Protein AF-A0A1W5DBP3-F1 (afdb_monomer)

pLDDT: mean 81.9, std 19.52, range [25.3, 98.62]

Foldseek 3Di:
DWWWKWFQKPLGIWIKTWPCVQWVQVSCFQQVCQAVFVQAFWWQLAAAAQFKTKIQANVSPLPHFATPVGQWAAARADQPDAQQFFFFKWFDAPFGRGGGRMIITTHTGDRVCHPTIHGTTGGPACSVSRNVSNPADADPPNGGPDIMGGNHMHIDDPPPCPPRDPPCVLVVVVPPPDDDDPPVPPVVVLVVQAVDAFAEEQFALALLSLLLLLLCLQLPGAYAYEYQAPAHHQQFFWFFPVRLVVCQVDPHFPFWDPKDKDFFPPDDPPDDDDPPDFAADDRVLFTHTSAAAWAFQPFPVVVLCVLLVLVVQWDKFFEAWEKEKDFPVVVPDDDDDDDDDPDPPPGAIAIDTQQLDLVSLVPDPVADPVLNVLVVVLLVQLQDPVSVVVCCVPQQAAFQVCCCCVPSVHDPVRVVSLQVQQLDLAASRNHGNNSRSPSSNSSNVQAQPVHHRGGIIAIFRRGSNSVSSSSNVSSSNSVHHYYYSKAFADKDQDDDDQDPVNDDDPDADRFWIWTAMPPGRTHTYLEYEYAPSRYHPVVDPDPADDWDQFKKKKKWKKQAQLQVQFDRPDPPDDTGFKYKYKHHAQNFALDSPGGTHRTMKMWIKGGCVSSRGDHGMIIIMIMHTADDDVCNVSNVSRRVVVVVSVQVNSPPTPDRMGTRMMMMITGTAGDPVQVPFCQVAPDRGGHGHDHDDDSRNHDDSVSVVSSLVVSCVSSVDDDDRSRDDDPPPPDPPVDDDD

Mean predicted aligned error: 15.61 Å

Sequence (738 aa):
MATNVALDTTMGTIVIELYNDHAPKTCKNFQSLAQRGYYNNVIFHRVIPNFMIQTGDPTGTGRGGSSIYGEKFEDEIHPSLKHTGAGVISMANSGPNTNGSQFFITTAPTPWLDGKHTIFGRVKSGLRVVQRMGLVKTGAEDRPVDEVKILKARVVEEGEDVPSSLVSLALFYFVKSTPTSYLLQLPNFMESLSGTTWDVVIAGTGLPQSLLALALSRSGKKILHVDKNDYYGGADAALSLQEAESWVKEPNPSLFENASIIHNPQGSADAKQRPSDPQLGFSRAYSLSLSPQLIYTRSPLLPALVSSKLYRQLEFLAVGSWWIYENAASANGPGNGTFAGTGDDVGGGRLNRIPGGREDVFADKSIDLKSKRSLMKFLKLAVDEEVLNIVMKEWGQRSLSDFLTSYCNIAPRLQPPLVALTLSPEPPESTPTSYALPLIRRHLTSIGVFGPGFGSVVPKWGGMAEIAQVACRAGAVGGGVYMLNKGVDGLEILRTEHAEDGSVPADDVAAPLKVHLHGGEVIKAKDVVGSRQDLPPSTRSSEAPPRHITGTASVSIVSSPLRTLFPVVAEGAPPPAVAVVCFPSGTLQSSPTSTPENHPVYVMVHSSDTGECPNGQCVLYASTRATGATGEEDSYRVLDLAVQLLLRSLHDEPSTPEVLWQLRYGRLAASESDSRASLAGVGDGNVLHLSDPSFDLAFDDRVLEQVRDAWQKITGERDGFMVFEERGESGENDGEEI

Solvent-accessible surface area (backbone atoms only — not comparable to full-atom values): 40225 Å² total; per-residue (Å²): 133,78,53,31,37,36,36,36,32,78,78,45,55,33,29,31,38,35,34,50,92,62,12,47,70,57,30,51,36,54,51,52,38,21,68,69,45,59,39,41,66,16,30,40,44,27,37,39,64,72,42,32,39,32,33,40,14,72,76,48,74,77,78,52,46,52,33,88,83,43,63,52,38,72,67,41,70,46,93,90,62,65,39,79,32,55,33,36,29,30,45,49,50,91,52,86,50,38,34,36,41,23,32,32,34,27,47,24,60,44,66,92,48,48,84,72,44,28,58,28,31,32,55,70,39,37,55,68,36,52,49,53,56,29,67,56,63,56,49,77,85,34,18,45,69,64,90,44,30,26,60,39,34,36,74,48,61,93,83,66,82,70,76,93,56,88,66,60,60,64,63,56,64,73,56,70,88,58,84,94,81,70,94,82,31,73,67,55,51,56,51,49,48,48,72,36,75,30,48,31,35,36,26,34,36,24,48,53,48,9,50,35,38,34,51,44,18,81,68,81,55,47,33,39,38,26,16,58,44,88,66,67,6,64,73,27,19,45,31,26,55,61,50,46,60,49,52,51,71,45,89,52,62,98,46,48,42,82,50,46,77,41,75,34,77,79,58,62,95,83,62,80,84,53,96,83,56,82,73,82,75,64,43,83,47,30,20,47,43,71,48,64,38,38,38,50,64,70,43,68,62,59,59,40,33,52,37,46,57,50,49,83,81,55,56,74,41,37,28,35,44,45,31,38,58,42,51,56,73,65,77,75,51,102,61,96,75,79,92,80,59,81,96,81,55,82,78,70,41,47,74,43,75,47,69,90,44,73,67,47,57,69,67,41,83,88,58,51,75,68,56,47,52,27,48,53,52,46,57,52,42,51,70,32,66,71,60,39,60,58,48,41,76,78,45,16,84,40,26,37,48,54,44,39,42,74,72,47,58,44,56,75,93,62,42,61,65,58,53,55,51,39,61,55,50,54,30,49,73,76,31,34,27,61,62,41,49,60,35,38,23,49,47,64,70,8,44,45,74,92,43,48,58,30,26,30,29,33,44,40,52,16,21,53,18,41,56,12,50,53,23,41,50,48,9,40,76,39,63,30,45,77,39,62,61,23,34,45,66,41,77,44,81,48,75,80,77,78,50,99,82,73,63,77,81,85,76,96,72,56,51,45,25,38,38,30,32,50,94,74,50,59,32,35,23,37,30,42,36,24,29,75,86,32,42,40,77,86,82,52,98,61,91,71,77,86,73,51,67,49,26,36,40,33,44,33,36,30,59,32,49,62,64,86,56,40,59,66,79,33,88,90,26,69,71,27,33,30,25,40,38,32,37,51,52,58,74,46,56,62,41,100,86,50,72,52,37,61,42,23,37,40,34,42,40,33,29,28,83,34,47,32,32,51,84,57,19,23,43,34,41,29,40,34,46,41,56,59,100,85,22,54,68,42,40,53,45,39,47,50,48,52,55,53,52,54,48,67,44,54,80,87,55,98,57,88,60,43,52,53,33,35,40,37,34,29,34,43,49,75,58,78,79,53,71,55,58,63,76,71,57,77,64,84,44,35,68,42,53,44,60,72,79,77,91,56,51,52,65,62,66,64,50,60,50,55,30,48,54,52,47,29,70,74,70,70,50,92,73,66,84,34,56,53,81,77,86,62,88,72,77,78,80,72,86,75,92,132

Organism: NCBI:txid136370

Structure (mmCIF, N/CA/C/O backbone):
data_AF-A0A1W5DBP3-F1
#
_entry.id   AF-A0A1W5DBP3-F1
#
loop_
_atom_site.group_PDB
_atom_site.id
_atom_site.type_symbol
_atom_site.label_atom_id
_atom_site.label_alt_id
_atom_site.label_comp_id
_atom_site.label_asym_id
_atom_site.label_entity_id
_atom_site.label_seq_id
_atom_site.pdbx_PDB_ins_code
_atom_site.Cartn_x
_atom_site.Cartn_y
_atom_site.Cartn_z
_atom_site.occupancy
_atom_site.B_iso_or_equiv
_atom_site.auth_seq_id
_atom_site.auth_comp_id
_atom_site.auth_asym_id
_atom_site.auth_atom_id
_atom_site.pdbx_PDB_model_num
ATOM 1 N N . MET A 1 1 ? -35.790 12.879 -3.488 1.00 49.56 1 MET A N 1
ATOM 2 C CA . MET A 1 1 ? -34.789 12.419 -2.503 1.00 49.56 1 MET A CA 1
ATOM 3 C C . MET A 1 1 ? -34.714 10.907 -2.584 1.00 49.56 1 MET A C 1
ATOM 5 O O . MET A 1 1 ? -35.766 10.273 -2.654 1.00 49.56 1 MET A O 1
ATOM 9 N N . ALA A 1 2 ? -33.511 10.341 -2.640 1.00 64.56 2 ALA A N 1
ATOM 10 C CA . ALA A 1 2 ? -33.330 8.896 -2.724 1.00 64.56 2 ALA A CA 1
ATOM 11 C C . ALA A 1 2 ? -33.513 8.269 -1.334 1.00 64.56 2 ALA A C 1
ATOM 13 O O . ALA A 1 2 ? -32.859 8.663 -0.370 1.00 64.56 2 ALA A O 1
ATOM 14 N N . THR A 1 3 ? -34.418 7.299 -1.211 1.00 86.56 3 THR A N 1
ATOM 15 C CA . THR A 1 3 ? -34.600 6.563 0.047 1.00 86.56 3 THR A CA 1
ATOM 16 C C . THR A 1 3 ? -33.549 5.467 0.142 1.00 86.56 3 THR A C 1
ATOM 18 O O . THR A 1 3 ? -33.407 4.675 -0.788 1.00 86.56 3 THR A O 1
ATOM 21 N N . ASN A 1 4 ? -32.847 5.388 1.274 1.00 92.88 4 ASN A N 1
ATOM 22 C CA . ASN A 1 4 ? -31.880 4.326 1.534 1.00 92.88 4 ASN A CA 1
ATOM 23 C C . ASN A 1 4 ? -32.417 3.356 2.592 1.00 92.88 4 ASN A C 1
ATOM 25 O O . ASN A 1 4 ? -33.096 3.760 3.538 1.00 92.88 4 ASN A O 1
ATOM 29 N N . VAL A 1 5 ? -32.086 2.074 2.456 1.00 94.44 5 VAL A N 1
ATOM 30 C CA . VAL A 1 5 ? -32.389 1.035 3.448 1.00 94.44 5 VAL A CA 1
ATOM 31 C C . VAL A 1 5 ? -31.113 0.265 3.766 1.00 94.44 5 VAL A C 1
ATOM 33 O O . VAL A 1 5 ? -30.489 -0.298 2.872 1.00 94.44 5 VAL A O 1
ATOM 36 N N . ALA A 1 6 ? -30.728 0.224 5.037 1.00 94.12 6 ALA A N 1
ATOM 37 C CA . ALA A 1 6 ? -29.610 -0.571 5.525 1.00 94.12 6 ALA A CA 1
ATOM 38 C C . ALA A 1 6 ? -30.094 -1.948 5.993 1.00 94.12 6 ALA A C 1
ATOM 40 O O . ALA A 1 6 ? -31.025 -2.052 6.795 1.00 94.12 6 ALA A O 1
ATOM 41 N N . LEU A 1 7 ? -29.429 -2.994 5.510 1.00 95.25 7 LEU A N 1
ATOM 42 C CA . LEU A 1 7 ? -29.536 -4.374 5.962 1.00 95.25 7 LEU A CA 1
ATOM 43 C C . LEU A 1 7 ? -28.273 -4.711 6.757 1.00 95.25 7 LEU A C 1
ATOM 45 O O . LEU A 1 7 ? -27.212 -4.936 6.174 1.00 95.25 7 LEU A O 1
ATOM 49 N N . ASP A 1 8 ? -28.365 -4.750 8.081 1.00 90.25 8 ASP A N 1
ATOM 50 C CA . ASP A 1 8 ? -27.294 -5.298 8.911 1.00 90.25 8 ASP A CA 1
ATOM 51 C C . ASP A 1 8 ? -27.379 -6.816 8.834 1.00 90.25 8 ASP A C 1
ATOM 53 O O . ASP A 1 8 ? -28.414 -7.391 9.169 1.00 90.25 8 ASP A O 1
ATOM 57 N N . THR A 1 9 ? -26.316 -7.476 8.390 1.00 90.62 9 THR A N 1
ATOM 58 C CA . THR A 1 9 ? -26.295 -8.933 8.216 1.00 90.62 9 THR A CA 1
ATOM 59 C C . THR A 1 9 ? -25.197 -9.574 9.056 1.00 90.62 9 THR A C 1
ATOM 61 O O . THR A 1 9 ? -24.300 -8.890 9.552 1.00 90.62 9 THR A O 1
ATOM 64 N N . THR A 1 10 ? -25.207 -10.902 9.164 1.00 82.88 10 THR A N 1
ATOM 65 C CA . THR A 1 10 ? -24.123 -11.658 9.814 1.00 82.88 10 THR A CA 1
ATOM 66 C C . THR A 1 10 ? -22.756 -11.491 9.140 1.00 82.88 10 THR A C 1
ATOM 68 O O . THR A 1 10 ? -21.743 -11.793 9.764 1.00 82.88 10 THR A O 1
ATOM 71 N N . MET A 1 11 ? -22.691 -10.971 7.906 1.00 81.19 11 MET A N 1
ATOM 72 C CA . MET A 1 11 ? -21.441 -10.777 7.152 1.00 81.19 11 MET A CA 1
ATOM 73 C C . MET A 1 11 ? -21.057 -9.301 6.930 1.00 81.19 11 MET A C 1
ATOM 75 O O . MET A 1 11 ? -20.057 -9.016 6.255 1.00 81.19 11 MET A O 1
ATOM 79 N N . GLY A 1 12 ? -21.825 -8.368 7.504 1.00 74.06 12 GLY A N 1
ATOM 80 C CA . GLY A 1 12 ? -21.638 -6.916 7.403 1.00 74.06 12 GLY A CA 1
ATOM 81 C C . GLY A 1 12 ? -22.902 -6.171 6.957 1.00 74.06 12 GLY A C 1
ATOM 82 O O . GLY A 1 12 ? -23.922 -6.782 6.647 1.00 74.06 12 GLY A O 1
ATOM 83 N N . THR A 1 13 ? -22.852 -4.842 6.928 1.00 88.62 13 THR A N 1
ATOM 84 C CA . THR A 1 13 ? -24.003 -4.017 6.528 1.00 88.62 13 THR A CA 1
ATOM 85 C C . THR A 1 13 ? -24.031 -3.795 5.014 1.00 88.62 13 THR A C 1
ATOM 87 O O . THR A 1 13 ? -23.001 -3.516 4.399 1.00 88.62 13 THR A O 1
ATOM 90 N N . ILE A 1 14 ? -25.218 -3.910 4.415 1.00 93.25 14 ILE A N 1
ATOM 91 C CA . ILE A 1 14 ? -25.504 -3.606 3.007 1.00 93.25 14 ILE A CA 1
ATOM 92 C C . ILE A 1 14 ? -26.489 -2.439 2.979 1.00 93.25 14 ILE A C 1
ATOM 94 O O . ILE A 1 14 ? -27.600 -2.567 3.485 1.00 93.25 14 ILE A O 1
ATOM 98 N N . VAL A 1 15 ? -26.114 -1.309 2.386 1.00 94.25 15 VAL A N 1
ATOM 99 C CA . VAL A 1 15 ? -27.029 -0.176 2.186 1.00 94.25 15 VAL A CA 1
ATOM 100 C C . VAL A 1 15 ? -27.538 -0.206 0.758 1.00 94.25 15 VAL A C 1
ATOM 102 O O . VAL A 1 15 ? -26.754 -0.252 -0.187 1.00 94.25 15 VAL A O 1
ATOM 105 N N . ILE A 1 16 ? -28.855 -0.169 0.608 1.00 96.50 16 ILE A N 1
ATOM 106 C CA . ILE A 1 16 ? -29.565 -0.212 -0.665 1.00 96.50 16 ILE A CA 1
ATOM 107 C C . ILE A 1 16 ? -30.142 1.174 -0.944 1.00 96.50 16 ILE A C 1
ATOM 109 O O . ILE A 1 16 ? -30.891 1.707 -0.128 1.00 96.50 16 ILE A O 1
ATOM 113 N N . GLU A 1 17 ? -29.806 1.736 -2.100 1.00 94.69 17 GLU A N 1
ATOM 114 C CA . GLU A 1 17 ? -30.461 2.909 -2.678 1.00 94.69 17 GLU A CA 1
ATOM 115 C C . GLU A 1 17 ? -31.697 2.449 -3.457 1.00 94.69 17 GLU A C 1
ATOM 117 O O . GLU A 1 17 ? -31.586 1.604 -4.351 1.00 94.69 17 GLU A O 1
ATOM 122 N N . LEU A 1 18 ? -32.869 2.987 -3.111 1.00 96.00 18 LEU A N 1
ATOM 123 C CA . LEU A 1 18 ? -34.143 2.632 -3.735 1.00 96.00 18 LEU A CA 1
ATOM 124 C C . LEU A 1 18 ? -34.453 3.519 -4.943 1.00 96.00 18 LEU A C 1
ATOM 126 O O . LEU A 1 18 ? -34.377 4.747 -4.881 1.00 96.00 18 LEU A O 1
ATOM 130 N N . TYR A 1 19 ? -34.898 2.895 -6.029 1.00 94.88 19 TYR A N 1
ATOM 131 C CA . TYR A 1 19 ? -35.320 3.564 -7.256 1.00 94.88 19 TYR A CA 1
ATOM 132 C C . TYR A 1 19 ? -36.796 3.950 -7.192 1.00 94.88 19 TYR A C 1
ATOM 134 O O . TYR A 1 19 ? -37.618 3.460 -7.965 1.00 94.88 19 TYR A O 1
ATOM 142 N N . ASN A 1 20 ? -37.135 4.841 -6.257 1.00 92.62 20 ASN A N 1
ATOM 143 C CA . ASN A 1 20 ? -38.509 5.295 -6.008 1.00 92.62 20 ASN A CA 1
ATOM 144 C C . ASN A 1 20 ? -39.229 5.790 -7.272 1.00 92.62 20 ASN A C 1
ATOM 146 O O . ASN A 1 20 ? -40.426 5.564 -7.406 1.00 92.62 20 ASN A O 1
ATOM 150 N N . ASP A 1 21 ? -38.505 6.414 -8.203 1.00 92.44 21 ASP A N 1
ATOM 151 C CA . ASP A 1 21 ? -39.088 6.940 -9.443 1.00 92.44 21 ASP A CA 1
ATOM 152 C C . ASP A 1 21 ? -39.359 5.848 -10.492 1.00 92.44 21 ASP A C 1
ATOM 154 O O . ASP A 1 21 ? -40.217 6.018 -11.353 1.00 92.44 21 ASP A O 1
ATOM 158 N N . HIS A 1 22 ? -38.640 4.722 -10.426 1.00 94.12 22 HIS A N 1
ATOM 159 C CA . HIS A 1 22 ? -38.738 3.642 -11.413 1.00 94.12 22 HIS A CA 1
ATOM 160 C C . HIS A 1 22 ? -39.680 2.520 -10.959 1.00 94.12 22 HIS A C 1
ATOM 162 O O . HIS A 1 22 ? -40.369 1.935 -11.790 1.00 94.12 22 HIS A O 1
ATOM 168 N N . ALA A 1 23 ? -39.700 2.220 -9.656 1.00 95.62 23 ALA A N 1
ATOM 169 C CA . ALA A 1 23 ? -40.505 1.156 -9.055 1.00 95.62 23 ALA A CA 1
ATOM 170 C C . ALA A 1 23 ? -41.154 1.619 -7.727 1.00 95.62 23 ALA A C 1
ATOM 172 O O . ALA A 1 23 ? -40.836 1.092 -6.653 1.00 95.62 23 ALA A O 1
ATOM 173 N N . PRO A 1 24 ? -42.022 2.651 -7.753 1.00 95.75 24 PRO A N 1
ATOM 174 C CA . PRO A 1 24 ? -42.571 3.280 -6.549 1.00 95.75 24 PRO A CA 1
ATOM 175 C C . PRO A 1 24 ? -43.331 2.311 -5.636 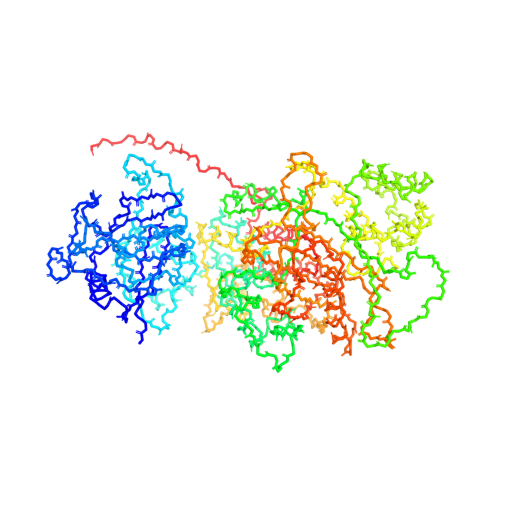1.00 95.75 24 PRO A C 1
ATOM 177 O O . PRO A 1 24 ? -43.213 2.397 -4.407 1.00 95.75 24 PRO A O 1
ATOM 180 N N . LYS A 1 25 ? -44.111 1.377 -6.194 1.00 96.81 25 LYS A N 1
ATOM 181 C CA . LYS A 1 25 ? -44.912 0.432 -5.405 1.00 96.81 25 LYS A CA 1
ATOM 182 C C . LYS A 1 25 ? -44.019 -0.582 -4.694 1.00 96.81 25 LYS A C 1
ATOM 184 O O . LYS A 1 25 ? -44.235 -0.854 -3.507 1.00 96.81 25 LYS A O 1
ATOM 189 N N . THR A 1 26 ? -42.999 -1.075 -5.390 1.00 97.50 26 THR A N 1
ATOM 190 C CA . THR A 1 26 ? -42.000 -2.029 -4.898 1.00 97.50 26 THR A CA 1
ATOM 191 C C . THR A 1 26 ? -41.110 -1.401 -3.835 1.00 97.50 26 THR A C 1
ATOM 193 O O . THR A 1 26 ? -40.952 -1.973 -2.756 1.00 97.50 26 THR A O 1
ATOM 196 N N . CYS A 1 27 ? -40.607 -0.189 -4.076 1.00 97.06 27 CYS A N 1
ATOM 197 C CA . CYS A 1 27 ? -39.815 0.562 -3.105 1.00 97.06 27 CYS A CA 1
ATOM 198 C C . CYS A 1 27 ? -40.610 0.830 -1.823 1.00 97.06 27 CYS A C 1
ATOM 200 O O . CYS A 1 27 ? -40.121 0.557 -0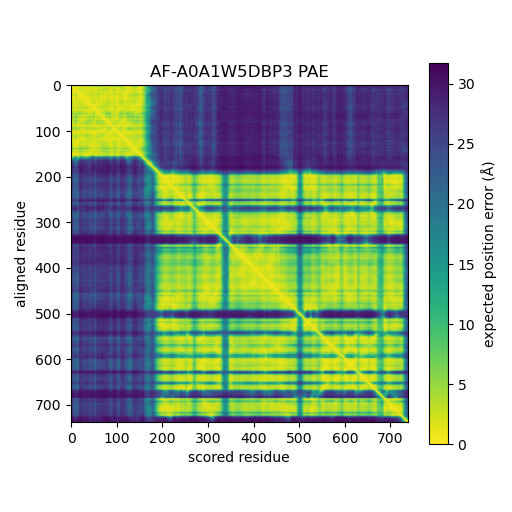.727 1.00 97.06 27 CYS A O 1
ATOM 202 N N . LYS A 1 28 ? -41.875 1.261 -1.941 1.00 96.38 28 LYS A N 1
ATOM 203 C CA . LYS A 1 28 ? -42.761 1.472 -0.786 1.00 96.38 28 LYS A CA 1
ATOM 204 C C . LYS A 1 28 ? -43.031 0.180 -0.015 1.00 96.38 28 LYS A C 1
ATOM 206 O O . LYS A 1 28 ? -43.045 0.206 1.218 1.00 96.38 28 LYS A O 1
ATOM 211 N N . ASN A 1 29 ? -43.224 -0.941 -0.714 1.00 97.19 29 ASN A N 1
ATOM 212 C CA . ASN A 1 29 ? -43.358 -2.260 -0.096 1.00 97.19 29 ASN A CA 1
ATOM 213 C C . ASN A 1 29 ? -42.107 -2.620 0.710 1.00 97.19 29 ASN A C 1
ATOM 215 O O . ASN A 1 29 ? -42.197 -2.875 1.910 1.00 97.19 29 ASN A O 1
ATOM 219 N N . PHE A 1 30 ? -40.940 -2.570 0.071 1.00 97.69 30 PHE A N 1
ATOM 220 C CA . PHE A 1 30 ? -39.666 -2.919 0.686 1.00 97.69 30 PHE A CA 1
ATOM 221 C C . PHE A 1 30 ? -39.348 -2.040 1.902 1.00 97.69 30 PHE A C 1
ATOM 223 O O . PHE A 1 30 ? -39.057 -2.557 2.982 1.00 97.69 30 PHE A O 1
ATOM 230 N N . GLN A 1 31 ? -39.490 -0.721 1.759 1.00 95.81 31 GLN A N 1
ATOM 231 C CA . GLN A 1 31 ? -39.272 0.249 2.829 1.00 95.81 31 GLN A CA 1
ATOM 232 C C . GLN A 1 31 ? -40.205 -0.000 4.021 1.00 95.81 31 GLN A C 1
ATOM 234 O O . GLN A 1 31 ? -39.751 -0.049 5.163 1.00 95.81 31 GLN A O 1
ATOM 239 N N . SER A 1 32 ? -41.501 -0.196 3.768 1.00 94.81 32 SER A N 1
ATOM 240 C CA . SER A 1 32 ? -42.491 -0.402 4.830 1.00 94.81 32 SER A CA 1
ATOM 241 C C . SER A 1 32 ? -42.267 -1.721 5.574 1.00 94.81 32 SER A C 1
ATOM 243 O O . SER A 1 32 ? -42.426 -1.775 6.792 1.00 94.81 32 SER A O 1
ATOM 245 N N . LEU A 1 33 ? -41.882 -2.787 4.864 1.00 96.50 33 LEU A N 1
ATOM 246 C CA . LEU A 1 33 ? -41.524 -4.070 5.476 1.00 96.50 33 LEU A CA 1
ATOM 247 C C . LEU A 1 33 ? -40.261 -3.940 6.339 1.00 96.50 33 LEU A C 1
ATOM 249 O O . LEU A 1 33 ? -40.246 -4.433 7.467 1.00 96.50 33 LEU A O 1
ATOM 253 N N . ALA A 1 34 ? -39.245 -3.207 5.872 1.00 94.81 34 ALA A N 1
ATOM 254 C CA . ALA A 1 34 ? -38.052 -2.912 6.663 1.00 94.81 34 ALA A CA 1
ATOM 255 C C . ALA A 1 34 ? -38.389 -2.125 7.943 1.00 94.81 34 ALA A C 1
ATOM 257 O O . ALA A 1 34 ? -37.986 -2.530 9.030 1.00 94.81 34 ALA A O 1
ATOM 258 N N . GLN A 1 35 ? -39.199 -1.063 7.851 1.00 92.88 35 GLN A N 1
ATOM 259 C CA . GLN A 1 35 ? -39.628 -0.261 9.011 1.00 92.88 35 GLN A CA 1
ATOM 260 C C . GLN A 1 35 ? -40.409 -1.073 10.050 1.00 92.88 35 GLN A C 1
ATOM 262 O O . GLN A 1 35 ? -40.294 -0.820 11.246 1.00 92.88 35 GLN A O 1
ATOM 267 N N . ARG A 1 36 ? -41.189 -2.065 9.607 1.00 94.62 36 ARG A N 1
ATOM 268 C CA . ARG A 1 36 ? -41.943 -2.977 10.483 1.00 94.62 36 ARG A CA 1
ATOM 269 C C . ARG A 1 36 ? -41.080 -4.085 11.095 1.00 94.62 36 ARG A C 1
ATOM 271 O O . ARG A 1 36 ? -41.607 -4.918 11.823 1.00 94.62 36 ARG A O 1
ATOM 278 N N . GLY A 1 37 ? -39.784 -4.134 10.778 1.00 92.75 37 GLY A N 1
ATOM 279 C CA . GLY A 1 37 ? -38.886 -5.200 11.215 1.00 92.75 37 GLY A CA 1
ATOM 280 C C . GLY A 1 37 ? -39.178 -6.558 10.571 1.00 92.75 37 GLY A C 1
ATOM 281 O O . GLY A 1 37 ? -38.720 -7.573 11.084 1.00 92.75 37 GLY A O 1
ATOM 282 N N . TYR A 1 38 ? -39.915 -6.595 9.453 1.00 95.31 38 TYR A N 1
ATOM 283 C CA . TYR A 1 38 ? -40.320 -7.833 8.773 1.00 95.31 38 TYR A CA 1
ATOM 284 C C . TYR A 1 38 ? -39.120 -8.662 8.291 1.00 95.31 38 TYR A C 1
ATOM 286 O O . TYR A 1 38 ? -39.186 -9.884 8.240 1.00 95.31 38 TYR A O 1
ATOM 294 N N . TYR A 1 39 ? -38.012 -7.994 7.958 1.00 97.06 39 TYR A N 1
ATOM 295 C CA . TYR A 1 39 ? -36.771 -8.636 7.520 1.00 97.06 39 TYR A CA 1
ATOM 296 C C . TYR A 1 39 ? -35.809 -8.985 8.668 1.00 97.06 39 TYR A C 1
ATOM 298 O O . TYR A 1 39 ? -34.718 -9.489 8.412 1.00 97.06 39 TYR A O 1
ATOM 306 N N . ASN A 1 40 ? -36.166 -8.727 9.928 1.00 92.94 40 ASN A N 1
ATOM 307 C CA . ASN A 1 40 ? -35.277 -9.021 11.051 1.00 92.94 40 ASN A CA 1
ATOM 308 C C . ASN A 1 40 ? -35.176 -10.536 11.273 1.00 92.94 40 ASN A C 1
ATOM 310 O O . ASN A 1 40 ? -36.184 -11.234 11.330 1.00 92.94 40 ASN A O 1
ATOM 314 N N . ASN A 1 41 ? -33.950 -11.027 11.439 1.00 94.19 41 ASN A N 1
ATOM 315 C CA . ASN A 1 41 ? -33.595 -12.447 11.520 1.00 94.19 41 ASN A CA 1
ATOM 316 C C . ASN A 1 41 ? -33.979 -13.287 10.289 1.00 94.19 41 ASN A C 1
ATOM 318 O O . ASN A 1 41 ? -33.989 -14.514 10.370 1.00 94.19 41 ASN A O 1
ATOM 322 N N . VAL A 1 42 ? -34.255 -12.656 9.144 1.00 96.19 42 VAL A N 1
ATOM 323 C CA . VAL A 1 42 ? -34.567 -13.373 7.902 1.00 96.19 42 VAL A CA 1
ATOM 324 C C . VAL A 1 42 ? -33.283 -13.871 7.251 1.00 96.19 42 VAL A C 1
ATOM 326 O O . VAL A 1 42 ? -32.343 -13.109 7.028 1.00 96.19 42 VAL A O 1
ATOM 329 N N . ILE A 1 43 ? -33.236 -15.164 6.945 1.00 96.38 43 ILE A N 1
ATOM 330 C CA . ILE A 1 43 ? -32.058 -15.814 6.369 1.00 96.38 43 ILE A CA 1
ATOM 331 C C . ILE A 1 43 ? -31.910 -15.532 4.868 1.00 96.38 43 ILE A C 1
ATOM 333 O O . ILE A 1 43 ? -32.871 -15.219 4.162 1.00 96.38 43 ILE A O 1
ATOM 337 N N . PHE A 1 44 ? -30.698 -15.709 4.357 1.00 97.38 44 PHE A N 1
ATOM 338 C CA . PHE A 1 44 ? -30.440 -15.907 2.937 1.00 97.38 44 PHE A CA 1
ATOM 339 C C . PHE A 1 44 ? -30.595 -17.397 2.647 1.00 97.38 44 PHE A C 1
ATOM 341 O O . PHE A 1 44 ? -29.682 -18.191 2.866 1.00 97.38 44 PHE A O 1
ATOM 348 N N . HIS A 1 45 ? -31.788 -17.799 2.214 1.00 96.50 45 HIS A N 1
ATOM 349 C CA . HIS A 1 45 ? -32.124 -19.209 2.005 1.00 96.50 45 HIS A CA 1
ATOM 350 C C . HIS A 1 45 ? -31.540 -19.789 0.715 1.00 96.50 45 HIS A C 1
ATOM 352 O O . HIS A 1 45 ? -31.597 -21.003 0.542 1.00 96.50 45 HIS A O 1
ATOM 358 N N . ARG A 1 46 ? -30.983 -18.949 -0.170 1.00 97.31 46 ARG A N 1
ATOM 359 C CA . ARG A 1 46 ? -30.376 -19.376 -1.434 1.00 97.31 46 ARG A CA 1
ATOM 360 C C . ARG A 1 46 ? -29.221 -18.464 -1.848 1.00 97.31 46 ARG A C 1
ATOM 362 O O . ARG A 1 46 ? -29.389 -17.248 -1.923 1.00 97.31 46 ARG A O 1
ATOM 369 N N . VAL A 1 47 ? -28.068 -19.047 -2.157 1.00 96.62 47 VAL A N 1
ATOM 370 C CA . VAL A 1 47 ? -26.869 -18.353 -2.641 1.00 96.62 47 VAL A CA 1
ATOM 371 C C . VAL A 1 47 ? -26.309 -19.112 -3.835 1.00 96.62 47 VAL A C 1
ATOM 373 O O . VAL A 1 47 ? -25.937 -20.270 -3.717 1.00 96.62 47 VAL A O 1
ATOM 376 N N . ILE A 1 48 ? -26.207 -18.460 -4.989 1.00 92.94 48 ILE A N 1
ATOM 377 C CA . ILE A 1 48 ? -25.613 -19.065 -6.182 1.00 92.94 48 ILE A CA 1
ATOM 378 C C . ILE A 1 48 ? -24.383 -18.241 -6.581 1.00 92.94 48 ILE A C 1
ATOM 380 O O . ILE A 1 48 ? -24.538 -17.073 -6.969 1.00 92.94 48 ILE A O 1
ATOM 384 N N . PRO A 1 49 ? -23.169 -18.820 -6.497 1.00 86.62 49 PRO A N 1
ATOM 385 C CA . PRO A 1 49 ? -21.941 -18.148 -6.903 1.00 86.62 49 PRO A CA 1
ATOM 386 C C . PRO A 1 49 ? -22.023 -17.623 -8.337 1.00 86.62 49 PRO A C 1
ATOM 388 O O . PRO A 1 49 ? -22.524 -18.306 -9.229 1.00 86.62 49 PRO A O 1
ATOM 391 N N . ASN A 1 50 ? -21.525 -16.403 -8.559 1.00 84.19 50 ASN A N 1
ATOM 392 C CA . ASN A 1 50 ? -21.569 -15.707 -9.853 1.00 84.19 50 ASN A CA 1
ATOM 393 C C . ASN A 1 50 ? -22.980 -15.561 -10.454 1.00 84.19 50 ASN A C 1
ATOM 395 O O . ASN A 1 50 ? -23.132 -15.454 -11.671 1.00 84.19 50 ASN A O 1
ATOM 399 N N . PHE A 1 51 ? -24.014 -15.552 -9.613 1.00 93.62 51 PHE A N 1
ATOM 400 C CA . PHE A 1 51 ? -25.384 -15.303 -10.032 1.00 93.62 51 PHE A CA 1
ATOM 401 C C . PHE A 1 51 ? -26.089 -14.329 -9.082 1.00 93.62 51 PHE A C 1
ATOM 403 O O . PHE A 1 51 ? -26.203 -13.140 -9.397 1.00 93.62 51 PHE A O 1
ATOM 410 N N . MET A 1 52 ? -26.558 -14.798 -7.921 1.00 96.31 52 MET A N 1
ATOM 411 C CA . MET A 1 52 ? -27.333 -13.977 -6.986 1.00 96.31 52 MET A CA 1
ATOM 412 C C . MET A 1 52 ? -27.409 -14.583 -5.578 1.00 96.31 52 MET A C 1
ATOM 414 O O . MET A 1 52 ? -27.206 -15.783 -5.384 1.00 96.31 52 MET A O 1
ATOM 418 N N . ILE A 1 53 ? -27.733 -13.735 -4.603 1.00 97.88 53 ILE A N 1
ATOM 419 C CA . ILE A 1 53 ? -28.099 -14.113 -3.234 1.00 97.88 53 ILE A CA 1
ATOM 420 C C . ILE A 1 53 ? -29.562 -13.729 -2.984 1.00 97.88 53 ILE A C 1
ATOM 422 O O . ILE A 1 53 ? -29.951 -12.596 -3.262 1.00 97.88 53 ILE A O 1
ATOM 426 N N . GLN A 1 54 ? -30.381 -14.656 -2.485 1.00 98.00 54 GLN A N 1
ATOM 427 C CA . GLN A 1 54 ? -31.828 -14.479 -2.310 1.00 98.00 54 GLN A CA 1
ATOM 428 C C . GLN A 1 54 ? -32.225 -14.530 -0.834 1.00 98.00 54 GLN A C 1
ATOM 430 O O . GLN A 1 54 ? -31.739 -15.365 -0.068 1.00 98.00 54 GLN A O 1
ATOM 435 N N . THR A 1 55 ? -33.143 -13.645 -0.448 1.00 97.81 55 THR A N 1
ATOM 436 C CA . THR A 1 55 ? -33.671 -13.519 0.916 1.00 97.81 55 THR A CA 1
ATOM 437 C C . THR A 1 55 ? -35.094 -12.929 0.896 1.00 97.81 55 THR A C 1
ATOM 439 O O . THR A 1 55 ? -35.735 -12.855 -0.154 1.00 97.81 55 THR A O 1
ATOM 442 N N . GLY A 1 56 ? -35.617 -12.533 2.058 1.00 95.06 56 GLY A N 1
ATOM 443 C CA . GLY A 1 56 ? -36.915 -11.872 2.207 1.00 95.06 56 GLY A CA 1
ATOM 444 C C . GLY A 1 56 ? -38.094 -12.811 2.475 1.00 95.06 56 GLY A C 1
ATOM 445 O O . GLY A 1 56 ? -39.237 -12.359 2.442 1.00 95.06 56 GLY A O 1
ATOM 446 N N . ASP A 1 57 ? -37.842 -14.093 2.760 1.00 95.56 57 ASP A N 1
ATOM 447 C CA . ASP A 1 57 ? -38.847 -15.055 3.232 1.00 95.56 57 ASP A CA 1
ATOM 448 C C . ASP A 1 57 ? -38.706 -15.285 4.751 1.00 95.56 57 ASP A C 1
ATOM 450 O O . ASP A 1 57 ? -37.765 -15.966 5.165 1.00 95.56 57 ASP A O 1
ATOM 454 N N . PRO A 1 58 ? -39.639 -14.797 5.594 1.00 92.44 58 PRO A N 1
ATOM 455 C CA . PRO A 1 58 ? -39.581 -15.004 7.044 1.00 92.44 58 PRO A CA 1
ATOM 456 C C . PRO A 1 58 ? -39.631 -16.464 7.492 1.00 92.44 58 PRO A C 1
ATOM 458 O O . PRO A 1 58 ? -39.208 -16.775 8.600 1.00 92.44 58 PRO A O 1
ATOM 461 N N . THR A 1 59 ? -40.145 -17.365 6.654 1.00 91.06 59 THR A N 1
ATOM 462 C CA . THR A 1 59 ? -40.161 -18.803 6.953 1.00 91.06 59 THR A CA 1
ATOM 463 C C . THR A 1 59 ? -38.821 -19.474 6.650 1.00 91.06 59 THR A C 1
ATOM 465 O O . THR A 1 59 ? -38.576 -20.589 7.102 1.00 91.06 59 THR A O 1
ATOM 468 N N . GLY A 1 60 ? -37.960 -18.828 5.854 1.00 88.88 60 GLY A N 1
ATOM 469 C CA . GLY A 1 60 ? -36.678 -19.372 5.406 1.00 88.88 60 GLY A CA 1
ATOM 470 C C . GLY A 1 60 ? -36.784 -20.573 4.457 1.00 88.88 60 GLY A C 1
ATOM 471 O O . GLY A 1 60 ? -35.769 -21.223 4.196 1.00 88.88 60 GLY A O 1
ATOM 472 N N . THR A 1 61 ? -37.981 -20.888 3.952 1.00 88.50 61 THR A N 1
ATOM 473 C CA . THR A 1 61 ? -38.239 -22.038 3.063 1.00 88.50 61 THR A CA 1
ATOM 474 C C . THR A 1 61 ? -38.060 -21.707 1.579 1.00 88.50 61 THR A C 1
ATOM 476 O O . THR A 1 61 ? -38.015 -22.604 0.742 1.00 88.50 61 THR A O 1
ATOM 479 N N . GLY A 1 62 ? -38.010 -20.419 1.239 1.00 88.62 62 GLY A N 1
ATOM 480 C CA . GLY A 1 62 ? -38.067 -19.901 -0.124 1.00 88.62 62 GLY A CA 1
ATOM 481 C C . GLY A 1 62 ? -39.473 -19.884 -0.731 1.00 88.62 62 GLY A C 1
ATOM 482 O O . GLY A 1 62 ? -39.631 -19.457 -1.875 1.00 88.62 62 GLY A O 1
ATOM 483 N N . ARG A 1 63 ? -40.505 -20.314 0.008 1.00 88.12 63 ARG A N 1
ATOM 484 C CA . ARG A 1 63 ? -41.903 -20.399 -0.456 1.00 88.12 63 ARG A CA 1
ATOM 485 C C . ARG A 1 63 ? -42.839 -19.410 0.238 1.00 88.12 63 ARG A C 1
ATOM 487 O O . ARG A 1 63 ? -43.982 -19.279 -0.191 1.00 88.12 63 ARG A O 1
ATOM 494 N N . GLY A 1 64 ? -42.381 -18.746 1.297 1.00 87.31 64 GLY A N 1
ATOM 495 C CA . GLY A 1 64 ? -43.163 -17.767 2.046 1.00 87.31 64 GLY A CA 1
ATOM 496 C C . GLY A 1 64 ? -42.948 -16.328 1.577 1.00 87.31 64 GLY A C 1
ATOM 497 O O . GLY A 1 64 ? -42.335 -16.058 0.543 1.00 87.31 64 GLY A O 1
ATOM 498 N N . GLY A 1 65 ? -43.456 -15.391 2.372 1.00 89.81 65 GLY A N 1
ATOM 499 C CA . GLY A 1 65 ? -43.349 -13.959 2.115 1.00 89.81 65 GLY A CA 1
ATOM 500 C C . GLY A 1 65 ? -44.667 -13.314 1.693 1.00 89.81 65 GLY A C 1
ATOM 501 O O . GLY A 1 65 ? -45.476 -13.902 0.982 1.00 89.81 65 GLY A O 1
ATOM 502 N N . SER A 1 66 ? -44.882 -12.085 2.148 1.00 91.19 66 SER A N 1
ATOM 503 C CA . SER A 1 66 ? -46.114 -11.320 1.940 1.00 91.19 66 SER A CA 1
ATOM 504 C C . SER A 1 66 ? -45.793 -9.845 1.752 1.00 91.19 66 SER A C 1
ATOM 506 O O . SER A 1 66 ? -44.895 -9.316 2.405 1.00 91.19 66 SER A O 1
ATOM 508 N N . SER A 1 67 ? -46.551 -9.159 0.905 1.00 94.88 67 SER A N 1
ATOM 509 C CA . SER A 1 67 ? -46.393 -7.720 0.692 1.00 94.88 67 SER A CA 1
ATOM 510 C C . SER A 1 67 ? -47.236 -6.895 1.671 1.00 94.88 67 SER A C 1
ATOM 512 O O . SER A 1 67 ? -48.159 -7.397 2.314 1.00 94.88 67 SER A O 1
ATOM 514 N N . ILE A 1 68 ? -46.990 -5.586 1.732 1.00 95.81 68 ILE A N 1
ATOM 515 C CA . ILE A 1 68 ? -47.875 -4.656 2.453 1.00 95.81 68 ILE A CA 1
ATOM 516 C C . ILE A 1 68 ? -49.253 -4.484 1.793 1.00 95.81 68 ILE A C 1
ATOM 518 O O . ILE A 1 68 ? -50.128 -3.857 2.389 1.00 95.81 68 ILE A O 1
ATOM 522 N N . TYR A 1 69 ? -49.437 -5.004 0.576 1.00 94.25 69 TYR A N 1
ATOM 523 C CA . TYR A 1 69 ? -50.663 -4.899 -0.216 1.00 94.25 69 TYR A CA 1
ATOM 524 C C . TYR A 1 69 ? -51.485 -6.202 -0.231 1.00 94.25 69 TYR A C 1
ATOM 526 O O . TYR A 1 69 ? -52.483 -6.278 -0.942 1.00 94.25 69 TYR A O 1
ATOM 534 N N . GLY A 1 70 ? -51.076 -7.222 0.532 1.00 89.75 70 GLY A N 1
ATOM 535 C CA . GLY A 1 70 ? -51.648 -8.572 0.503 1.00 89.75 70 GLY A CA 1
ATOM 536 C C . GLY A 1 70 ? -50.601 -9.621 0.123 1.00 89.75 70 GLY A C 1
ATOM 537 O O . GLY A 1 70 ? -49.399 -9.385 0.262 1.00 89.75 70 GLY A O 1
ATOM 538 N N . GLU A 1 71 ? -51.029 -10.786 -0.368 1.00 81.75 71 GLU A N 1
ATOM 539 C CA . GLU A 1 71 ? -50.093 -11.868 -0.712 1.00 81.75 71 GLU A CA 1
ATOM 540 C C . GLU A 1 71 ? -49.123 -11.475 -1.833 1.00 81.75 71 GLU A C 1
ATOM 542 O O . GLU A 1 71 ? -47.918 -11.685 -1.694 1.00 81.75 71 GLU A O 1
ATOM 547 N N . LYS A 1 72 ? -49.628 -10.881 -2.924 1.00 92.50 72 LYS A N 1
ATOM 548 C CA . LYS A 1 72 ? -48.854 -10.580 -4.138 1.00 92.50 72 LYS A CA 1
ATOM 549 C C . LYS A 1 72 ? -49.224 -9.226 -4.753 1.00 92.50 72 LYS A C 1
ATOM 551 O O . LYS A 1 72 ? -50.356 -8.774 -4.594 1.00 92.50 72 LYS A O 1
ATOM 556 N N . PHE A 1 73 ? -48.292 -8.609 -5.482 1.00 96.06 73 PHE A N 1
ATOM 557 C CA . PHE A 1 73 ? -48.512 -7.393 -6.276 1.00 96.06 73 PHE A CA 1
ATOM 558 C C . PHE A 1 73 ? -47.769 -7.418 -7.629 1.00 96.06 73 PHE A C 1
ATOM 560 O O . PHE A 1 73 ? -46.910 -8.269 -7.872 1.00 96.06 73 PHE A O 1
ATOM 567 N N . GLU A 1 74 ? -48.147 -6.499 -8.519 1.00 96.44 74 GLU A N 1
ATOM 568 C CA . GLU A 1 74 ? -47.699 -6.378 -9.912 1.00 96.44 74 GLU A CA 1
ATOM 569 C C . GLU A 1 74 ? -46.211 -6.018 -10.091 1.00 96.44 74 GLU A C 1
ATOM 571 O O . GLU A 1 74 ? -45.565 -5.514 -9.170 1.00 96.44 74 GLU A O 1
ATOM 576 N N . ASP A 1 75 ? -45.660 -6.302 -11.277 1.00 96.00 75 ASP A N 1
ATOM 577 C CA . ASP A 1 75 ? -44.286 -5.943 -11.659 1.00 96.00 75 ASP A CA 1
ATOM 578 C C . ASP A 1 75 ? -44.179 -4.484 -12.139 1.00 96.00 75 ASP A C 1
ATOM 580 O O . ASP A 1 75 ? -45.048 -3.985 -12.852 1.00 96.00 75 ASP A O 1
ATOM 584 N N . GLU A 1 76 ? -43.069 -3.814 -11.814 1.00 96.75 76 GLU A N 1
ATOM 585 C CA . GLU A 1 76 ? -42.735 -2.456 -12.271 1.00 96.75 76 GLU A CA 1
ATOM 586 C C . GLU A 1 76 ? -41.481 -2.509 -13.160 1.00 96.75 76 GLU A C 1
ATOM 588 O O . GLU A 1 76 ? -40.365 -2.182 -12.756 1.00 96.75 76 GLU A O 1
ATOM 593 N N . ILE A 1 77 ? -41.650 -2.993 -14.394 1.00 95.38 77 ILE A N 1
ATOM 594 C CA . ILE A 1 77 ? -40.540 -3.173 -15.337 1.00 95.38 77 ILE A CA 1
ATOM 595 C C . ILE A 1 77 ? -40.212 -1.855 -16.044 1.00 95.38 77 ILE A C 1
ATOM 597 O O . ILE A 1 77 ? -40.978 -1.383 -16.885 1.00 95.38 77 ILE A O 1
ATOM 601 N N . HIS A 1 78 ? -39.031 -1.301 -15.768 1.00 90.31 78 HIS A N 1
ATOM 602 C CA . HIS A 1 78 ? -38.550 -0.087 -16.426 1.00 90.31 78 HIS A CA 1
ATOM 603 C C . HIS A 1 78 ? -37.499 -0.399 -17.519 1.00 90.31 78 HIS A C 1
ATOM 605 O O . HIS A 1 78 ? -36.479 -1.019 -17.212 1.00 90.31 78 HIS A O 1
ATOM 611 N N . PRO A 1 79 ? -37.670 0.047 -18.784 1.00 87.12 79 PRO A N 1
ATOM 612 C CA . PRO A 1 79 ? -36.783 -0.326 -19.898 1.00 87.12 79 PRO A CA 1
ATOM 613 C C . PRO A 1 79 ? -35.307 0.069 -19.743 1.00 87.12 79 PRO A C 1
ATOM 615 O O . PRO A 1 79 ? -34.442 -0.598 -20.314 1.00 87.12 79 PRO A O 1
ATOM 618 N N . SER A 1 80 ? -35.021 1.143 -18.998 1.00 88.50 80 SER A N 1
ATOM 619 C CA . SER A 1 80 ? -33.653 1.627 -18.744 1.00 88.50 80 SER A CA 1
ATOM 620 C C . SER A 1 80 ? -32.903 0.839 -17.667 1.00 88.50 80 SER A C 1
ATOM 622 O O . SER A 1 80 ? -31.685 0.973 -17.571 1.00 88.50 80 SER A O 1
ATOM 624 N N . LEU A 1 81 ? -33.596 0.029 -16.860 1.00 90.25 81 LEU A N 1
ATOM 625 C CA . LEU A 1 81 ? -32.976 -0.748 -15.792 1.00 90.25 81 LEU A CA 1
ATOM 626 C C . LEU A 1 81 ? -32.609 -2.142 -16.304 1.00 90.25 81 LEU A C 1
ATOM 628 O O . LEU A 1 81 ? -33.410 -2.821 -16.951 1.00 90.25 81 LEU A O 1
ATOM 632 N N . LYS A 1 82 ? -31.371 -2.551 -16.026 1.00 91.44 82 LYS A N 1
ATOM 633 C CA . LYS A 1 82 ? -30.762 -3.797 -16.504 1.00 91.44 82 LYS A CA 1
ATOM 634 C C . LYS A 1 82 ? -29.900 -4.407 -15.402 1.00 91.44 82 LYS A C 1
ATOM 636 O O . LYS A 1 82 ? -29.281 -3.676 -14.629 1.00 91.44 82 LYS A O 1
ATOM 641 N N . HIS A 1 83 ? -29.806 -5.730 -15.352 1.00 91.44 83 HIS A N 1
ATOM 642 C CA . HIS A 1 83 ? -28.942 -6.452 -14.419 1.00 91.44 83 HIS A CA 1
ATOM 643 C C . HIS A 1 83 ? -27.493 -6.491 -14.943 1.00 91.44 83 HIS A C 1
ATOM 645 O O . HIS A 1 83 ? -26.953 -7.548 -15.275 1.00 91.44 83 HIS A O 1
ATOM 651 N N . THR A 1 84 ? -26.863 -5.318 -15.053 1.00 78.75 84 THR A N 1
ATOM 652 C CA . THR A 1 84 ? -25.555 -5.114 -15.708 1.00 78.75 84 THR A CA 1
ATOM 653 C C . THR A 1 84 ? -24.346 -5.561 -14.889 1.00 78.75 84 THR A C 1
ATOM 655 O O . THR A 1 84 ? -23.244 -5.621 -15.426 1.00 78.75 84 THR A O 1
ATOM 658 N N . GLY A 1 85 ? -24.520 -5.885 -13.609 1.00 80.56 85 GLY A N 1
ATOM 659 C CA . GLY A 1 85 ? -23.415 -6.247 -12.728 1.00 80.56 85 GLY A CA 1
ATOM 660 C C . GLY A 1 85 ? -23.869 -6.663 -11.337 1.00 80.56 85 GLY A C 1
ATOM 661 O O . GLY A 1 85 ? -25.063 -6.825 -11.082 1.00 80.56 85 GLY A O 1
ATOM 662 N N . ALA A 1 86 ? -22.899 -6.850 -10.443 1.00 88.00 86 ALA A N 1
ATOM 663 C CA . ALA A 1 86 ? -23.147 -7.152 -9.039 1.00 88.00 86 ALA A CA 1
ATOM 664 C C . ALA A 1 86 ? -23.805 -5.965 -8.313 1.00 88.00 86 ALA A C 1
ATOM 666 O O . ALA A 1 86 ? -23.533 -4.806 -8.621 1.00 88.00 86 ALA A O 1
ATOM 667 N N . GLY A 1 87 ? -24.626 -6.261 -7.309 1.00 90.62 87 GLY A N 1
ATOM 668 C CA . GLY A 1 87 ? -25.258 -5.256 -6.460 1.00 90.62 87 GLY A CA 1
ATOM 669 C C . GLY A 1 87 ? -26.544 -4.652 -7.021 1.00 90.62 87 GLY A C 1
ATOM 670 O O . GLY A 1 87 ? -26.965 -3.612 -6.529 1.00 90.62 87 GLY A O 1
ATOM 671 N N . VAL A 1 88 ? -27.186 -5.268 -8.014 1.00 95.81 88 VAL A N 1
ATOM 672 C CA . VAL A 1 88 ? -28.541 -4.898 -8.455 1.00 95.81 88 VAL A CA 1
ATOM 673 C C . VAL A 1 88 ? -29.554 -5.644 -7.590 1.00 95.81 88 VAL A C 1
ATOM 675 O O . VAL A 1 88 ? -29.414 -6.852 -7.397 1.00 95.81 88 VAL A O 1
ATOM 678 N N . ILE A 1 89 ? -30.559 -4.938 -7.064 1.00 98.00 89 ILE A N 1
ATOM 679 C CA . ILE A 1 89 ? -31.621 -5.521 -6.237 1.00 98.00 89 ILE A CA 1
ATOM 680 C C . ILE A 1 89 ? -32.898 -5.639 -7.062 1.00 98.00 89 ILE A C 1
ATOM 682 O O . ILE A 1 89 ? -33.360 -4.668 -7.670 1.00 98.00 89 ILE A O 1
ATOM 686 N N . SER A 1 90 ? -33.481 -6.834 -7.051 1.00 97.69 90 SER A N 1
ATOM 687 C CA . SER A 1 90 ? -34.648 -7.161 -7.863 1.00 97.69 90 SER A CA 1
ATOM 688 C C . SER A 1 90 ? -35.579 -8.142 -7.148 1.00 97.69 90 SER A C 1
ATOM 690 O O . SER A 1 90 ? -35.151 -8.915 -6.286 1.00 97.69 90 SER A O 1
ATOM 692 N N . MET A 1 91 ? -36.877 -8.084 -7.453 1.00 97.94 91 MET A N 1
ATOM 693 C CA . MET A 1 91 ? -37.882 -8.923 -6.793 1.00 97.94 91 MET A CA 1
ATOM 694 C C . MET A 1 91 ? -37.764 -10.397 -7.200 1.00 97.94 91 MET A C 1
ATOM 696 O O . MET A 1 91 ? -37.710 -10.735 -8.385 1.00 97.94 91 MET A O 1
ATOM 700 N N . ALA A 1 92 ? -37.808 -11.291 -6.211 1.00 95.50 92 ALA A N 1
ATOM 701 C CA . ALA A 1 92 ? -37.932 -12.725 -6.441 1.00 95.50 92 ALA A CA 1
ATOM 702 C C . ALA A 1 92 ? -39.425 -13.082 -6.500 1.00 95.50 92 ALA A C 1
ATOM 704 O O . ALA A 1 92 ? -40.116 -13.085 -5.481 1.00 95.50 92 ALA A O 1
ATOM 705 N N . ASN A 1 93 ? -39.926 -13.358 -7.705 1.00 91.00 93 ASN A N 1
ATOM 706 C CA . ASN A 1 93 ? -41.328 -13.681 -7.963 1.00 91.00 93 ASN A CA 1
ATOM 707 C C . ASN A 1 93 ? -41.471 -15.124 -8.488 1.00 91.00 93 ASN A C 1
ATOM 709 O O . ASN A 1 93 ? -40.504 -15.754 -8.914 1.00 91.00 93 ASN A O 1
ATOM 713 N N . SER A 1 94 ? -42.681 -15.678 -8.423 1.00 87.81 94 SER A N 1
ATOM 714 C CA . SER A 1 94 ? -43.006 -17.022 -8.935 1.00 87.81 94 SER A CA 1
ATOM 715 C C . SER A 1 94 ? -43.608 -16.974 -10.347 1.00 87.81 94 SER A C 1
ATOM 717 O O . SER A 1 94 ? -44.380 -17.856 -10.723 1.00 87.81 94 SER A O 1
ATOM 719 N N . GLY A 1 95 ? -43.303 -15.919 -11.105 1.00 87.62 95 GLY A N 1
ATOM 720 C CA . GLY A 1 95 ? -43.934 -15.576 -12.378 1.00 87.62 95 GLY A CA 1
ATOM 721 C C . GLY A 1 95 ? -44.419 -14.120 -12.414 1.00 87.62 95 GLY A C 1
ATOM 722 O O . GLY A 1 95 ? -44.399 -13.443 -11.380 1.00 87.62 95 GLY A O 1
ATOM 723 N N . PRO A 1 96 ? -44.872 -13.632 -13.584 1.00 91.25 96 PRO A N 1
ATOM 724 C CA . PRO A 1 96 ? -45.264 -12.237 -13.754 1.00 91.25 96 PRO A CA 1
ATOM 725 C C . PRO A 1 96 ? -46.317 -11.788 -12.737 1.00 91.25 96 PRO A C 1
ATOM 727 O O . PRO A 1 96 ? -47.291 -12.502 -12.493 1.00 91.25 96 PRO A O 1
ATOM 730 N N . ASN A 1 97 ? -46.144 -10.589 -12.186 1.00 93.50 97 ASN A N 1
ATOM 731 C CA . ASN A 1 97 ? -47.048 -9.935 -11.237 1.00 93.50 97 ASN A CA 1
ATOM 732 C C . ASN A 1 97 ? -47.267 -10.708 -9.928 1.00 93.50 97 ASN A C 1
ATOM 734 O O . ASN A 1 97 ? -48.364 -10.707 -9.366 1.00 93.50 97 ASN A O 1
ATOM 738 N N . THR A 1 98 ? -46.233 -11.399 -9.443 1.00 93.25 98 THR A N 1
ATOM 739 C CA . THR A 1 98 ? -46.299 -12.160 -8.187 1.00 93.25 98 THR A CA 1
ATOM 740 C C . THR A 1 98 ? -45.274 -11.706 -7.150 1.00 93.25 98 THR A C 1
ATOM 742 O O . THR A 1 98 ? -44.745 -12.522 -6.394 1.00 93.25 98 THR A O 1
ATOM 745 N N . ASN A 1 99 ? -44.996 -10.402 -7.099 1.00 96.06 99 ASN A N 1
ATOM 746 C CA . ASN A 1 99 ? -44.068 -9.825 -6.132 1.00 96.06 99 ASN A CA 1
ATOM 747 C C . ASN A 1 99 ? -44.632 -9.924 -4.711 1.00 96.06 99 ASN A C 1
ATOM 749 O O . ASN A 1 99 ? -45.806 -9.645 -4.489 1.00 96.06 99 ASN A O 1
ATOM 753 N N . GLY A 1 100 ? -43.793 -10.307 -3.749 1.00 95.38 100 GLY A N 1
ATOM 754 C CA . GLY A 1 100 ? -44.141 -10.416 -2.328 1.00 95.38 100 GLY A CA 1
ATOM 755 C C . GLY A 1 100 ? -43.145 -9.647 -1.460 1.00 95.38 100 GLY A C 1
ATOM 756 O O . GLY A 1 100 ? -42.948 -8.447 -1.637 1.00 95.38 100 GLY A O 1
ATOM 757 N N . SER A 1 101 ? -42.486 -10.337 -0.531 1.00 96.44 101 SER A N 1
ATOM 758 C CA . SER A 1 101 ? -41.371 -9.784 0.258 1.00 96.44 101 SER A CA 1
ATOM 759 C C . SER A 1 101 ? -39.995 -10.304 -0.166 1.00 96.44 101 SER A C 1
ATOM 761 O O . SER A 1 101 ? -38.982 -9.765 0.268 1.00 96.44 101 SER A O 1
ATOM 763 N N . GLN A 1 102 ? -39.936 -11.355 -0.987 1.00 98.12 102 GLN A N 1
ATOM 764 C CA . GLN A 1 102 ? -38.665 -11.943 -1.399 1.00 98.12 102 GLN A CA 1
ATOM 765 C C . GLN A 1 102 ? -37.969 -11.098 -2.470 1.00 98.12 102 GLN A C 1
ATOM 767 O O . GLN A 1 102 ? -38.596 -10.609 -3.413 1.00 98.12 102 GLN A O 1
ATOM 772 N N . PHE A 1 103 ? -36.652 -10.978 -2.355 1.00 98.38 103 PHE A N 1
ATOM 773 C CA . PHE A 1 103 ? -35.801 -10.273 -3.308 1.00 98.38 103 PHE A CA 1
ATOM 774 C C . PHE A 1 103 ? -34.449 -10.973 -3.434 1.00 98.38 103 PHE A C 1
ATOM 776 O O . PHE A 1 103 ? -34.061 -11.781 -2.583 1.00 98.38 103 PHE A O 1
ATOM 783 N N . PHE A 1 104 ? -33.726 -10.654 -4.499 1.00 98.31 104 PHE A N 1
ATOM 784 C CA . PHE A 1 104 ? -32.354 -11.092 -4.694 1.00 98.31 104 PHE A CA 1
ATOM 785 C C . PHE A 1 104 ? -31.424 -9.914 -4.975 1.00 98.31 104 PHE A C 1
ATOM 787 O O . PHE A 1 104 ? -31.847 -8.864 -5.462 1.00 98.31 104 PHE A O 1
ATOM 794 N N . ILE A 1 105 ? -30.147 -10.113 -4.657 1.00 98.31 105 ILE A N 1
ATOM 795 C CA . ILE A 1 105 ? -29.050 -9.203 -4.982 1.00 98.31 105 ILE A CA 1
ATOM 796 C C . ILE A 1 105 ? -28.115 -9.933 -5.942 1.00 98.31 105 ILE A C 1
ATOM 798 O O . ILE A 1 105 ? -27.658 -11.039 -5.646 1.00 98.31 105 ILE A O 1
ATOM 802 N N . THR A 1 106 ? -27.832 -9.344 -7.099 1.00 95.94 106 THR A N 1
ATOM 803 C CA . THR A 1 106 ? -26.930 -9.950 -8.087 1.00 95.94 106 THR A CA 1
ATOM 804 C C . THR A 1 106 ? -25.484 -9.969 -7.588 1.00 95.94 106 THR A C 1
ATOM 806 O O . THR A 1 106 ? -25.017 -9.026 -6.946 1.00 95.94 106 THR A O 1
ATOM 809 N N . THR A 1 107 ? -24.740 -11.025 -7.916 1.00 91.81 107 THR A N 1
ATOM 810 C CA . THR A 1 107 ? -23.288 -11.127 -7.658 1.00 91.81 107 THR A CA 1
ATOM 811 C C . THR A 1 107 ? -22.457 -11.070 -8.944 1.00 91.81 107 THR A C 1
ATOM 813 O O . THR A 1 107 ? -21.240 -10.924 -8.878 1.00 91.81 107 THR A O 1
ATOM 816 N N . ALA A 1 108 ? -23.112 -11.106 -10.108 1.00 83.12 108 ALA A N 1
ATOM 817 C CA . ALA A 1 108 ? -22.538 -10.945 -11.444 1.00 83.12 108 ALA A CA 1
ATOM 818 C C . ALA A 1 108 ? -23.598 -10.360 -12.414 1.00 83.12 108 ALA A C 1
ATOM 820 O O . ALA A 1 108 ? -24.765 -10.241 -12.028 1.00 83.12 108 ALA A O 1
ATOM 821 N N . PRO A 1 109 ? -23.242 -9.981 -13.659 1.00 84.88 109 PRO A N 1
ATOM 822 C CA . PRO A 1 109 ? -24.224 -9.598 -14.679 1.00 84.88 109 PRO A CA 1
ATOM 823 C C . PRO A 1 109 ? -25.213 -10.736 -14.990 1.00 84.88 109 PRO A C 1
ATOM 825 O O . PRO A 1 109 ? -24.801 -11.875 -15.199 1.00 84.88 109 PRO A O 1
ATOM 828 N N . THR A 1 110 ? -26.516 -10.435 -15.053 1.00 88.31 110 THR A N 1
ATOM 829 C CA . THR A 1 110 ? -27.590 -11.435 -15.263 1.00 88.31 110 THR A CA 1
ATOM 830 C C . THR A 1 110 ? -28.629 -10.991 -16.309 1.00 88.31 110 THR A C 1
ATOM 832 O O . THR A 1 110 ? -29.827 -10.925 -16.025 1.00 88.31 110 THR A O 1
ATOM 835 N N . PRO A 1 111 ? -28.218 -10.709 -17.562 1.00 89.00 111 PRO A N 1
ATOM 836 C CA . PRO A 1 111 ? -29.083 -10.091 -18.577 1.00 89.00 111 PRO A CA 1
ATOM 837 C C . PRO A 1 111 ? -30.329 -10.914 -18.949 1.00 89.00 111 PRO A C 1
ATOM 839 O O . PRO A 1 111 ? -31.323 -10.368 -19.416 1.00 89.00 111 PRO A O 1
ATOM 842 N N . TRP A 1 112 ? -30.337 -12.232 -18.718 1.00 93.00 112 TRP A N 1
ATOM 843 C CA . TRP A 1 112 ? -31.508 -13.086 -18.975 1.00 93.00 112 TRP A CA 1
ATOM 844 C C . TRP A 1 112 ? -32.689 -12.846 -18.017 1.00 93.00 112 TRP A C 1
ATOM 846 O O . TRP A 1 112 ? -33.784 -13.369 -18.268 1.00 93.00 112 TRP A O 1
ATOM 856 N N . LEU A 1 113 ? -32.471 -12.089 -16.935 1.00 92.88 113 LEU A N 1
ATOM 857 C CA . LEU A 1 113 ? -33.496 -11.633 -15.993 1.00 92.88 113 LEU A CA 1
ATOM 858 C C . LEU A 1 113 ? -34.102 -10.275 -16.388 1.00 92.88 113 LEU A C 1
ATOM 860 O O . LEU A 1 113 ? -35.130 -9.879 -15.832 1.00 92.88 113 LEU A O 1
ATOM 864 N N . ASP A 1 114 ? -33.502 -9.566 -17.350 1.00 89.56 114 ASP A N 1
ATOM 865 C CA . ASP A 1 114 ? -33.983 -8.258 -17.789 1.00 89.56 114 ASP A CA 1
ATOM 866 C C . ASP A 1 114 ? -35.399 -8.350 -18.359 1.00 89.56 114 ASP A C 1
ATOM 868 O O . ASP A 1 114 ? -35.723 -9.224 -19.164 1.00 89.56 114 ASP A O 1
ATOM 872 N N . GLY A 1 115 ? -36.259 -7.427 -17.928 1.00 89.62 115 GLY A N 1
ATOM 873 C CA . GLY A 1 115 ? -37.659 -7.390 -18.344 1.00 89.62 115 GLY A CA 1
ATOM 874 C C . GLY A 1 115 ? -38.561 -8.446 -17.695 1.00 89.62 115 GLY A C 1
ATOM 875 O O . GLY A 1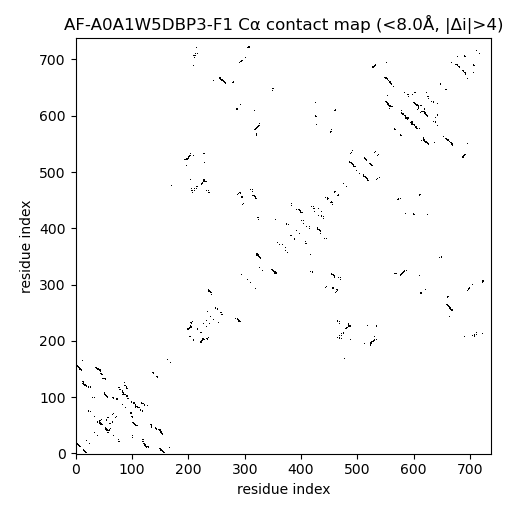 115 ? -39.744 -8.483 -18.018 1.00 89.62 115 GLY A O 1
ATOM 876 N N . LYS A 1 116 ? -38.031 -9.295 -16.800 1.00 91.94 116 LYS A N 1
ATOM 877 C CA . LYS A 1 116 ? -38.790 -10.360 -16.112 1.00 91.94 116 LYS A CA 1
ATOM 878 C C . LYS A 1 116 ? -38.973 -10.126 -14.613 1.00 91.94 116 LYS A C 1
ATOM 880 O O . LYS A 1 116 ? -39.890 -10.682 -14.021 1.00 91.94 116 LYS A O 1
ATOM 885 N N . HIS A 1 117 ? -38.093 -9.331 -14.012 1.00 95.69 117 HIS A N 1
ATOM 886 C CA . HIS A 1 117 ? -38.104 -9.026 -12.586 1.00 95.69 117 HIS A CA 1
ATOM 887 C C . HIS A 1 117 ? -38.006 -7.517 -12.366 1.00 95.69 117 HIS A C 1
ATOM 889 O O . HIS A 1 117 ? -37.258 -6.829 -13.067 1.00 95.69 117 HIS A O 1
ATOM 895 N N . THR A 1 118 ? -38.762 -7.013 -11.392 1.00 97.44 118 THR A N 1
ATOM 896 C CA . THR A 1 118 ? -38.756 -5.601 -11.000 1.00 97.44 118 THR A CA 1
ATOM 897 C C . THR A 1 118 ? -37.437 -5.240 -10.325 1.00 97.44 118 THR A C 1
ATOM 899 O O . THR A 1 118 ? -37.221 -5.603 -9.168 1.00 97.44 118 THR A O 1
ATOM 902 N N . ILE A 1 119 ? -36.575 -4.497 -11.024 1.00 97.88 119 ILE A N 1
ATOM 903 C CA . ILE A 1 119 ? -35.390 -3.864 -10.431 1.00 97.88 119 ILE A CA 1
ATOM 904 C C . ILE A 1 119 ? -35.859 -2.637 -9.653 1.00 97.88 119 ILE A C 1
ATOM 906 O O . ILE A 1 119 ? -36.404 -1.705 -10.240 1.00 97.88 119 ILE A O 1
ATOM 910 N N . PHE A 1 120 ? -35.626 -2.621 -8.343 1.00 97.62 120 PHE A N 1
ATOM 911 C CA . PHE A 1 120 ? -36.115 -1.548 -7.468 1.00 97.62 120 PHE A CA 1
ATOM 912 C C . PHE A 1 120 ? -35.014 -0.859 -6.661 1.00 97.62 120 PHE A C 1
ATOM 914 O O . PHE A 1 120 ? -35.288 0.064 -5.897 1.00 97.62 120 PHE A O 1
ATOM 921 N N . GLY A 1 121 ? -33.758 -1.263 -6.833 1.00 96.50 121 GLY A N 1
ATOM 922 C CA . GLY A 1 121 ? -32.649 -0.569 -6.202 1.00 96.50 121 GLY A CA 1
ATOM 923 C C . GLY A 1 121 ? -31.291 -1.131 -6.574 1.00 96.50 121 GLY A C 1
ATOM 924 O O . GLY A 1 121 ? -31.164 -2.107 -7.318 1.00 96.50 121 GLY A O 1
ATOM 925 N N . ARG A 1 122 ? -30.262 -0.516 -6.000 1.00 94.94 122 ARG A N 1
ATOM 926 C CA . ARG A 1 122 ? -28.882 -0.997 -6.074 1.00 94.94 122 ARG A CA 1
ATOM 927 C C . ARG A 1 122 ? -28.183 -0.889 -4.728 1.00 94.94 122 ARG A C 1
ATOM 929 O O . ARG A 1 122 ? -28.563 -0.097 -3.870 1.00 94.94 122 ARG A O 1
ATOM 936 N N . VAL A 1 123 ? -27.124 -1.663 -4.558 1.00 93.12 123 VAL A N 1
ATOM 937 C CA . VAL A 1 123 ? -26.237 -1.563 -3.407 1.00 93.12 123 VAL A CA 1
ATOM 938 C C . VAL A 1 123 ? -25.491 -0.232 -3.498 1.00 93.12 123 VAL A C 1
ATOM 940 O O . VAL A 1 123 ? -24.672 -0.026 -4.389 1.00 93.12 123 VAL A O 1
ATOM 943 N N . LYS A 1 124 ? -25.784 0.672 -2.564 1.00 88.25 124 LYS A N 1
ATOM 944 C CA . LYS A 1 124 ? -25.098 1.954 -2.365 1.00 88.25 124 LYS A CA 1
ATOM 945 C C . LYS A 1 124 ? -23.779 1.768 -1.614 1.00 88.25 124 LYS A C 1
ATOM 947 O O . LYS A 1 124 ? -22.776 2.380 -1.968 1.00 88.25 124 LYS A O 1
ATOM 952 N N . SER A 1 125 ? -23.767 0.909 -0.593 1.00 81.31 125 SER A N 1
ATOM 953 C CA . SER A 1 125 ? -22.565 0.507 0.151 1.00 81.31 125 SER A CA 1
ATOM 954 C C . SER A 1 125 ? -22.690 -0.938 0.652 1.00 81.31 125 SER A C 1
ATOM 956 O O . SER A 1 125 ? -23.788 -1.482 0.738 1.00 81.31 125 SER A O 1
ATOM 958 N N . GLY A 1 126 ? -21.563 -1.598 0.937 1.00 82.12 126 GLY A N 1
ATOM 959 C CA . GLY A 1 126 ? -21.556 -3.013 1.335 1.00 82.12 126 GLY A CA 1
ATOM 960 C C . GLY A 1 126 ? -21.487 -4.012 0.173 1.00 82.12 126 GLY A C 1
ATOM 961 O O . GLY A 1 126 ? -21.760 -5.193 0.363 1.00 82.12 126 GLY A O 1
ATOM 962 N N . LEU A 1 127 ? -21.064 -3.595 -1.029 1.00 84.06 127 LEU A N 1
ATOM 963 C CA . LEU A 1 127 ? -20.915 -4.514 -2.170 1.00 84.06 127 LEU A CA 1
ATOM 964 C C . LEU A 1 127 ? -19.911 -5.648 -1.891 1.00 84.06 127 LEU A C 1
ATOM 966 O O . LEU A 1 127 ? -20.159 -6.790 -2.266 1.00 84.06 127 LEU A O 1
ATOM 970 N N . ARG A 1 128 ? -18.829 -5.371 -1.147 1.00 72.06 128 ARG A N 1
ATOM 971 C CA . ARG A 1 128 ? -17.884 -6.404 -0.679 1.00 72.06 128 ARG A CA 1
ATOM 972 C C . ARG A 1 128 ? -18.566 -7.455 0.208 1.00 72.06 128 ARG A C 1
ATOM 974 O O . ARG A 1 128 ? -18.197 -8.623 0.162 1.00 72.06 128 ARG A O 1
ATOM 981 N N . VAL A 1 129 ? -19.572 -7.065 0.999 1.00 80.44 129 VAL A N 1
ATOM 982 C CA . VAL A 1 129 ? -20.368 -8.006 1.809 1.00 80.44 129 VAL A CA 1
ATOM 983 C C . VAL A 1 129 ? -21.165 -8.929 0.894 1.00 80.44 129 VAL A C 1
ATOM 985 O O . VAL A 1 129 ? -21.108 -10.139 1.071 1.00 80.44 129 VAL A O 1
ATOM 988 N N . VAL A 1 130 ? -21.827 -8.373 -0.124 1.00 87.81 130 VAL A N 1
ATOM 989 C CA . VAL A 1 130 ? -22.576 -9.136 -1.138 1.00 87.81 130 VAL A CA 1
ATOM 990 C C . VAL A 1 130 ? -21.666 -10.104 -1.899 1.00 87.81 130 VAL A C 1
ATOM 992 O O . VAL A 1 130 ? -22.025 -11.263 -2.087 1.00 87.81 130 VAL A O 1
ATOM 995 N N . GLN A 1 131 ? -20.465 -9.667 -2.289 1.00 78.19 131 GLN A N 1
ATOM 996 C CA . GLN A 1 131 ? -19.479 -10.523 -2.955 1.00 78.19 131 GLN A CA 1
ATOM 997 C C . GLN A 1 131 ? -19.016 -11.669 -2.050 1.00 78.19 131 GLN A C 1
ATOM 999 O O . GLN A 1 131 ? -19.030 -12.817 -2.481 1.00 78.19 131 GLN A O 1
ATOM 1004 N N . ARG A 1 132 ? -18.681 -11.391 -0.781 1.00 83.62 132 ARG A N 1
ATOM 1005 C CA . ARG A 1 132 ? -18.328 -12.441 0.190 1.00 83.62 132 ARG A CA 1
ATOM 1006 C C . ARG A 1 132 ? -19.483 -13.406 0.445 1.00 83.62 132 ARG A C 1
ATOM 1008 O O . ARG A 1 132 ? -19.250 -14.606 0.501 1.00 83.62 132 ARG A O 1
ATOM 1015 N N . MET A 1 133 ? -20.713 -12.900 0.566 1.00 90.19 133 MET A N 1
ATOM 1016 C CA . MET A 1 133 ? -21.910 -13.737 0.673 1.00 90.19 133 MET A CA 1
ATOM 1017 C C . MET A 1 133 ? -22.056 -14.651 -0.538 1.00 90.19 133 MET A C 1
ATOM 1019 O O . MET A 1 133 ? -22.363 -15.819 -0.368 1.00 90.19 133 MET A O 1
ATOM 1023 N N . GLY A 1 134 ? -21.781 -14.159 -1.747 1.00 88.44 134 GLY A N 1
ATOM 1024 C CA . GLY A 1 134 ? -21.810 -14.959 -2.972 1.00 88.44 134 GLY A CA 1
ATOM 1025 C C . GLY A 1 134 ? -20.773 -16.087 -3.041 1.00 88.44 134 GLY A C 1
ATOM 1026 O O . GLY A 1 134 ? -20.889 -16.942 -3.913 1.00 88.44 134 GLY A O 1
ATOM 1027 N N . LEU A 1 135 ? -19.775 -16.093 -2.150 1.00 88.62 135 LEU A N 1
ATOM 1028 C CA . LEU A 1 135 ? -18.695 -17.084 -2.094 1.00 88.62 135 LEU A CA 1
ATOM 1029 C C . LEU A 1 135 ? -18.841 -18.077 -0.929 1.00 88.62 135 LEU A C 1
ATOM 1031 O O . LEU A 1 135 ? -17.965 -18.922 -0.744 1.00 88.62 135 LEU A O 1
ATOM 1035 N N . VAL A 1 136 ? -19.909 -17.987 -0.126 1.00 85.00 136 VAL A N 1
ATOM 1036 C CA . VAL A 1 136 ? -20.115 -18.934 0.980 1.00 85.00 136 VAL A CA 1
ATOM 1037 C C . VAL A 1 136 ? -20.368 -20.340 0.448 1.00 85.00 136 VAL A C 1
ATOM 1039 O O . VAL A 1 136 ? -20.952 -20.533 -0.620 1.00 85.00 136 VAL A O 1
ATOM 1042 N N . LYS A 1 137 ? -19.941 -21.341 1.217 1.00 88.88 137 LYS A N 1
ATOM 1043 C CA . LYS A 1 137 ? -20.189 -22.743 0.888 1.00 88.88 137 LYS A CA 1
ATOM 1044 C C . LYS A 1 137 ? -21.690 -23.027 0.947 1.00 88.88 137 LYS A C 1
ATOM 1046 O O . LYS A 1 137 ? -22.344 -22.691 1.935 1.00 88.88 137 LYS A O 1
ATOM 1051 N N . THR A 1 138 ? -22.216 -23.691 -0.075 1.00 91.62 138 THR A N 1
ATOM 1052 C CA . THR A 1 138 ? -23.632 -24.059 -0.168 1.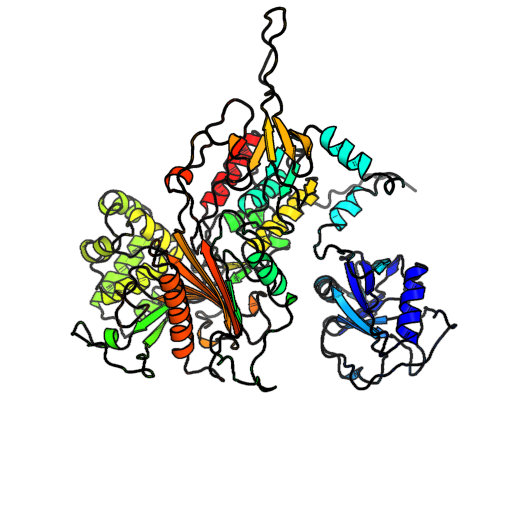00 91.62 138 THR A CA 1
ATOM 1053 C C . THR A 1 138 ? -23.825 -25.573 -0.172 1.00 91.62 138 THR A C 1
ATOM 1055 O O . THR A 1 138 ? -22.947 -26.337 -0.578 1.00 91.62 138 THR A O 1
ATOM 1058 N N . GLY A 1 139 ? -24.958 -26.008 0.374 1.00 89.19 139 GLY A N 1
ATOM 1059 C CA . GLY A 1 139 ? -25.427 -27.386 0.410 1.00 89.19 139 GLY A CA 1
ATOM 1060 C C . GLY A 1 139 ? -26.557 -27.623 -0.593 1.00 89.19 139 GLY A C 1
ATOM 1061 O O . GLY A 1 139 ? -26.588 -27.035 -1.673 1.00 89.19 139 GLY A O 1
ATOM 1062 N N . ALA A 1 140 ? -27.497 -28.500 -0.234 1.00 91.06 140 ALA A N 1
ATOM 1063 C CA . ALA A 1 140 ? -28.665 -28.783 -1.067 1.00 91.06 140 ALA A CA 1
ATOM 1064 C C . ALA A 1 140 ? -29.498 -27.512 -1.339 1.00 91.06 140 ALA A C 1
ATOM 1066 O O . ALA A 1 140 ? -29.606 -26.638 -0.480 1.00 91.06 140 ALA A O 1
ATOM 1067 N N . GLU A 1 141 ? -30.082 -27.430 -2.540 1.00 89.69 141 GLU A N 1
ATOM 1068 C CA . GLU A 1 141 ? -30.911 -26.298 -3.001 1.00 89.69 141 GLU A CA 1
ATOM 1069 C C . GLU A 1 141 ? -30.203 -24.927 -2.970 1.00 89.69 141 GLU A C 1
ATOM 1071 O O . GLU A 1 141 ? -30.843 -23.889 -2.818 1.00 89.69 141 GLU A O 1
ATOM 1076 N N . ASP A 1 142 ? -28.874 -24.919 -3.122 1.00 95.25 142 ASP A N 1
ATOM 1077 C CA . ASP A 1 142 ? -28.028 -23.719 -3.055 1.00 95.25 142 ASP A CA 1
ATOM 1078 C C . ASP A 1 142 ? -28.108 -22.990 -1.694 1.00 95.25 142 ASP A C 1
ATOM 1080 O O . ASP A 1 142 ? -27.811 -21.798 -1.583 1.00 95.25 142 ASP A O 1
ATOM 1084 N N . ARG A 1 143 ? -28.529 -23.684 -0.630 1.00 93.88 143 ARG A N 1
ATOM 1085 C CA . ARG A 1 143 ? -28.650 -23.109 0.714 1.00 93.88 143 ARG A CA 1
ATOM 1086 C C . ARG A 1 143 ? -27.269 -22.982 1.369 1.00 93.88 143 ARG A C 1
ATOM 1088 O O . ARG A 1 143 ? -26.525 -23.961 1.345 1.00 93.88 143 ARG A O 1
ATOM 1095 N N . PRO A 1 144 ? -26.905 -21.842 1.980 1.00 92.31 144 PRO A N 1
ATOM 1096 C CA . PRO A 1 144 ? -25.657 -21.724 2.736 1.00 92.31 144 PRO A CA 1
ATOM 1097 C C . PRO A 1 144 ? -25.512 -22.819 3.801 1.00 92.31 144 PRO A C 1
ATOM 1099 O O . PRO A 1 144 ? -26.474 -23.120 4.509 1.00 92.31 144 PRO A O 1
ATOM 1102 N N . VAL A 1 145 ? -24.320 -23.419 3.895 1.00 87.81 145 VAL A N 1
ATOM 1103 C CA . VAL A 1 145 ? -23.989 -24.401 4.946 1.00 87.81 145 VAL A CA 1
ATOM 1104 C C . VAL A 1 145 ? -23.960 -23.708 6.305 1.00 87.81 145 VAL A C 1
ATOM 1106 O O . VAL A 1 145 ? -24.588 -24.180 7.249 1.00 87.81 145 VAL A O 1
ATOM 1109 N N . ASP A 1 146 ? -23.284 -22.563 6.363 1.00 86.88 146 ASP A N 1
ATOM 1110 C CA . ASP A 1 146 ? -23.297 -21.671 7.515 1.00 86.88 146 ASP A CA 1
ATOM 1111 C C . ASP A 1 146 ? -24.411 -20.635 7.343 1.00 86.88 146 ASP A C 1
ATOM 1113 O O . ASP A 1 146 ? -24.546 -20.017 6.283 1.00 86.88 146 ASP A O 1
ATOM 1117 N N . GLU A 1 147 ? -25.225 -20.437 8.380 1.00 88.44 147 GLU A N 1
ATOM 1118 C CA . GLU A 1 147 ? -26.383 -19.548 8.307 1.00 88.44 147 GLU A CA 1
ATOM 1119 C C . GLU A 1 147 ? -25.969 -18.085 8.068 1.00 88.44 147 GLU A C 1
ATOM 1121 O O . GLU A 1 147 ? -25.328 -17.434 8.898 1.00 88.44 147 GLU A O 1
ATOM 1126 N N . VAL A 1 148 ? -26.420 -17.530 6.942 1.00 91.56 148 VAL A N 1
ATOM 1127 C CA . VAL A 1 148 ? -26.317 -16.102 6.633 1.00 91.56 148 VAL A CA 1
ATOM 1128 C C . VAL A 1 148 ? -27.693 -15.469 6.811 1.00 91.56 148 VAL A C 1
ATOM 1130 O O . VAL A 1 148 ? -28.668 -15.964 6.247 1.00 91.56 148 VAL A O 1
ATOM 1133 N N . LYS A 1 149 ? -27.805 -14.372 7.571 1.00 93.00 149 LYS A N 1
ATOM 1134 C CA . LYS A 1 149 ? -29.098 -13.705 7.813 1.00 93.00 149 LYS A CA 1
ATOM 1135 C C . LYS A 1 149 ? -29.008 -12.196 7.956 1.00 93.00 149 LYS A C 1
ATOM 1137 O O . LYS A 1 149 ? -27.974 -11.654 8.344 1.00 93.00 149 LYS A O 1
ATOM 1142 N N . ILE A 1 150 ? -30.124 -11.534 7.673 1.00 95.81 150 ILE A N 1
ATOM 1143 C CA . ILE A 1 150 ? -30.390 -10.142 8.020 1.00 95.81 150 ILE A CA 1
ATOM 1144 C C . ILE A 1 150 ? -30.669 -10.104 9.521 1.00 95.81 150 ILE A C 1
ATOM 1146 O O . ILE A 1 150 ? -31.625 -10.696 10.003 1.00 95.81 150 ILE A O 1
ATOM 1150 N N . LEU A 1 151 ? -29.829 -9.412 10.278 1.00 88.38 151 LEU A N 1
ATOM 1151 C CA . LEU A 1 151 ? -30.032 -9.156 11.700 1.00 88.38 151 LEU A CA 1
ATOM 1152 C C . LEU A 1 151 ? -31.084 -8.063 11.895 1.00 88.38 151 LEU A C 1
ATOM 1154 O O . LEU A 1 151 ? -31.983 -8.201 12.725 1.00 88.38 151 LEU A O 1
ATOM 1158 N N . LYS A 1 152 ? -30.985 -6.986 11.109 1.00 92.19 152 LYS A N 1
ATOM 1159 C CA . LYS A 1 152 ? -31.893 -5.842 11.178 1.00 92.19 152 LYS A CA 1
ATOM 1160 C C . LYS A 1 152 ? -31.988 -5.130 9.832 1.00 92.19 152 LYS A C 1
ATOM 1162 O O . LYS A 1 152 ? -30.967 -4.896 9.192 1.00 92.19 152 LYS A O 1
ATOM 1167 N N . ALA A 1 153 ? -33.195 -4.731 9.438 1.00 92.25 153 ALA A N 1
ATOM 1168 C CA . ALA A 1 153 ? -33.416 -3.813 8.320 1.00 92.25 153 ALA A CA 1
ATOM 1169 C C . ALA A 1 153 ? -33.935 -2.461 8.834 1.00 92.25 153 ALA A C 1
ATOM 1171 O O . ALA A 1 153 ? -34.809 -2.426 9.700 1.00 92.25 153 ALA A O 1
ATOM 1172 N N . ARG A 1 154 ? -33.405 -1.342 8.327 1.00 93.25 154 ARG A N 1
ATOM 1173 C CA . ARG A 1 154 ? -33.841 0.014 8.714 1.00 93.25 154 ARG A CA 1
ATOM 1174 C C . ARG A 1 154 ? -33.751 1.000 7.556 1.00 93.25 154 ARG A C 1
ATOM 1176 O O . ARG A 1 154 ? -32.879 0.871 6.705 1.00 93.25 154 ARG A O 1
ATOM 1183 N N . VAL A 1 155 ? -34.633 1.993 7.548 1.00 90.75 155 VAL A N 1
ATOM 1184 C CA . VAL A 1 155 ? -34.529 3.148 6.642 1.00 90.75 155 VAL A CA 1
ATOM 1185 C C . VAL A 1 155 ? -33.459 4.088 7.186 1.00 90.75 155 VAL A C 1
ATOM 1187 O O . VAL A 1 155 ? -33.358 4.233 8.401 1.00 90.75 155 VAL A O 1
ATOM 1190 N N . VAL A 1 156 ? -32.666 4.676 6.295 1.00 86.38 156 VAL A N 1
ATOM 1191 C CA . VAL A 1 156 ? -31.544 5.564 6.629 1.00 86.38 156 VAL A CA 1
ATOM 1192 C C . VAL A 1 156 ? -31.732 6.903 5.925 1.00 86.38 156 VAL A C 1
ATOM 1194 O O . VAL A 1 156 ? -32.074 6.923 4.735 1.00 86.38 156 VAL A O 1
ATOM 1197 N N . GLU A 1 157 ? -31.519 8.005 6.643 1.00 75.19 157 GLU A N 1
ATOM 1198 C CA . GLU A 1 157 ? -31.612 9.360 6.083 1.00 75.19 157 GLU A CA 1
ATOM 1199 C C . GLU A 1 157 ? -30.322 9.755 5.337 1.00 75.19 157 GLU A C 1
ATOM 1201 O O . GLU A 1 157 ? -29.242 9.218 5.587 1.00 75.19 157 GLU A O 1
ATOM 1206 N N . GLU A 1 158 ? -30.426 10.663 4.358 1.00 52.56 158 GLU A N 1
ATOM 1207 C CA . GLU A 1 158 ? -29.245 11.228 3.688 1.00 52.56 158 GLU A CA 1
ATOM 1208 C C . GLU A 1 158 ? -28.437 12.060 4.694 1.00 52.56 158 GLU A C 1
ATOM 1210 O O . GLU A 1 158 ? -28.915 13.084 5.170 1.00 52.56 158 GLU A O 1
ATOM 1215 N N . GLY A 1 159 ? -27.221 11.607 5.016 1.00 47.38 159 GLY A N 1
ATOM 1216 C CA . GLY A 1 159 ? -26.333 12.256 5.988 1.00 47.38 159 GLY A CA 1
ATOM 1217 C C . GLY A 1 159 ? -26.114 11.465 7.281 1.00 47.38 159 GLY A C 1
ATOM 1218 O O . GLY A 1 159 ? -25.224 11.818 8.047 1.00 47.38 159 GLY A O 1
ATOM 1219 N N . GLU A 1 160 ? -26.847 10.368 7.516 1.00 42.62 160 GLU A N 1
ATOM 1220 C CA . GLU A 1 160 ? -26.400 9.369 8.492 1.00 42.62 160 GLU A CA 1
ATOM 1221 C C . GLU A 1 160 ? -25.233 8.583 7.884 1.00 42.62 160 GLU A C 1
ATOM 1223 O O . GLU A 1 160 ? -25.421 7.731 7.007 1.00 42.62 160 GLU A O 1
ATOM 1228 N N . ASP A 1 161 ? -24.019 8.870 8.355 1.00 40.34 161 ASP A N 1
ATOM 1229 C CA . ASP A 1 161 ? -22.847 8.044 8.094 1.00 40.34 161 ASP A CA 1
ATOM 1230 C C . ASP A 1 161 ? -23.091 6.644 8.655 1.00 40.34 161 ASP A C 1
ATOM 1232 O O . ASP A 1 161 ? -22.906 6.365 9.838 1.00 40.34 161 ASP A O 1
ATOM 1236 N N . VAL A 1 162 ? -23.529 5.728 7.791 1.00 43.16 162 VAL A N 1
ATOM 1237 C CA . VAL A 1 162 ? -23.410 4.299 8.067 1.00 43.16 162 VAL A CA 1
ATOM 1238 C C . VAL A 1 162 ? -21.939 3.962 7.835 1.00 43.16 162 VAL A C 1
ATOM 1240 O O . VAL A 1 162 ? -21.514 3.992 6.674 1.00 43.16 162 VAL A O 1
ATOM 1243 N N . PRO A 1 163 ? -21.149 3.648 8.881 1.00 37.59 163 PRO A N 1
ATOM 1244 C CA . PRO A 1 163 ? -19.719 3.424 8.732 1.00 37.59 163 PRO A CA 1
ATOM 1245 C C . PRO A 1 163 ? -19.492 2.330 7.691 1.00 37.59 163 PRO A C 1
ATOM 1247 O O . PRO A 1 163 ? -19.939 1.194 7.852 1.00 37.59 163 PRO A O 1
ATOM 1250 N N . SER A 1 164 ? -18.837 2.684 6.584 1.00 36.31 164 SER A N 1
ATOM 1251 C CA . SER A 1 164 ? -18.620 1.771 5.452 1.00 36.31 164 SER A CA 1
ATOM 1252 C C . SER A 1 164 ? -17.508 0.742 5.699 1.00 36.31 164 SER A C 1
ATOM 1254 O O . SER A 1 164 ? -17.171 -0.052 4.820 1.00 36.31 164 SER A O 1
ATOM 1256 N N . SER A 1 165 ? -16.975 0.709 6.916 1.00 34.19 165 SER A N 1
ATOM 1257 C CA . SER A 1 165 ? -15.920 -0.183 7.362 1.00 34.19 165 SER A CA 1
ATOM 1258 C C . SER A 1 165 ? -16.479 -1.266 8.290 1.00 34.19 165 SER A C 1
ATOM 1260 O O . SER A 1 165 ? -17.514 -1.118 8.940 1.00 34.19 165 SER A O 1
ATOM 1262 N N . LEU A 1 166 ? -15.769 -2.389 8.380 1.00 37.59 166 LEU A N 1
ATOM 1263 C CA . LEU A 1 166 ? -16.018 -3.523 9.284 1.00 37.59 166 LEU A CA 1
ATOM 1264 C C . LEU A 1 166 ? -15.968 -3.164 10.796 1.00 37.59 166 LEU A C 1
ATOM 1266 O O . LEU A 1 166 ? -15.816 -4.047 11.636 1.00 37.59 166 LEU A O 1
ATOM 1270 N N . VAL A 1 167 ? -16.109 -1.888 11.158 1.00 36.53 167 VAL A N 1
ATOM 1271 C CA . VAL A 1 167 ? -15.728 -1.306 12.450 1.00 36.53 167 VAL A CA 1
ATOM 1272 C C . VAL A 1 167 ? -16.874 -1.274 13.470 1.00 36.53 167 VAL A C 1
ATOM 1274 O O . VAL A 1 167 ? -16.610 -1.281 14.664 1.00 36.53 167 VAL A O 1
ATOM 1277 N N . SER A 1 168 ? -18.149 -1.377 13.074 1.00 33.81 168 SER A N 1
ATOM 1278 C CA . SER A 1 168 ? -19.249 -1.434 14.066 1.00 33.81 168 SER A CA 1
ATOM 1279 C C . SER A 1 168 ? -19.638 -2.841 14.539 1.00 33.81 168 SER A C 1
ATOM 1281 O O . SER A 1 168 ? -20.264 -2.971 15.589 1.00 33.81 168 SER A O 1
ATOM 1283 N N . LEU A 1 169 ? -19.246 -3.920 13.846 1.00 34.25 169 LEU A N 1
ATOM 1284 C CA . LEU A 1 169 ? -19.589 -5.276 14.312 1.00 34.25 169 LEU A CA 1
ATOM 1285 C C . LEU A 1 169 ? -18.735 -5.713 15.518 1.00 34.25 169 LEU A C 1
ATOM 1287 O O . LEU A 1 169 ? -19.203 -6.504 16.333 1.00 34.25 169 LEU A O 1
ATOM 1291 N N . ALA A 1 170 ? -17.528 -5.155 15.674 1.00 32.91 170 ALA A N 1
ATOM 1292 C CA . ALA A 1 170 ? -16.710 -5.347 16.874 1.00 32.91 170 ALA A CA 1
ATOM 1293 C C . ALA A 1 170 ? -17.315 -4.633 18.099 1.00 32.91 170 ALA A C 1
ATOM 1295 O O . ALA A 1 170 ? -17.276 -5.179 19.198 1.00 32.91 170 ALA A O 1
ATOM 1296 N N . LEU A 1 171 ? -17.982 -3.488 17.897 1.00 32.31 171 LEU A N 1
ATOM 1297 C CA . LEU A 1 171 ? -18.760 -2.831 18.952 1.00 32.31 171 LEU A CA 1
ATOM 1298 C C . LEU A 1 171 ? -20.048 -3.607 19.294 1.00 32.31 171 LEU A C 1
ATOM 1300 O O . LEU A 1 171 ? -20.482 -3.610 20.440 1.00 32.31 171 LEU A O 1
ATOM 1304 N N . PHE A 1 172 ? -20.654 -4.300 18.322 1.00 32.09 172 PHE A N 1
ATOM 1305 C CA . PHE A 1 172 ? -21.922 -5.014 18.525 1.00 32.09 172 PHE A CA 1
ATOM 1306 C C . PHE A 1 172 ? -21.774 -6.425 19.120 1.00 32.09 172 PHE A C 1
ATOM 1308 O O . PHE A 1 172 ? -22.683 -6.885 19.812 1.00 32.09 172 PHE A O 1
ATOM 1315 N N . TYR A 1 173 ? -20.651 -7.117 18.886 1.00 30.05 173 TYR A N 1
ATOM 1316 C CA . TYR A 1 173 ? -20.417 -8.451 19.461 1.00 30.05 173 TYR A CA 1
ATOM 1317 C C . TYR A 1 173 ? -19.940 -8.419 20.918 1.00 30.05 173 TYR A C 1
ATOM 1319 O O . TYR A 1 173 ? -20.215 -9.367 21.648 1.00 30.05 173 TYR A O 1
ATOM 1327 N N . PHE A 1 174 ? -19.310 -7.333 21.377 1.00 28.36 174 PHE A N 1
ATOM 1328 C CA . PHE A 1 174 ? -18.861 -7.221 22.772 1.00 28.36 174 PHE A CA 1
ATOM 1329 C C . PHE A 1 174 ? -19.989 -6.858 23.761 1.00 28.36 174 PHE A C 1
ATOM 1331 O O . PHE A 1 174 ? -19.822 -7.000 24.966 1.00 28.36 174 PHE A O 1
ATOM 1338 N N . VAL A 1 175 ? -21.164 -6.437 23.271 1.00 28.77 175 VAL A N 1
ATOM 1339 C CA . VAL A 1 175 ? -22.293 -5.973 24.111 1.00 28.77 175 VAL A CA 1
ATOM 1340 C C . VAL A 1 175 ? -23.327 -7.077 24.404 1.00 28.77 175 VAL A C 1
ATOM 1342 O O . VAL A 1 175 ? -24.268 -6.858 25.160 1.00 28.77 175 VAL A O 1
ATOM 1345 N N . LYS A 1 176 ? -23.194 -8.292 23.851 1.00 26.05 176 LYS A N 1
ATOM 1346 C CA . LYS A 1 176 ? -24.261 -9.314 23.928 1.00 26.05 176 LYS A CA 1
ATOM 1347 C C . LYS A 1 176 ? -24.142 -10.392 25.012 1.00 26.05 176 LYS A C 1
ATOM 1349 O O . LYS A 1 176 ? -24.976 -11.294 25.016 1.00 26.05 176 LYS A O 1
ATOM 1354 N N . SER A 1 177 ? -23.208 -10.296 25.956 1.00 26.58 177 SER A N 1
ATOM 1355 C CA . SER A 1 177 ? -23.160 -11.212 27.113 1.00 26.58 177 SER A CA 1
ATOM 1356 C C . SER A 1 177 ? -23.810 -10.684 28.401 1.00 26.58 177 SER A C 1
ATOM 1358 O O . SER A 1 177 ? -23.808 -11.401 29.396 1.00 26.58 177 SER A O 1
ATOM 1360 N N . THR A 1 178 ? -24.471 -9.522 28.402 1.00 25.30 178 THR A N 1
ATOM 1361 C CA . THR A 1 178 ? -25.344 -9.090 29.516 1.00 25.30 178 THR A CA 1
ATOM 1362 C C . THR A 1 178 ? -26.516 -8.226 29.023 1.00 25.30 178 THR A C 1
ATOM 1364 O O . THR A 1 178 ? -26.442 -7.639 27.942 1.00 25.30 178 THR A O 1
ATOM 1367 N N . PRO A 1 179 ? -27.661 -8.214 29.737 1.00 30.55 179 PRO A N 1
ATOM 1368 C CA . PRO A 1 179 ? -28.940 -7.822 29.158 1.00 30.55 179 PRO A CA 1
ATOM 1369 C C . PRO A 1 179 ? -29.080 -6.317 28.890 1.00 30.55 179 PRO A C 1
ATOM 1371 O O . PRO A 1 179 ? -28.588 -5.463 29.616 1.00 30.55 179 PRO A O 1
ATOM 1374 N N . THR A 1 180 ? -29.831 -6.053 27.822 1.00 30.17 180 THR A N 1
ATOM 1375 C CA . THR A 1 180 ? -30.478 -4.821 27.344 1.00 30.17 180 THR A CA 1
ATOM 1376 C C . THR A 1 180 ? -30.547 -3.634 28.315 1.00 30.17 180 THR A C 1
ATOM 1378 O O . THR A 1 180 ? -31.520 -3.481 29.046 1.00 30.17 180 THR A O 1
ATOM 1381 N N . SER A 1 181 ? -29.593 -2.710 28.195 1.00 26.81 181 SER A N 1
ATOM 1382 C CA . SER A 1 181 ? -29.778 -1.283 28.501 1.00 26.81 181 SER A CA 1
ATOM 1383 C C . SER A 1 181 ? -28.534 -0.507 28.062 1.00 26.81 181 SER A C 1
ATOM 1385 O O . SER A 1 181 ? -27.674 -0.337 28.896 1.00 26.81 181 SER A O 1
ATOM 1387 N N . TYR A 1 182 ? -28.387 -0.082 26.795 1.00 30.09 182 TYR A N 1
ATOM 1388 C CA . TYR A 1 182 ? -27.237 0.758 26.360 1.00 30.09 182 TYR A CA 1
ATOM 1389 C C . TYR A 1 182 ? -27.568 1.832 25.298 1.00 30.09 182 TYR A C 1
ATOM 1391 O O . TYR A 1 182 ? -26.667 2.447 24.740 1.00 30.09 182 TYR A O 1
ATOM 1399 N N . LEU A 1 183 ? -28.848 2.145 25.040 1.00 27.98 183 LEU A N 1
ATOM 1400 C CA . LEU A 1 183 ? -29.229 3.307 24.203 1.00 27.98 183 LEU A CA 1
ATOM 1401 C C . LEU A 1 183 ? -29.372 4.624 25.001 1.00 27.98 183 LEU A C 1
ATOM 1403 O O . LEU A 1 183 ? -29.801 5.634 24.457 1.00 27.98 183 LEU A O 1
ATOM 1407 N N . LEU A 1 184 ? -28.949 4.629 26.271 1.00 28.06 184 LEU A N 1
ATOM 1408 C CA . LEU A 1 184 ? -28.831 5.809 27.146 1.00 28.06 184 LEU A CA 1
ATOM 1409 C C . LEU A 1 184 ? -27.359 6.154 27.487 1.00 28.06 184 LEU A C 1
ATOM 1411 O O . LEU A 1 184 ? -27.114 6.912 28.417 1.00 28.06 184 LEU A O 1
ATOM 1415 N N . GLN A 1 185 ? -26.364 5.591 26.780 1.00 31.50 185 GLN A N 1
ATOM 1416 C CA . GLN A 1 185 ? -24.986 5.469 27.299 1.00 31.50 185 GLN A CA 1
ATOM 1417 C C . GLN A 1 185 ? -23.851 6.087 26.475 1.00 31.50 185 GLN A C 1
ATOM 1419 O O . GLN A 1 185 ? -22.695 5.762 26.727 1.00 31.50 185 GLN A O 1
ATOM 1424 N N . LEU A 1 186 ? -24.117 7.037 25.573 1.00 33.25 186 LEU A N 1
ATOM 1425 C CA . LEU A 1 186 ? -23.032 7.918 25.103 1.00 33.25 186 LEU A CA 1
ATOM 1426 C C . LEU A 1 186 ? -22.343 8.659 26.275 1.00 33.25 186 LEU A C 1
ATOM 1428 O O . LEU A 1 186 ? -21.115 8.625 26.333 1.00 33.25 186 LEU A O 1
ATOM 1432 N N . PRO A 1 187 ? -23.081 9.197 27.273 1.00 33.97 187 PRO A N 1
ATOM 1433 C CA . PRO A 1 187 ? -22.474 9.720 28.497 1.00 33.97 187 PRO A CA 1
ATOM 1434 C C . PRO A 1 187 ? -21.719 8.641 29.292 1.00 33.97 187 PRO A C 1
ATOM 1436 O O . PRO A 1 187 ? -20.578 8.859 29.679 1.00 33.97 187 PRO A O 1
ATOM 1439 N N . ASN A 1 188 ? -22.292 7.440 29.461 1.00 39.81 188 ASN A N 1
ATOM 1440 C CA . ASN A 1 188 ? -21.674 6.391 30.290 1.00 39.81 188 ASN A CA 1
ATOM 1441 C C . ASN A 1 188 ? -20.456 5.717 29.632 1.00 39.81 188 ASN A C 1
ATOM 1443 O O . ASN A 1 188 ? -19.608 5.182 30.338 1.00 39.81 188 ASN A O 1
ATOM 1447 N N . PHE A 1 189 ? -20.345 5.701 28.300 1.00 47.47 189 PHE A N 1
ATOM 1448 C CA . PHE A 1 189 ? -19.137 5.230 27.613 1.00 47.47 189 PHE A CA 1
ATOM 1449 C C . PHE A 1 189 ? -18.004 6.259 27.730 1.00 47.47 189 PHE A C 1
ATOM 1451 O O . PHE A 1 189 ? -16.855 5.887 27.959 1.00 47.47 189 PHE A O 1
ATOM 1458 N N . MET A 1 190 ? -18.333 7.554 27.679 1.00 46.34 190 MET A N 1
ATOM 1459 C CA . MET A 1 190 ? -17.384 8.637 27.963 1.00 46.34 190 MET A CA 1
ATOM 1460 C C . MET A 1 190 ? -16.939 8.653 29.439 1.00 46.34 190 MET A C 1
ATOM 1462 O O . MET A 1 190 ? -15.750 8.810 29.723 1.00 46.34 190 MET A O 1
ATOM 1466 N N . GLU A 1 191 ? -17.843 8.381 30.385 1.00 49.91 191 GLU A N 1
ATOM 1467 C CA . GLU A 1 191 ? -17.493 8.124 31.793 1.00 49.91 191 GLU A CA 1
ATOM 1468 C C . GLU A 1 191 ? -16.663 6.834 31.958 1.00 49.91 191 GLU A C 1
ATOM 1470 O O . GLU A 1 191 ? -15.756 6.777 32.788 1.00 49.91 191 GLU A O 1
ATOM 1475 N N . SER A 1 192 ? -16.893 5.810 31.126 1.00 61.84 192 SER A N 1
ATOM 1476 C CA . SER A 1 192 ? -16.111 4.563 31.124 1.00 61.84 192 SER A CA 1
ATOM 1477 C C . SER A 1 192 ? -14.670 4.751 30.635 1.00 61.84 192 SER A C 1
ATOM 1479 O O . SER A 1 192 ? -13.790 4.008 31.077 1.00 61.84 192 SER A O 1
ATOM 1481 N N . LEU A 1 193 ? -14.401 5.710 29.740 1.00 69.94 193 LEU A N 1
ATOM 1482 C CA . LEU A 1 193 ? -13.045 6.019 29.262 1.00 69.94 193 LEU A CA 1
ATOM 1483 C C . LEU A 1 193 ? -12.201 6.678 30.351 1.00 69.94 193 LEU A C 1
ATOM 1485 O O . LEU A 1 193 ? -11.071 6.252 30.588 1.00 69.94 193 LEU A O 1
ATOM 1489 N N . SER A 1 194 ? -12.758 7.692 31.017 1.00 67.56 194 SER A N 1
ATOM 1490 C CA . SER A 1 194 ? -12.089 8.448 32.084 1.00 67.56 194 SER A CA 1
ATOM 1491 C C . SER A 1 194 ? -11.986 7.659 33.395 1.00 67.56 194 SER A C 1
ATOM 1493 O O . SER A 1 194 ? -11.020 7.823 34.141 1.00 67.56 194 SER A O 1
ATOM 1495 N N . GLY A 1 195 ? -12.933 6.748 33.651 1.00 72.69 195 GLY A N 1
ATOM 1496 C CA . GLY A 1 195 ? -12.902 5.813 34.779 1.00 72.69 195 GLY A CA 1
ATOM 1497 C C . GLY A 1 195 ? -11.939 4.631 34.610 1.00 72.69 195 GLY A C 1
ATOM 1498 O O . GLY A 1 195 ? -11.659 3.930 35.583 1.00 72.69 195 GLY A O 1
ATOM 1499 N N . THR A 1 196 ? -11.409 4.403 33.403 1.00 82.88 196 THR A N 1
ATOM 1500 C CA . THR A 1 196 ? -10.470 3.311 33.116 1.00 82.88 196 THR A CA 1
ATOM 1501 C C . THR A 1 196 ? -9.034 3.823 33.084 1.00 82.88 196 THR A C 1
ATOM 1503 O O . THR A 1 196 ? -8.699 4.725 32.321 1.00 82.88 196 THR A O 1
ATOM 1506 N N . THR A 1 197 ? -8.153 3.198 33.867 1.00 88.62 197 THR A N 1
ATOM 1507 C CA . THR A 1 197 ? -6.706 3.318 33.647 1.00 88.62 197 THR A CA 1
ATOM 1508 C C . THR A 1 197 ? -6.304 2.340 32.549 1.00 88.62 197 THR A C 1
ATOM 1510 O O . THR A 1 197 ? -6.429 1.124 32.721 1.00 88.62 197 THR A O 1
ATOM 1513 N N . TRP A 1 198 ? -5.855 2.879 31.422 1.00 92.50 198 TRP A N 1
ATOM 1514 C CA . TRP A 1 198 ? -5.382 2.131 30.265 1.00 92.50 198 TRP A CA 1
ATOM 1515 C C . TRP A 1 198 ? -3.958 1.637 30.501 1.00 92.50 198 TRP A C 1
ATOM 1517 O O . TRP A 1 198 ? -3.145 2.325 31.119 1.00 92.50 198 TRP A O 1
ATOM 1527 N N . ASP A 1 199 ? -3.643 0.441 30.012 1.00 93.19 199 ASP A N 1
ATOM 1528 C CA . ASP A 1 199 ? -2.255 -0.014 30.013 1.00 93.19 199 ASP A CA 1
ATOM 1529 C C . ASP A 1 199 ? -1.483 0.709 28.908 1.00 93.19 199 ASP A C 1
ATOM 1531 O O . ASP A 1 199 ? -0.392 1.204 29.157 1.00 93.19 199 ASP A O 1
ATOM 1535 N N . VAL A 1 200 ? -2.080 0.846 27.719 1.00 95.12 200 VAL A N 1
ATOM 1536 C CA . VAL A 1 200 ? -1.438 1.505 26.575 1.00 95.12 200 VAL A CA 1
ATOM 1537 C C . VAL A 1 200 ? -2.434 2.379 25.828 1.00 95.12 200 VAL A C 1
ATOM 1539 O O . VAL A 1 200 ? -3.534 1.929 25.496 1.00 95.12 200 VAL A O 1
ATOM 1542 N N . VAL A 1 201 ? -2.020 3.602 25.504 1.00 96.38 201 VAL A N 1
ATOM 1543 C CA . VAL A 1 201 ? -2.653 4.427 24.469 1.00 96.38 201 VAL A CA 1
ATOM 1544 C C . VAL A 1 201 ? -1.757 4.437 23.234 1.00 96.38 201 VAL A C 1
ATOM 1546 O O . VAL A 1 201 ? -0.586 4.791 23.326 1.00 96.38 201 VAL A O 1
ATOM 1549 N N . ILE A 1 202 ? -2.298 4.058 22.080 1.00 97.31 202 ILE A N 1
ATOM 1550 C CA . ILE A 1 202 ? -1.617 4.119 20.784 1.00 97.31 202 ILE A CA 1
ATOM 1551 C C . ILE A 1 202 ? -2.242 5.265 19.985 1.00 97.31 202 ILE A C 1
ATOM 1553 O O . ILE A 1 202 ? -3.446 5.250 19.741 1.00 97.31 202 ILE A O 1
ATOM 1557 N N . ALA A 1 203 ? -1.442 6.259 19.612 1.00 95.75 203 ALA A N 1
ATOM 1558 C CA . ALA A 1 203 ? -1.850 7.437 18.858 1.00 95.75 203 ALA A CA 1
ATOM 1559 C C . ALA A 1 203 ? -1.407 7.326 17.390 1.00 95.75 203 ALA A C 1
ATOM 1561 O O . ALA A 1 203 ? -0.220 7.147 17.102 1.00 95.75 203 ALA A O 1
ATOM 1562 N N . GLY A 1 204 ? -2.371 7.488 16.484 1.00 93.94 204 GLY A N 1
ATOM 1563 C CA . GLY A 1 204 ? -2.245 7.274 15.045 1.00 93.94 204 GLY A CA 1
ATOM 1564 C C . GLY A 1 204 ? -2.453 5.810 14.660 1.00 93.94 204 GLY A C 1
ATOM 1565 O O . GLY A 1 204 ? -2.137 4.910 15.424 1.00 93.94 204 GLY A O 1
ATOM 1566 N N . THR A 1 205 ? -2.946 5.567 13.449 1.00 94.00 205 THR A N 1
ATOM 1567 C CA . THR A 1 205 ? -3.187 4.225 12.888 1.00 94.00 205 THR A CA 1
ATOM 1568 C C . THR A 1 205 ? -2.299 3.932 11.681 1.00 94.00 205 THR A C 1
ATOM 1570 O O . THR A 1 205 ? -2.656 3.147 10.803 1.00 94.00 205 THR A O 1
ATOM 1573 N N . GLY A 1 206 ? -1.116 4.550 11.628 1.00 92.56 206 GLY A N 1
ATOM 1574 C CA . GLY A 1 206 ? -0.071 4.181 10.672 1.00 92.56 206 GLY A CA 1
ATOM 1575 C C . GLY A 1 206 ? 0.336 2.712 10.798 1.00 92.56 206 GLY A C 1
ATOM 1576 O O . GLY A 1 206 ? -0.035 2.014 11.753 1.00 92.56 206 GLY A O 1
ATOM 1577 N N . LEU A 1 207 ? 1.109 2.213 9.834 1.00 94.06 207 LEU A N 1
ATOM 1578 C CA . LEU A 1 207 ? 1.543 0.820 9.842 1.00 94.06 207 LEU A CA 1
ATOM 1579 C C . LEU A 1 207 ? 2.243 0.388 11.152 1.00 94.06 207 LEU A C 1
ATOM 1581 O O . LEU A 1 207 ? 1.831 -0.638 11.701 1.00 94.06 207 LEU A O 1
ATOM 1585 N N . PRO A 1 208 ? 3.236 1.116 11.715 1.00 95.25 208 PRO A N 1
ATOM 1586 C CA . PRO A 1 208 ? 3.889 0.668 12.947 1.00 95.25 208 PRO A CA 1
ATOM 1587 C C . PRO A 1 208 ? 2.934 0.642 14.150 1.00 95.25 208 PRO A C 1
ATOM 1589 O O . PRO A 1 208 ? 2.945 -0.319 14.919 1.00 95.25 208 PRO A O 1
ATOM 1592 N N . GLN A 1 209 ? 2.053 1.634 14.289 1.00 96.56 209 GLN A N 1
ATOM 1593 C CA . GLN A 1 209 ? 1.037 1.687 15.346 1.00 96.56 209 GLN A CA 1
ATOM 1594 C C . GLN A 1 209 ? 0.064 0.507 15.245 1.00 96.56 209 GLN A C 1
ATOM 1596 O O . GLN A 1 209 ? -0.249 -0.159 16.234 1.00 96.56 209 GLN A O 1
ATOM 1601 N N . SER A 1 210 ? -0.374 0.203 14.026 1.00 96.75 210 SER A N 1
ATOM 1602 C CA . SER A 1 210 ? -1.288 -0.899 13.735 1.00 96.75 210 SER A CA 1
ATOM 1603 C C . SER A 1 210 ? -0.658 -2.260 14.027 1.00 96.75 210 SER A C 1
ATOM 1605 O O . SER A 1 210 ? -1.290 -3.114 14.651 1.00 96.75 210 SER A O 1
ATOM 1607 N N . LEU A 1 211 ? 0.608 -2.456 13.644 1.00 97.25 211 LEU A N 1
ATOM 1608 C CA . LEU A 1 211 ? 1.365 -3.669 13.963 1.00 97.25 211 LEU A CA 1
ATOM 1609 C C . LEU A 1 211 ? 1.621 -3.812 15.468 1.00 97.25 211 LEU A C 1
ATOM 1611 O O . LEU A 1 211 ? 1.559 -4.928 15.982 1.00 97.25 211 LEU A O 1
ATOM 1615 N N . LEU A 1 212 ? 1.842 -2.712 16.193 1.00 97.56 212 LEU A N 1
ATOM 1616 C CA . LEU A 1 212 ? 1.947 -2.742 17.651 1.00 97.56 212 LEU A CA 1
ATOM 1617 C C . LEU A 1 212 ? 0.625 -3.163 18.296 1.00 97.56 212 LEU A C 1
ATOM 1619 O O . LEU A 1 212 ? 0.609 -4.030 19.168 1.00 97.56 212 LEU A O 1
ATOM 1623 N N . ALA A 1 213 ? -0.495 -2.608 17.836 1.00 95.88 213 ALA A N 1
ATOM 1624 C CA . ALA A 1 213 ? -1.811 -2.990 18.333 1.00 95.88 213 ALA A CA 1
ATOM 1625 C C . ALA A 1 213 ? -2.130 -4.468 18.053 1.00 95.88 213 ALA A C 1
ATOM 1627 O O . ALA A 1 213 ? -2.719 -5.150 18.891 1.00 95.88 213 ALA A O 1
ATOM 1628 N N . LEU A 1 214 ? -1.689 -4.988 16.904 1.00 95.50 214 LEU A N 1
ATOM 1629 C CA . LEU A 1 214 ? -1.720 -6.415 16.609 1.00 95.50 214 LEU A CA 1
ATOM 1630 C C . LEU A 1 214 ? -0.844 -7.209 17.583 1.00 95.50 214 LEU A C 1
ATOM 1632 O O . LEU A 1 214 ? -1.337 -8.157 18.186 1.00 95.50 214 LEU A O 1
ATOM 1636 N N . ALA A 1 215 ? 0.420 -6.830 17.777 1.00 96.31 215 ALA A N 1
ATOM 1637 C CA . ALA A 1 215 ? 1.332 -7.522 18.689 1.00 96.31 215 ALA A CA 1
ATOM 1638 C C . ALA A 1 215 ? 0.793 -7.570 20.132 1.00 96.31 215 ALA A C 1
ATOM 1640 O O . ALA A 1 215 ? 0.984 -8.561 20.835 1.00 96.31 215 ALA A O 1
ATOM 1641 N N . LEU A 1 216 ? 0.062 -6.534 20.554 1.00 95.00 216 LEU A N 1
ATOM 1642 C CA . LEU A 1 216 ? -0.556 -6.437 21.877 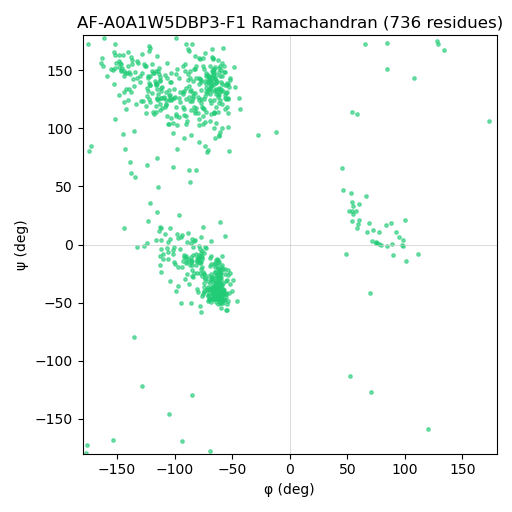1.00 95.00 216 LEU A CA 1
ATOM 1643 C C . LEU A 1 216 ? -1.939 -7.108 21.983 1.00 95.00 216 LEU A C 1
ATOM 1645 O O . LEU A 1 216 ? -2.391 -7.347 23.101 1.00 95.00 216 LEU A O 1
ATOM 1649 N N . SER A 1 217 ? -2.591 -7.472 20.872 1.00 87.50 217 SER A N 1
ATOM 1650 C CA . SER A 1 217 ? -3.962 -8.026 20.808 1.00 87.50 217 SER A CA 1
ATOM 1651 C C . SER A 1 217 ? -4.226 -9.191 21.780 1.00 87.50 217 SER A C 1
ATOM 1653 O O . SER A 1 217 ? -5.341 -9.369 22.256 1.00 87.50 217 SER A O 1
ATOM 1655 N N . ARG A 1 218 ? -3.208 -9.995 22.110 1.00 83.00 218 ARG A N 1
ATOM 1656 C CA . ARG A 1 218 ? -3.339 -11.177 22.986 1.00 83.00 218 ARG A CA 1
ATOM 1657 C C . ARG A 1 218 ? -2.599 -11.059 24.317 1.00 83.00 218 ARG A C 1
ATOM 1659 O O . ARG A 1 218 ? -2.472 -12.044 25.031 1.00 83.00 218 ARG A O 1
ATOM 1666 N N . SER A 1 219 ? -2.135 -9.862 24.657 1.00 88.81 219 SER A N 1
ATOM 1667 C CA . SER A 1 219 ? -1.366 -9.605 25.883 1.00 88.81 219 SER A CA 1
ATOM 1668 C C . SER A 1 219 ? -2.232 -9.441 27.140 1.00 88.81 219 SER A C 1
ATOM 1670 O O . SER A 1 219 ? -1.705 -9.298 28.239 1.00 88.81 219 SER A O 1
ATOM 1672 N N . GLY A 1 220 ? -3.563 -9.385 26.991 1.00 86.31 220 GLY A N 1
ATOM 1673 C CA . GLY A 1 220 ? -4.495 -9.083 28.085 1.00 86.31 220 GLY A CA 1
ATOM 1674 C C . GLY A 1 220 ? -4.472 -7.621 28.556 1.00 86.31 220 GLY A C 1
ATOM 1675 O O . GLY A 1 220 ? -5.183 -7.274 29.498 1.00 86.31 220 GLY A O 1
ATOM 1676 N N . LYS A 1 221 ? -3.673 -6.759 27.914 1.00 90.38 221 LYS A N 1
ATOM 1677 C CA . LYS A 1 221 ? -3.559 -5.329 28.229 1.00 90.38 221 LYS A CA 1
ATOM 1678 C C . LYS A 1 221 ? -4.800 -4.565 27.766 1.00 90.38 221 LYS A C 1
ATOM 1680 O O . LYS A 1 221 ? -5.356 -4.837 26.702 1.00 90.38 221 LYS A O 1
ATOM 1685 N N . LYS A 1 222 ? -5.196 -3.546 28.528 1.00 92.12 222 LYS A N 1
ATOM 1686 C CA . LYS A 1 222 ? -6.221 -2.578 28.118 1.00 92.12 222 LYS A CA 1
ATOM 1687 C C . LYS A 1 222 ? -5.611 -1.567 27.155 1.00 92.12 222 LYS A C 1
ATOM 1689 O O . LYS A 1 222 ? -4.839 -0.705 27.575 1.00 92.12 222 LYS A O 1
ATOM 1694 N N . ILE A 1 223 ? -5.976 -1.672 25.881 1.00 94.19 223 ILE A N 1
ATOM 1695 C CA . ILE A 1 223 ? -5.425 -0.851 24.798 1.00 94.19 223 ILE A CA 1
ATOM 1696 C C . ILE A 1 223 ? -6.489 0.130 24.317 1.00 94.19 223 ILE A C 1
ATOM 1698 O O . ILE A 1 223 ? -7.574 -0.293 23.915 1.00 94.19 223 ILE A O 1
ATOM 1702 N N . LEU A 1 224 ? -6.159 1.419 24.303 1.00 94.62 224 LEU A N 1
ATOM 1703 C CA . LEU A 1 224 ? -6.920 2.440 23.591 1.00 94.62 224 LEU A CA 1
ATOM 1704 C C . LEU A 1 224 ? -6.115 2.879 22.368 1.00 94.62 224 LEU A C 1
ATOM 1706 O O . LEU A 1 224 ? -4.991 3.347 22.500 1.00 94.62 224 LEU A O 1
ATOM 1710 N N . HIS A 1 225 ? -6.676 2.729 21.178 1.00 95.56 225 HIS A N 1
ATOM 1711 C CA . HIS A 1 225 ? -6.033 3.071 19.916 1.00 95.56 225 HIS A CA 1
ATOM 1712 C C . HIS A 1 225 ? -6.818 4.202 19.251 1.00 95.56 225 HIS A C 1
ATOM 1714 O O . HIS A 1 225 ? -7.982 4.031 18.885 1.00 95.56 225 HIS A O 1
ATOM 1720 N N . VAL A 1 226 ? -6.201 5.372 19.139 1.00 94.25 226 VAL A N 1
ATOM 1721 C CA . VAL A 1 226 ? -6.858 6.607 18.709 1.00 94.25 226 VAL A CA 1
ATOM 1722 C C . VAL A 1 226 ? -6.187 7.166 17.458 1.00 94.25 226 VAL A C 1
ATOM 1724 O O . VAL A 1 226 ? -4.973 7.061 17.315 1.00 94.25 226 VAL A O 1
ATOM 1727 N N . ASP A 1 227 ? -6.953 7.766 16.555 1.00 90.19 227 ASP A N 1
ATOM 1728 C CA . ASP A 1 227 ? -6.436 8.503 15.400 1.00 90.19 227 ASP A CA 1
ATOM 1729 C C . ASP A 1 227 ? -7.182 9.824 15.245 1.00 90.19 227 ASP A C 1
ATOM 1731 O O . ASP A 1 227 ? -8.407 9.864 15.341 1.00 90.19 227 ASP A O 1
ATOM 1735 N N . LYS A 1 228 ? -6.448 10.906 14.981 1.00 88.50 228 LYS A N 1
ATOM 1736 C CA . LYS A 1 228 ? -7.027 12.227 14.716 1.00 88.50 228 LYS A CA 1
ATOM 1737 C C . LYS A 1 228 ? -7.780 12.288 13.385 1.00 88.50 228 LYS A C 1
ATOM 1739 O O . LYS A 1 228 ? -8.663 13.125 13.255 1.00 88.50 228 LYS A O 1
ATOM 1744 N N . ASN A 1 229 ? -7.428 11.430 12.430 1.00 84.12 229 ASN A N 1
ATOM 1745 C CA . ASN A 1 229 ? -8.082 11.351 11.130 1.00 84.12 229 ASN A CA 1
ATOM 1746 C C . ASN A 1 229 ? -9.404 10.571 11.236 1.00 84.12 229 ASN A C 1
ATOM 1748 O O . ASN A 1 229 ? -9.607 9.776 12.160 1.00 84.12 229 ASN A O 1
ATOM 1752 N N . ASP A 1 230 ? -10.287 10.753 10.259 1.00 81.62 230 ASP A N 1
ATOM 1753 C CA . ASP A 1 230 ? -11.522 9.977 10.095 1.00 81.62 230 ASP A CA 1
ATOM 1754 C C . ASP A 1 230 ? -11.310 8.664 9.311 1.00 81.62 230 ASP A C 1
ATOM 1756 O O . ASP A 1 230 ? -12.251 7.889 9.117 1.00 81.62 230 ASP A O 1
ATOM 1760 N N . TYR A 1 231 ? -10.065 8.379 8.913 1.00 82.12 231 TYR A N 1
ATOM 1761 C CA . TYR A 1 231 ? -9.636 7.191 8.177 1.00 82.12 231 TYR A CA 1
ATOM 1762 C C . TYR A 1 231 ? -8.448 6.479 8.849 1.00 82.12 231 TYR A C 1
ATOM 1764 O O . TYR A 1 231 ? -7.748 7.041 9.689 1.00 82.12 231 TYR A O 1
ATOM 1772 N N . TYR A 1 232 ? -8.204 5.224 8.453 1.00 84.94 232 TYR A N 1
ATOM 1773 C CA . TYR A 1 232 ? -7.069 4.423 8.930 1.00 84.94 232 TYR A CA 1
ATOM 1774 C C . TYR A 1 232 ? -5.822 4.575 8.055 1.00 84.94 232 TYR A C 1
ATOM 1776 O O . TYR A 1 232 ? -5.916 4.779 6.846 1.00 84.94 232 TYR A O 1
ATOM 1784 N N . GLY A 1 233 ? -4.652 4.332 8.643 1.00 86.50 233 GLY A N 1
ATOM 1785 C CA . GLY A 1 233 ? -3.393 4.168 7.914 1.00 86.50 233 GLY A CA 1
ATOM 1786 C C . GLY A 1 233 ? -2.502 5.403 7.931 1.00 86.50 233 GLY A C 1
ATOM 1787 O O . GLY A 1 233 ? -1.323 5.289 7.617 1.00 86.50 233 GLY A O 1
ATOM 1788 N N . GLY A 1 234 ? -3.010 6.576 8.324 1.00 87.62 234 GLY A N 1
ATOM 1789 C CA . GLY A 1 234 ? -2.217 7.806 8.378 1.00 87.62 234 GLY A CA 1
ATOM 1790 C C . GLY A 1 234 ? -1.495 8.080 7.052 1.00 87.62 234 GLY A C 1
ATOM 1791 O O . GLY A 1 234 ? -2.135 8.332 6.035 1.00 87.62 234 GLY A O 1
ATOM 1792 N N . ALA A 1 235 ? -0.161 8.009 7.050 1.00 88.00 235 ALA A N 1
ATOM 1793 C CA . ALA A 1 235 ? 0.650 8.194 5.841 1.00 88.00 235 ALA A CA 1
ATOM 1794 C C . ALA A 1 235 ? 0.682 6.985 4.889 1.00 88.00 235 ALA A C 1
ATOM 1796 O O . ALA A 1 235 ? 1.075 7.125 3.731 1.00 88.00 235 ALA A O 1
ATOM 1797 N N . ASP A 1 236 ? 0.249 5.819 5.358 1.00 90.00 236 ASP A N 1
ATOM 1798 C CA . ASP A 1 236 ? 0.107 4.594 4.573 1.00 90.00 236 ASP A CA 1
ATOM 1799 C C . ASP A 1 236 ? -1.316 4.425 4.022 1.00 90.00 236 ASP A C 1
ATOM 1801 O O . ASP A 1 236 ? -1.630 3.372 3.478 1.00 90.00 236 ASP A O 1
ATOM 1805 N N . ALA A 1 237 ? -2.198 5.420 4.188 1.00 91.44 237 ALA A N 1
ATOM 1806 C CA . ALA A 1 237 ? -3.600 5.326 3.794 1.00 91.44 237 ALA A CA 1
ATOM 1807 C C . ALA A 1 237 ? -3.786 5.100 2.284 1.00 91.44 237 ALA A C 1
ATOM 1809 O O . ALA A 1 237 ? -2.981 5.537 1.456 1.00 91.44 237 ALA A O 1
ATOM 1810 N N . ALA A 1 238 ? -4.892 4.438 1.937 1.00 94.12 238 ALA A N 1
ATOM 1811 C CA . ALA A 1 238 ? -5.343 4.263 0.564 1.00 94.12 238 ALA A CA 1
ATOM 1812 C C . ALA A 1 238 ? -6.726 4.892 0.382 1.00 94.12 238 ALA A C 1
ATOM 1814 O O . ALA A 1 238 ? -7.636 4.621 1.163 1.00 94.12 238 ALA A O 1
ATOM 1815 N N . LEU A 1 239 ? -6.874 5.716 -0.653 1.00 93.69 239 LEU A N 1
ATOM 1816 C CA . LEU A 1 239 ? -8.015 6.609 -0.838 1.00 93.69 239 LEU A CA 1
ATOM 1817 C C . LEU A 1 239 ? -8.817 6.240 -2.090 1.00 93.69 239 LEU A C 1
ATOM 1819 O O . LEU A 1 239 ? -8.260 5.971 -3.154 1.00 93.69 239 LEU A O 1
ATOM 1823 N N . SER A 1 240 ? -10.140 6.274 -2.007 1.00 93.88 240 SER A N 1
ATOM 1824 C CA . SER A 1 240 ? -10.994 6.390 -3.192 1.00 93.88 240 SER A CA 1
ATOM 1825 C C . SER A 1 240 ? -10.822 7.761 -3.856 1.00 93.88 240 SER A C 1
ATOM 1827 O O . SER A 1 240 ? -10.262 8.680 -3.260 1.00 93.88 240 SER A O 1
ATOM 1829 N N . LEU A 1 241 ? -11.344 7.943 -5.077 1.00 93.12 241 LEU A N 1
ATOM 1830 C CA . LEU A 1 241 ? -11.257 9.249 -5.755 1.00 93.12 241 LEU A CA 1
ATOM 1831 C C . LEU A 1 241 ? -11.854 10.375 -4.902 1.00 93.12 241 LEU A C 1
ATOM 1833 O O . LEU A 1 241 ? -11.252 11.426 -4.756 1.00 93.12 241 LEU A O 1
ATOM 1837 N N . GLN A 1 242 ? -13.022 10.144 -4.307 1.00 88.25 242 GLN A N 1
ATOM 1838 C CA . GLN A 1 242 ? -13.701 11.139 -3.476 1.00 88.25 242 GLN A CA 1
ATOM 1839 C C . GLN A 1 242 ? -12.930 11.430 -2.184 1.00 88.25 242 GLN A C 1
ATOM 1841 O O . GLN A 1 242 ? -12.873 12.582 -1.770 1.00 88.25 242 GLN A O 1
ATOM 1846 N N . GLU A 1 243 ? -12.341 10.410 -1.559 1.00 90.06 243 GLU A N 1
ATOM 1847 C CA . GLU A 1 243 ? -11.501 10.602 -0.372 1.00 90.06 243 GLU A CA 1
ATOM 1848 C C . GLU A 1 243 ? -10.229 11.382 -0.726 1.00 90.06 243 GLU A C 1
ATOM 1850 O O . GLU A 1 243 ? -9.854 12.271 0.026 1.00 90.06 243 GLU A O 1
ATOM 1855 N N . ALA A 1 244 ? -9.627 11.149 -1.898 1.00 92.56 244 ALA A N 1
ATOM 1856 C CA . ALA A 1 244 ? -8.502 11.949 -2.385 1.00 92.56 244 ALA A CA 1
ATOM 1857 C C . ALA A 1 244 ? -8.891 13.423 -2.612 1.00 92.56 244 ALA A C 1
ATOM 1859 O O . ALA A 1 244 ? -8.150 14.321 -2.221 1.00 92.56 244 ALA A O 1
ATOM 1860 N N . GLU A 1 245 ? -10.069 13.689 -3.185 1.00 92.88 245 GLU A N 1
ATOM 1861 C CA . GLU A 1 245 ? -10.597 15.054 -3.357 1.00 92.88 245 GLU A CA 1
ATOM 1862 C C . GLU A 1 245 ? -10.828 15.778 -2.024 1.00 92.88 245 GLU A C 1
ATOM 1864 O O . GLU A 1 245 ? -10.630 16.991 -1.939 1.00 92.88 245 GLU A O 1
ATOM 1869 N N . SER A 1 246 ? -11.288 15.063 -0.993 1.00 89.38 246 SER A N 1
ATOM 1870 C CA . SER A 1 246 ? -11.434 15.614 0.359 1.00 89.38 246 SER A CA 1
ATOM 1871 C C . SER A 1 246 ? -10.071 15.853 1.003 1.00 89.38 246 SER A C 1
ATOM 1873 O O . SER A 1 246 ? -9.810 16.952 1.483 1.00 89.38 246 SER A O 1
ATOM 1875 N N . TRP A 1 247 ? -9.180 14.864 0.919 1.00 89.38 247 TRP A N 1
ATOM 1876 C CA . TRP A 1 247 ? -7.838 14.901 1.490 1.00 89.38 247 TRP A CA 1
ATOM 1877 C C . TRP A 1 247 ? -7.031 16.111 1.003 1.00 89.38 247 TRP A C 1
ATOM 1879 O O . TRP A 1 247 ? -6.444 16.819 1.809 1.00 89.38 247 TRP A O 1
ATOM 1889 N N . VAL A 1 248 ? -7.094 16.438 -0.294 1.00 90.69 248 VAL A N 1
ATOM 1890 C CA . VAL A 1 248 ? -6.417 17.621 -0.863 1.00 90.69 248 VAL A CA 1
ATOM 1891 C C . VAL A 1 248 ? -6.953 18.954 -0.320 1.00 90.69 248 VAL A C 1
ATOM 1893 O O . VAL A 1 248 ? -6.219 19.942 -0.293 1.00 90.69 248 VAL A O 1
ATOM 1896 N N . LYS A 1 249 ? -8.231 19.018 0.073 1.00 87.19 249 LYS A N 1
ATOM 1897 C CA . LYS A 1 249 ? -8.880 20.253 0.555 1.00 87.19 249 LYS A CA 1
ATOM 1898 C C . LYS A 1 249 ? -8.646 20.500 2.036 1.00 87.19 249 LYS A C 1
ATOM 1900 O O . LYS A 1 249 ? -8.726 21.647 2.479 1.00 87.19 249 LYS A O 1
ATOM 1905 N N . GLU A 1 250 ? -8.425 19.442 2.799 1.00 76.69 250 GLU A N 1
ATOM 1906 C CA . GLU A 1 250 ? -8.137 19.545 4.218 1.00 76.69 250 GLU A CA 1
ATOM 1907 C C . GLU A 1 250 ? -6.705 20.053 4.433 1.00 76.69 250 GLU A C 1
ATOM 1909 O O . GLU A 1 250 ? -5.828 19.845 3.590 1.00 76.69 250 GLU A O 1
ATOM 1914 N N . PRO A 1 251 ? -6.428 20.761 5.543 1.00 61.12 251 PRO A N 1
ATOM 1915 C CA . PRO A 1 251 ? -5.053 21.013 5.947 1.00 61.12 251 PRO A CA 1
ATOM 1916 C C . PRO A 1 251 ? -4.371 19.653 6.154 1.00 61.12 251 PRO A C 1
ATOM 1918 O O . PRO A 1 251 ? -4.606 18.986 7.159 1.00 61.12 251 PRO A O 1
ATOM 1921 N N . ASN A 1 252 ? -3.595 19.235 5.148 1.00 58.31 252 ASN A N 1
ATOM 1922 C CA . ASN A 1 252 ? -3.018 17.898 5.037 1.00 58.31 252 ASN A CA 1
ATOM 1923 C C . ASN A 1 252 ? -2.328 17.437 6.334 1.00 58.31 252 ASN A C 1
ATOM 1925 O O . ASN A 1 252 ? -1.793 18.260 7.089 1.00 58.31 252 ASN A O 1
ATOM 1929 N N . PRO A 1 253 ? -2.254 16.112 6.577 1.00 55.44 253 PRO A N 1
ATOM 1930 C CA . PRO A 1 253 ? -1.453 15.572 7.665 1.00 55.44 253 PRO A CA 1
ATOM 1931 C C . PRO A 1 253 ? -0.026 16.121 7.579 1.00 55.44 253 PRO A C 1
ATOM 1933 O O . PRO A 1 253 ? 0.527 16.231 6.491 1.00 55.44 253 PRO A O 1
ATOM 1936 N N . SER A 1 254 ? 0.605 16.391 8.722 1.00 65.31 254 SER A N 1
ATOM 1937 C CA . SER A 1 254 ? 1.939 17.012 8.869 1.00 65.31 254 SER A CA 1
ATOM 1938 C C . SER A 1 254 ? 3.133 16.323 8.167 1.00 65.31 254 SER A C 1
ATOM 1940 O O . SER A 1 254 ? 4.284 16.666 8.446 1.00 65.31 254 SER A O 1
ATOM 1942 N N . LEU A 1 255 ? 2.897 15.299 7.343 1.00 78.50 255 LEU A N 1
ATOM 1943 C CA . LEU A 1 255 ? 3.885 14.611 6.505 1.00 78.50 255 LEU A CA 1
ATOM 1944 C C . LEU A 1 255 ? 3.713 14.884 5.002 1.00 78.50 255 LEU A C 1
ATOM 1946 O O . LEU A 1 255 ? 4.625 14.560 4.238 1.00 78.50 255 LEU A O 1
ATOM 1950 N N . PHE A 1 256 ? 2.593 15.475 4.580 1.00 87.31 256 PHE A N 1
ATOM 1951 C CA . PHE A 1 256 ? 2.297 15.768 3.182 1.00 87.31 256 PHE A CA 1
ATOM 1952 C C . PHE A 1 256 ? 2.040 17.255 2.980 1.00 87.31 256 PHE A C 1
ATOM 1954 O O . PHE A 1 256 ? 1.361 17.894 3.780 1.00 87.31 256 PHE A O 1
ATOM 1961 N N . GLU A 1 257 ? 2.557 17.796 1.886 1.00 86.56 257 GLU A N 1
ATOM 1962 C CA . GLU A 1 257 ? 2.406 19.206 1.533 1.00 86.56 257 GLU A CA 1
ATOM 1963 C C . GLU A 1 257 ? 2.126 19.360 0.039 1.00 86.56 257 GLU A C 1
ATOM 1965 O O . GLU A 1 257 ? 2.382 18.452 -0.752 1.00 86.56 257 GLU A O 1
ATOM 1970 N N . ASN A 1 258 ? 1.593 20.518 -0.354 1.00 86.94 258 ASN A N 1
ATOM 1971 C CA . ASN A 1 258 ? 1.398 20.905 -1.757 1.00 86.94 258 ASN A CA 1
ATOM 1972 C C . ASN A 1 258 ? 0.608 19.874 -2.580 1.00 86.94 258 ASN A C 1
ATOM 1974 O O . ASN A 1 258 ? 0.889 19.640 -3.758 1.00 86.94 258 ASN A O 1
ATOM 1978 N N . ALA A 1 259 ? -0.387 19.256 -1.938 1.00 91.62 259 ALA A N 1
ATOM 1979 C CA . ALA A 1 259 ? -1.253 18.290 -2.583 1.00 91.62 259 ALA A CA 1
ATOM 1980 C C . ALA A 1 259 ? -2.163 18.967 -3.618 1.00 91.62 259 ALA A C 1
ATOM 1982 O O . ALA A 1 259 ? -2.728 20.029 -3.360 1.00 91.62 259 ALA A O 1
ATOM 1983 N N . SER A 1 260 ? -2.314 18.362 -4.793 1.00 93.50 260 SER A N 1
ATOM 1984 C CA . SER A 1 260 ? -3.193 18.867 -5.851 1.00 93.50 260 SER A CA 1
ATOM 1985 C C . SER A 1 260 ? -3.692 17.749 -6.759 1.00 93.50 260 SER A C 1
ATOM 1987 O O . SER A 1 260 ? -3.003 16.749 -6.968 1.00 93.50 260 SER A O 1
ATOM 1989 N N . ILE A 1 261 ? -4.892 17.936 -7.312 1.00 95.44 261 ILE A N 1
ATOM 1990 C CA . ILE A 1 261 ? -5.509 17.017 -8.271 1.00 95.44 261 ILE A CA 1
ATOM 1991 C C . ILE A 1 261 ? -5.665 17.703 -9.624 1.00 95.44 261 ILE A C 1
ATOM 1993 O O . ILE A 1 261 ? -6.069 18.863 -9.714 1.00 95.44 261 ILE A O 1
ATOM 1997 N N . ILE A 1 262 ? -5.363 16.956 -10.682 1.00 93.12 262 ILE A N 1
ATOM 1998 C CA . ILE A 1 262 ? -5.517 17.369 -12.071 1.00 93.12 262 ILE A CA 1
ATOM 1999 C C . ILE A 1 262 ? -6.390 16.337 -12.780 1.00 93.12 262 ILE A C 1
ATOM 2001 O O . ILE A 1 262 ? -6.039 15.159 -12.891 1.00 93.12 262 ILE A O 1
ATOM 2005 N N . HIS A 1 263 ? -7.532 16.792 -13.289 1.00 88.75 263 HIS A N 1
ATOM 2006 C CA . HIS A 1 263 ? -8.402 15.983 -14.136 1.00 88.75 263 HIS A CA 1
ATOM 2007 C C . HIS A 1 263 ? -7.946 16.074 -15.586 1.00 88.75 263 HIS A C 1
ATOM 2009 O O . HIS A 1 263 ? -7.732 17.172 -16.091 1.00 88.75 263 HIS A O 1
ATOM 2015 N N . ASN A 1 264 ? -7.853 14.923 -16.253 1.00 80.88 264 ASN A N 1
ATOM 2016 C CA . ASN A 1 264 ? -7.446 14.807 -17.651 1.00 80.88 264 ASN A CA 1
ATOM 2017 C C . ASN A 1 264 ? -6.201 15.657 -18.004 1.00 80.88 264 ASN A C 1
ATOM 2019 O O . ASN A 1 264 ? -6.305 16.596 -18.796 1.00 80.88 264 ASN A O 1
ATOM 2023 N N . PRO A 1 265 ? -5.015 15.349 -17.440 1.00 73.19 265 PRO A N 1
ATOM 2024 C CA . PRO A 1 265 ? -3.811 16.174 -17.602 1.00 73.19 265 PRO A CA 1
ATOM 2025 C C . PRO A 1 265 ? -3.346 16.344 -19.056 1.00 73.19 265 PRO A C 1
ATOM 2027 O O . PRO A 1 265 ? -2.563 17.242 -19.353 1.00 73.19 265 PRO A O 1
ATOM 2030 N N . GLN A 1 266 ? -3.793 15.464 -19.954 1.00 67.50 266 GLN A N 1
ATOM 2031 C CA . GLN A 1 266 ? -3.435 15.460 -21.374 1.00 67.50 266 GLN A CA 1
ATOM 2032 C C . GLN A 1 266 ? -4.527 16.072 -22.274 1.00 67.50 266 GLN A C 1
ATOM 2034 O O . GLN A 1 266 ? -4.311 16.226 -23.476 1.00 67.50 266 GLN A O 1
ATOM 2039 N N . GLY A 1 267 ? -5.690 16.436 -21.722 1.00 61.16 267 GLY A N 1
ATOM 2040 C CA . GLY A 1 267 ? -6.801 17.026 -22.467 1.00 61.16 267 GLY A CA 1
ATOM 2041 C C . GLY A 1 267 ? -6.708 18.548 -22.597 1.00 61.16 267 GLY A C 1
ATOM 2042 O O . GLY A 1 267 ? -6.327 19.250 -21.664 1.00 61.16 267 GLY A O 1
ATOM 2043 N N . SER A 1 268 ? -7.122 19.088 -23.748 1.00 54.16 268 SER A N 1
ATOM 2044 C CA . SER A 1 268 ? -7.383 20.528 -23.884 1.00 54.16 268 SER A CA 1
ATOM 2045 C C . SER A 1 268 ? -8.628 20.909 -23.075 1.00 54.16 268 SER A C 1
ATOM 2047 O O . SER A 1 268 ? -9.659 20.246 -23.199 1.00 54.16 268 SER A O 1
ATOM 2049 N N . ALA A 1 269 ? -8.558 22.001 -22.305 1.00 52.28 269 ALA A N 1
ATOM 2050 C CA . ALA A 1 269 ? -9.680 22.524 -21.514 1.00 52.28 269 ALA A CA 1
ATOM 2051 C C . ALA A 1 269 ? -10.949 22.817 -22.350 1.00 52.28 269 ALA A C 1
ATOM 2053 O O . ALA A 1 269 ? -12.050 22.828 -21.804 1.00 52.28 269 ALA A O 1
ATOM 2054 N N . ASP A 1 270 ? -10.802 22.996 -23.670 1.00 47.50 270 ASP A N 1
ATOM 2055 C CA . ASP A 1 270 ? -11.885 23.323 -24.606 1.00 47.50 270 ASP A CA 1
ATOM 2056 C C . ASP A 1 270 ? -12.415 22.111 -25.406 1.00 47.50 270 ASP A C 1
ATOM 2058 O O . ASP A 1 270 ? -13.363 22.238 -26.192 1.00 47.50 270 ASP A O 1
ATOM 2062 N N . ALA A 1 271 ? -11.838 20.916 -25.234 1.00 55.09 271 ALA A N 1
ATOM 2063 C CA . ALA A 1 271 ? -12.278 19.720 -25.948 1.00 55.09 271 ALA A CA 1
ATOM 2064 C C . ALA A 1 271 ? -13.538 19.122 -25.298 1.00 55.09 271 ALA A C 1
ATOM 2066 O O . ALA A 1 271 ? -13.502 18.587 -24.191 1.00 55.09 271 ALA A O 1
ATOM 2067 N N . LYS A 1 272 ? -14.678 19.166 -26.002 1.00 52.44 272 LYS A N 1
ATOM 2068 C CA . LYS A 1 272 ? -15.886 18.433 -25.587 1.00 52.44 272 LYS A CA 1
ATOM 2069 C C . LYS A 1 272 ? -15.596 16.928 -25.581 1.00 52.44 272 LYS A C 1
ATOM 2071 O O . LYS A 1 272 ? -15.399 16.356 -26.652 1.00 52.44 272 LYS A O 1
ATOM 2076 N N . GLN A 1 273 ? -15.624 16.306 -24.399 1.00 57.09 273 GLN A N 1
ATOM 2077 C CA . GLN A 1 273 ? -15.513 14.852 -24.240 1.00 57.09 273 GLN A CA 1
ATOM 2078 C C . GLN A 1 273 ? -16.551 14.137 -25.107 1.00 57.09 273 GLN A C 1
ATOM 2080 O O . GLN A 1 273 ? -17.756 14.406 -25.026 1.00 57.09 273 GLN A O 1
ATOM 2085 N N . ARG A 1 274 ? -16.086 13.217 -25.949 1.00 59.03 274 ARG A N 1
ATOM 2086 C CA . ARG A 1 274 ? -16.954 12.331 -26.719 1.00 59.03 274 ARG A CA 1
ATOM 2087 C C . ARG A 1 274 ? -17.376 11.153 -25.835 1.00 59.03 274 ARG A C 1
ATOM 2089 O O . ARG A 1 274 ? -16.604 10.714 -24.990 1.00 59.03 274 ARG A O 1
ATOM 2096 N N . PRO A 1 275 ? -18.561 10.561 -26.065 1.00 54.91 275 PRO A N 1
ATOM 2097 C CA . PRO A 1 275 ? -19.014 9.382 -25.318 1.00 54.91 275 PRO A CA 1
ATOM 2098 C C . PRO A 1 275 ? -18.084 8.160 -25.414 1.00 54.91 275 PRO A C 1
ATOM 2100 O O . PRO A 1 275 ? -18.215 7.236 -24.623 1.00 54.91 275 PRO A O 1
ATOM 2103 N N . SER A 1 276 ? -17.193 8.133 -26.410 1.00 63.56 276 SER A N 1
ATOM 2104 C CA . SER A 1 276 ? -16.209 7.074 -26.644 1.00 63.56 276 SER A CA 1
ATOM 2105 C C . SER A 1 276 ? -14.868 7.295 -25.943 1.00 63.56 276 SER A C 1
ATOM 2107 O O . SER A 1 276 ? -14.026 6.403 -26.001 1.00 63.56 276 SER A O 1
ATOM 2109 N N . ASP A 1 277 ? -14.630 8.479 -25.374 1.00 69.94 277 ASP A N 1
ATOM 2110 C CA . ASP A 1 277 ? -13.352 8.777 -24.730 1.00 69.94 277 ASP A CA 1
ATOM 2111 C C . ASP A 1 277 ? -13.244 7.959 -23.428 1.00 69.94 277 ASP A C 1
ATOM 2113 O O . ASP A 1 277 ? -14.265 7.728 -22.767 1.00 69.94 277 ASP A O 1
ATOM 2117 N N . PRO A 1 278 ? -12.048 7.481 -23.048 1.00 77.00 278 PRO A N 1
ATOM 2118 C CA . PRO A 1 278 ? -11.907 6.678 -21.846 1.00 77.00 278 PRO A CA 1
ATOM 2119 C C . PRO A 1 278 ? -12.256 7.510 -20.604 1.00 77.00 278 PRO A C 1
ATOM 2121 O O . PRO A 1 278 ? -11.892 8.679 -20.494 1.00 77.00 278 PRO A O 1
ATOM 2124 N N . GLN A 1 279 ? -12.977 6.906 -19.658 1.00 84.56 279 GLN A N 1
ATOM 2125 C CA . GLN A 1 279 ? -13.462 7.594 -18.460 1.00 84.56 279 GLN A CA 1
ATOM 2126 C C . GLN A 1 279 ? -13.022 6.886 -17.187 1.00 84.56 279 GLN A C 1
ATOM 2128 O O . GLN A 1 279 ? -12.813 5.671 -17.160 1.00 84.56 279 GLN A O 1
ATOM 2133 N N . LEU A 1 280 ? -12.920 7.664 -16.111 1.00 89.12 280 LEU A N 1
ATOM 2134 C CA . LEU A 1 280 ? -12.803 7.120 -14.766 1.00 89.12 280 LEU A CA 1
ATOM 2135 C C . LEU A 1 280 ? -14.041 6.277 -14.436 1.00 89.12 280 LEU A C 1
ATOM 2137 O O . LEU A 1 280 ? -15.165 6.600 -14.822 1.00 89.12 280 LEU A O 1
ATOM 2141 N N . GLY A 1 281 ? -13.830 5.203 -13.684 1.00 84.69 281 GLY A N 1
ATOM 2142 C CA . GLY A 1 281 ? -14.900 4.485 -13.012 1.00 84.69 281 GLY A CA 1
ATOM 2143 C C . GLY A 1 281 ? -15.498 5.307 -11.867 1.00 84.69 281 GLY A C 1
ATOM 2144 O O . GLY A 1 281 ? -15.103 6.439 -11.587 1.00 84.69 281 GLY A O 1
ATOM 2145 N N . PHE A 1 282 ? -16.451 4.716 -11.151 1.00 82.19 282 PHE A N 1
ATOM 2146 C CA . PHE A 1 282 ? -16.982 5.340 -9.942 1.00 82.19 282 PHE A CA 1
ATOM 2147 C C . PHE A 1 282 ? -15.917 5.386 -8.833 1.00 82.19 282 PHE A C 1
ATOM 2149 O O . PHE A 1 282 ? -15.090 4.486 -8.722 1.00 82.19 282 PHE A O 1
ATOM 2156 N N . SER A 1 283 ? -15.983 6.399 -7.965 1.00 85.38 283 SER A N 1
ATOM 2157 C CA . SER A 1 283 ? -14.971 6.690 -6.933 1.00 85.38 283 SER A CA 1
ATOM 2158 C C . SER A 1 283 ? -14.486 5.474 -6.128 1.00 85.38 283 SER A C 1
ATOM 2160 O O . SER A 1 283 ? -13.287 5.236 -6.018 1.00 85.38 283 SER A O 1
ATOM 2162 N N . ARG A 1 284 ? -15.413 4.656 -5.614 1.00 79.25 284 ARG A N 1
ATOM 2163 C CA . ARG A 1 284 ? -15.100 3.484 -4.772 1.00 79.25 284 ARG A CA 1
ATOM 2164 C C . ARG A 1 284 ? -14.495 2.296 -5.525 1.00 79.25 284 ARG A C 1
ATOM 2166 O O . ARG A 1 284 ? -14.196 1.281 -4.904 1.00 79.25 284 ARG A O 1
ATOM 2173 N N . ALA A 1 285 ? -14.363 2.387 -6.844 1.00 81.81 285 ALA A N 1
ATOM 2174 C CA . ALA A 1 285 ? -13.625 1.405 -7.625 1.00 81.81 285 ALA A CA 1
ATOM 2175 C C . ALA A 1 285 ? -12.103 1.606 -7.530 1.00 81.81 285 ALA A C 1
ATOM 2177 O O . ALA A 1 285 ? -11.357 0.808 -8.091 1.00 81.81 285 ALA A O 1
ATOM 2178 N N . TYR A 1 286 ? -11.666 2.661 -6.835 1.00 94.62 286 TYR A N 1
ATOM 2179 C CA . TYR A 1 286 ? -10.269 3.012 -6.643 1.00 94.62 286 TYR A CA 1
ATOM 2180 C C . TYR A 1 286 ? -9.856 2.880 -5.179 1.00 94.62 286 TYR A C 1
ATOM 2182 O O . TYR A 1 286 ? -10.654 3.122 -4.271 1.00 94.62 286 TYR A O 1
ATOM 2190 N N . SER A 1 287 ? -8.599 2.502 -4.970 1.00 95.81 287 SER A N 1
ATOM 2191 C CA . SER A 1 287 ? -7.947 2.436 -3.662 1.00 95.81 287 SER A CA 1
ATOM 2192 C C . SER A 1 287 ? -6.493 2.867 -3.840 1.00 95.81 287 SER A C 1
ATOM 2194 O O . SER A 1 287 ? -5.609 2.052 -4.066 1.00 95.81 287 SER A O 1
ATOM 2196 N N . LEU A 1 288 ? -6.276 4.177 -3.855 1.00 97.06 288 LEU A N 1
ATOM 2197 C CA . LEU A 1 288 ? -5.037 4.830 -4.261 1.00 97.06 288 LEU A CA 1
ATOM 2198 C C . LEU A 1 288 ? -4.134 5.039 -3.048 1.00 97.06 288 LEU A C 1
ATOM 2200 O O . LEU A 1 288 ? -4.466 5.830 -2.166 1.00 97.06 288 LEU A O 1
ATOM 2204 N N . SER A 1 289 ? -3.011 4.330 -2.992 1.00 95.00 289 SER A N 1
ATOM 2205 C CA . SER A 1 289 ? -2.075 4.408 -1.869 1.00 95.00 289 SER A CA 1
ATOM 2206 C C . SER A 1 289 ? -1.292 5.726 -1.866 1.00 95.00 289 SER A C 1
ATOM 2208 O O . SER A 1 289 ? -0.748 6.129 -2.893 1.00 95.00 289 SER A O 1
ATOM 2210 N N . LEU A 1 290 ? -1.177 6.373 -0.703 1.00 93.00 290 LEU A N 1
ATOM 2211 C CA . LEU A 1 290 ? -0.297 7.536 -0.508 1.00 93.00 290 LEU A CA 1
ATOM 2212 C C . LEU A 1 290 ? 1.187 7.145 -0.359 1.00 93.00 290 LEU A C 1
ATOM 2214 O O . LEU A 1 290 ? 2.077 7.973 -0.581 1.00 93.00 290 LEU A O 1
ATOM 2218 N N . SER A 1 291 ? 1.462 5.890 0.003 1.00 91.12 291 SER A N 1
ATOM 2219 C CA . SER A 1 291 ? 2.813 5.349 0.203 1.00 91.12 291 SER A CA 1
ATOM 2220 C C . SER A 1 291 ? 2.908 3.930 -0.376 1.00 91.12 291 SER A C 1
ATOM 2222 O O . SER A 1 291 ? 2.974 2.951 0.371 1.00 91.12 291 SER A O 1
ATOM 2224 N N . PRO A 1 292 ? 2.889 3.785 -1.712 1.00 93.06 292 PRO A N 1
ATOM 2225 C CA . PRO A 1 292 ? 3.000 2.486 -2.365 1.00 93.06 292 PRO A CA 1
ATOM 2226 C C . PRO A 1 292 ? 4.384 1.886 -2.102 1.00 93.06 292 PRO A C 1
ATOM 2228 O O . PRO A 1 292 ? 5.411 2.500 -2.392 1.00 93.06 292 PRO A O 1
ATOM 2231 N N . GLN A 1 293 ? 4.406 0.673 -1.554 1.00 95.06 293 GLN A N 1
ATOM 2232 C CA . GLN A 1 293 ? 5.635 -0.049 -1.238 1.00 95.06 293 GLN A CA 1
ATOM 2233 C C . GLN A 1 293 ? 5.537 -1.509 -1.662 1.00 95.06 293 GLN A C 1
ATOM 2235 O O . GLN A 1 293 ? 4.501 -2.158 -1.487 1.00 95.06 293 GLN A O 1
ATOM 2240 N N . LEU A 1 294 ? 6.646 -2.049 -2.164 1.00 96.81 294 LEU A N 1
ATOM 2241 C CA . LEU A 1 294 ? 6.820 -3.488 -2.345 1.00 96.81 294 LEU A CA 1
ATOM 2242 C C . LEU A 1 294 ? 7.457 -4.127 -1.110 1.00 96.81 294 LEU A C 1
ATOM 2244 O O . LEU A 1 294 ? 8.280 -3.523 -0.427 1.00 96.81 294 LEU A O 1
ATOM 2248 N N . ILE A 1 295 ? 7.118 -5.388 -0.853 1.00 98.12 295 ILE A N 1
ATOM 2249 C CA . ILE A 1 295 ? 7.719 -6.196 0.207 1.00 98.12 295 ILE A CA 1
ATOM 2250 C C . ILE A 1 295 ? 8.566 -7.282 -0.448 1.00 98.12 295 ILE A C 1
ATOM 2252 O O . ILE A 1 295 ? 8.052 -8.144 -1.160 1.00 98.12 295 ILE A O 1
ATOM 2256 N N . TYR A 1 296 ? 9.874 -7.274 -0.207 1.00 98.12 296 TYR A N 1
ATOM 2257 C CA . TYR A 1 296 ? 10.736 -8.375 -0.634 1.00 98.12 296 TYR A CA 1
ATOM 2258 C C . TYR A 1 296 ? 10.339 -9.675 0.072 1.00 98.12 296 TYR A C 1
ATOM 2260 O O . TYR A 1 296 ? 10.061 -9.677 1.268 1.00 98.12 296 TYR A O 1
ATOM 2268 N N . THR A 1 297 ? 10.359 -10.806 -0.633 1.00 97.81 297 THR A N 1
ATOM 2269 C CA . THR A 1 297 ? 9.922 -12.107 -0.079 1.00 97.81 297 THR A CA 1
ATOM 2270 C C . THR A 1 297 ? 10.760 -12.577 1.114 1.00 97.81 297 THR A C 1
ATOM 2272 O O . THR A 1 297 ? 10.289 -13.381 1.914 1.00 97.81 297 THR A O 1
ATOM 2275 N N . ARG A 1 298 ? 11.988 -12.060 1.276 1.00 96.62 298 ARG A N 1
ATOM 2276 C CA . ARG A 1 298 ? 12.816 -12.286 2.473 1.00 96.62 298 ARG A CA 1
ATOM 2277 C C . ARG A 1 298 ? 12.523 -11.348 3.644 1.00 96.62 298 ARG A C 1
ATOM 2279 O O . ARG A 1 298 ? 13.204 -11.459 4.661 1.00 96.62 298 ARG A O 1
ATOM 2286 N N . SER A 1 299 ? 11.614 -10.388 3.513 1.00 97.38 299 SER A N 1
ATOM 2287 C CA . SER A 1 299 ? 11.266 -9.499 4.624 1.00 97.38 299 SER A CA 1
ATOM 2288 C C . SER A 1 299 ? 10.731 -10.324 5.807 1.00 97.38 299 SER A C 1
ATOM 2290 O O . SER A 1 299 ? 9.855 -11.166 5.593 1.00 97.38 299 SER A O 1
ATOM 2292 N N . PRO A 1 300 ? 11.204 -10.099 7.050 1.00 96.81 300 PRO A N 1
ATOM 2293 C CA . PRO A 1 300 ? 10.645 -10.689 8.262 1.00 96.81 300 PRO A CA 1
ATOM 2294 C C . PRO A 1 300 ? 9.192 -10.277 8.536 1.00 96.81 300 PRO A C 1
ATOM 2296 O O . PRO A 1 300 ? 8.536 -10.932 9.346 1.00 96.81 300 PRO A O 1
ATOM 2299 N N . LEU A 1 301 ? 8.650 -9.259 7.853 1.00 97.25 301 LEU A N 1
ATOM 2300 C CA . LEU A 1 301 ? 7.230 -8.922 7.948 1.00 97.25 301 LEU A CA 1
ATOM 2301 C C . LEU A 1 301 ? 6.349 -10.099 7.514 1.00 97.25 301 LEU A C 1
ATOM 2303 O O . LEU A 1 301 ? 5.410 -10.455 8.216 1.00 97.25 301 LEU A O 1
ATOM 2307 N N . LEU A 1 302 ? 6.663 -10.746 6.390 1.00 97.38 302 LEU A N 1
ATOM 2308 C CA . LEU A 1 302 ? 5.841 -11.829 5.841 1.00 97.38 302 LEU A CA 1
ATOM 2309 C C . LEU A 1 302 ? 5.699 -13.027 6.799 1.00 97.38 302 LEU A C 1
ATOM 2311 O O . LEU A 1 302 ? 4.561 -13.410 7.083 1.00 97.38 302 LEU A O 1
ATOM 2315 N N . PRO A 1 303 ? 6.776 -13.601 7.376 1.00 96.56 303 PRO A N 1
ATOM 2316 C CA . PRO A 1 303 ? 6.628 -14.637 8.391 1.00 96.56 303 PRO A CA 1
ATOM 2317 C C . PRO A 1 303 ? 5.940 -14.127 9.666 1.00 96.56 303 PRO A C 1
ATOM 2319 O O . PRO A 1 303 ? 5.180 -14.894 10.250 1.00 96.56 303 PRO A O 1
ATOM 2322 N N . ALA A 1 304 ? 6.108 -12.858 10.066 1.00 96.75 304 ALA A N 1
ATOM 2323 C CA . ALA A 1 304 ? 5.381 -12.288 11.208 1.00 96.75 304 ALA A CA 1
ATOM 2324 C C . ALA A 1 304 ? 3.859 -12.206 10.961 1.00 96.75 304 ALA A C 1
ATOM 2326 O O . ALA A 1 304 ? 3.052 -12.481 11.852 1.00 96.75 304 ALA A O 1
ATOM 2327 N N . LEU A 1 305 ? 3.431 -11.889 9.735 1.00 96.38 305 LEU A N 1
ATOM 2328 C CA . LEU A 1 305 ? 2.018 -11.922 9.332 1.00 96.38 305 LEU A CA 1
ATOM 2329 C C . LEU A 1 305 ? 1.463 -13.354 9.296 1.00 96.38 305 LEU A C 1
ATOM 2331 O O . LEU A 1 305 ? 0.284 -13.579 9.584 1.00 96.38 305 LEU A O 1
ATOM 2335 N N . VAL A 1 306 ? 2.305 -14.339 8.975 1.00 95.00 306 VAL A N 1
ATOM 2336 C CA . VAL A 1 306 ? 1.936 -15.759 9.034 1.00 95.00 306 VAL A CA 1
ATOM 2337 C C . VAL A 1 306 ? 1.802 -16.233 10.482 1.00 95.00 306 VAL A C 1
ATOM 2339 O O . VAL A 1 306 ? 0.776 -16.823 10.835 1.00 95.00 306 VAL A O 1
ATOM 2342 N N . SER A 1 307 ? 2.786 -15.942 11.339 1.00 95.12 307 SER A N 1
ATOM 2343 C CA . SER A 1 307 ? 2.790 -16.351 12.750 1.00 95.12 307 SER A CA 1
ATOM 2344 C C . SER A 1 307 ? 1.670 -15.695 13.553 1.00 95.12 307 SER A C 1
ATOM 2346 O O . SER A 1 307 ? 1.106 -16.338 14.433 1.00 95.12 307 SER A O 1
ATOM 2348 N N . SER A 1 308 ? 1.278 -14.470 13.195 1.00 94.06 308 SER A N 1
ATOM 2349 C CA . SER A 1 308 ? 0.122 -13.766 13.769 1.00 94.06 308 SER A CA 1
ATOM 2350 C C . SER A 1 308 ? -1.217 -14.154 13.125 1.00 94.06 308 SER A C 1
ATOM 2352 O O . SER A 1 308 ? -2.262 -13.606 13.470 1.00 94.06 308 SER A O 1
ATOM 2354 N N . LYS A 1 309 ? -1.221 -15.106 12.180 1.00 92.25 309 LYS A N 1
ATOM 2355 C CA . LYS A 1 309 ? -2.405 -15.566 11.427 1.00 92.25 309 LYS A CA 1
ATOM 2356 C C . LYS A 1 309 ? -3.114 -14.455 10.631 1.00 92.25 309 LYS A C 1
ATOM 2358 O O . LYS A 1 309 ? -4.225 -14.670 10.140 1.00 92.25 309 LYS A O 1
ATOM 2363 N N . LEU A 1 310 ? -2.472 -13.299 10.455 1.00 91.06 310 LEU A N 1
ATOM 2364 C CA . LEU A 1 310 ? -3.009 -12.155 9.723 1.00 91.06 310 LEU A CA 1
ATOM 2365 C C . LEU A 1 310 ? -3.148 -12.435 8.225 1.00 91.06 310 LEU A C 1
ATOM 2367 O O . LEU A 1 310 ? -4.063 -11.920 7.586 1.00 91.06 310 LEU A O 1
ATOM 2371 N N . TYR A 1 311 ? -2.305 -13.326 7.692 1.00 90.00 311 TYR A N 1
ATOM 2372 C CA . TYR A 1 311 ? -2.345 -13.770 6.295 1.00 90.00 311 TYR A CA 1
ATOM 2373 C C . TYR A 1 311 ? -3.730 -14.265 5.837 1.00 90.00 311 TYR A C 1
ATOM 2375 O O . TYR A 1 311 ? -4.036 -14.206 4.657 1.00 90.00 311 TYR A O 1
ATOM 2383 N N . ARG A 1 312 ? -4.598 -14.728 6.752 1.00 89.69 312 ARG A N 1
ATOM 2384 C CA . ARG A 1 312 ? -5.958 -15.202 6.423 1.00 89.69 312 ARG A CA 1
ATOM 2385 C C . ARG A 1 312 ? -6.889 -14.100 5.909 1.00 89.69 312 ARG A C 1
ATOM 2387 O O . ARG A 1 312 ? -7.954 -14.405 5.386 1.00 89.69 312 ARG A O 1
ATOM 2394 N N . GLN A 1 313 ? -6.524 -12.841 6.126 1.00 89.50 313 GLN A N 1
ATOM 2395 C CA . GLN A 1 313 ? -7.285 -11.665 5.707 1.00 89.50 313 GLN A CA 1
ATOM 2396 C C . GLN A 1 313 ? -6.523 -10.817 4.683 1.00 89.50 313 GLN A C 1
ATOM 2398 O O . GLN A 1 313 ? -7.009 -9.755 4.315 1.00 89.50 313 GLN A O 1
ATOM 2403 N N . LEU A 1 314 ? -5.346 -11.266 4.240 1.00 92.31 314 LEU A N 1
ATOM 2404 C CA . LEU A 1 314 ? -4.486 -10.534 3.319 1.00 92.31 314 LEU A CA 1
ATOM 2405 C C . LEU A 1 314 ? -4.250 -11.364 2.060 1.00 92.31 314 LEU A C 1
ATOM 2407 O O . LEU A 1 314 ? -3.972 -12.559 2.129 1.00 92.31 314 LEU A O 1
ATOM 2411 N N . GLU A 1 315 ? -4.306 -10.706 0.910 1.00 94.62 315 GLU A N 1
ATOM 2412 C CA . GLU A 1 315 ? -3.920 -11.284 -0.373 1.00 94.62 315 GLU A CA 1
ATOM 2413 C C . GLU A 1 315 ? -2.703 -10.534 -0.910 1.00 94.62 315 GLU A C 1
ATOM 2415 O O . GLU A 1 315 ? -2.678 -9.302 -0.914 1.00 94.62 315 GLU A O 1
ATOM 2420 N N . PHE A 1 316 ? -1.708 -11.283 -1.383 1.00 96.56 316 PHE A N 1
ATOM 2421 C CA . PHE A 1 316 ? -0.472 -10.742 -1.937 1.00 96.56 316 PHE A CA 1
ATOM 2422 C C . PHE A 1 316 ? -0.342 -11.120 -3.410 1.00 96.56 316 PHE A C 1
ATOM 2424 O O . PHE A 1 316 ? -0.656 -12.246 -3.797 1.00 96.56 316 PHE A O 1
ATOM 2431 N N . LEU A 1 317 ? 0.156 -10.189 -4.219 1.00 97.12 317 LEU A N 1
ATOM 2432 C CA . LEU A 1 317 ? 0.427 -10.388 -5.641 1.00 97.12 317 LEU A CA 1
ATOM 2433 C C . LEU A 1 317 ? 1.911 -10.221 -5.932 1.00 97.12 317 LEU A C 1
ATOM 2435 O O . LEU A 1 317 ? 2.591 -9.425 -5.287 1.00 97.12 317 LEU A O 1
ATOM 2439 N N . ALA A 1 318 ? 2.406 -10.966 -6.918 1.00 96.75 318 ALA A N 1
ATOM 2440 C CA . ALA A 1 318 ? 3.795 -10.889 -7.341 1.00 96.75 318 ALA A CA 1
ATOM 2441 C C . ALA A 1 318 ? 4.102 -9.539 -8.006 1.00 96.75 318 ALA A C 1
ATOM 2443 O O . ALA A 1 318 ? 3.350 -9.057 -8.858 1.00 96.75 318 ALA A O 1
ATOM 2444 N N . VAL A 1 319 ? 5.248 -8.963 -7.651 1.00 96.81 319 VAL A N 1
ATOM 2445 C CA . VAL A 1 319 ? 5.870 -7.873 -8.404 1.00 96.81 319 VAL A CA 1
ATOM 2446 C C . VAL A 1 319 ? 6.747 -8.499 -9.484 1.00 96.81 319 VAL A C 1
ATOM 2448 O O . VAL A 1 319 ? 7.572 -9.369 -9.206 1.00 96.81 319 VAL A O 1
ATOM 2451 N N . GLY A 1 320 ? 6.521 -8.079 -10.722 1.00 90.31 320 GLY A N 1
ATOM 2452 C CA . GLY A 1 320 ? 7.154 -8.600 -11.921 1.00 90.31 320 GLY A CA 1
ATOM 2453 C C . GLY A 1 320 ? 8.496 -7.957 -12.220 1.00 90.31 320 GLY A C 1
ATOM 2454 O O . GLY A 1 320 ? 9.404 -7.932 -11.397 1.00 90.31 320 GLY A O 1
ATOM 2455 N N . SER A 1 321 ? 8.649 -7.499 -13.459 1.00 90.00 321 SER A N 1
ATOM 2456 C CA . SER A 1 321 ? 9.948 -7.080 -13.977 1.00 90.00 321 SER A CA 1
ATOM 2457 C C . SER A 1 321 ? 10.312 -5.647 -13.602 1.00 90.00 321 SER A C 1
ATOM 2459 O O . SER A 1 321 ? 9.454 -4.770 -13.483 1.00 90.00 321 SER A O 1
ATOM 2461 N N . TRP A 1 322 ? 11.620 -5.422 -13.492 1.00 94.50 322 TRP A N 1
ATOM 2462 C CA . TRP A 1 322 ? 12.215 -4.096 -13.471 1.00 94.50 322 TRP A CA 1
ATOM 2463 C C . TRP A 1 322 ? 12.509 -3.678 -14.909 1.00 94.50 322 TRP A C 1
ATOM 2465 O O . TRP A 1 322 ? 12.948 -4.489 -15.728 1.00 94.50 322 TRP A O 1
ATOM 2475 N N . TRP A 1 323 ? 12.289 -2.410 -15.209 1.00 95.44 323 TRP A N 1
ATOM 2476 C CA . TRP A 1 323 ? 12.480 -1.811 -16.519 1.00 95.44 323 TRP A CA 1
ATOM 2477 C C . TRP A 1 323 ? 13.349 -0.573 -16.382 1.00 95.44 323 TRP A C 1
ATOM 2479 O O . TRP A 1 323 ? 13.286 0.139 -15.380 1.00 95.44 323 TRP A O 1
ATOM 2489 N N . ILE A 1 324 ? 14.149 -0.306 -17.404 1.00 94.50 324 ILE A N 1
ATOM 2490 C CA . ILE A 1 324 ? 14.972 0.889 -17.488 1.00 94.50 324 ILE A CA 1
ATOM 2491 C C . ILE A 1 324 ? 14.648 1.658 -18.759 1.00 94.50 324 ILE A C 1
ATOM 2493 O O . ILE A 1 324 ? 14.561 1.077 -19.844 1.00 94.50 324 ILE A O 1
ATOM 2497 N N . TYR A 1 325 ? 14.455 2.964 -18.611 1.00 93.50 325 TYR A N 1
ATOM 2498 C CA . TYR A 1 325 ? 14.281 3.867 -19.735 1.00 93.50 325 TYR A CA 1
ATOM 2499 C C . TYR A 1 325 ? 15.637 4.308 -20.290 1.00 93.50 325 TYR A C 1
ATOM 2501 O O . TYR A 1 325 ? 16.509 4.778 -19.556 1.00 93.50 325 TYR A O 1
ATOM 2509 N N . GLU A 1 326 ? 15.798 4.197 -21.605 1.00 87.62 326 GLU A N 1
ATOM 2510 C CA . GLU A 1 326 ? 16.966 4.675 -22.338 1.00 87.62 326 GLU A CA 1
ATOM 2511 C C . GLU A 1 326 ? 16.546 5.683 -23.409 1.00 87.62 326 GLU A C 1
ATOM 2513 O O . GLU A 1 326 ? 15.778 5.366 -24.318 1.00 87.62 326 GLU A O 1
ATOM 2518 N N . ASN A 1 327 ? 17.096 6.896 -23.343 1.00 78.94 327 ASN A N 1
ATOM 2519 C CA . ASN A 1 327 ? 16.883 7.918 -24.366 1.00 78.94 327 ASN A CA 1
ATOM 2520 C C . ASN A 1 327 ? 17.594 7.528 -25.685 1.00 78.94 327 ASN A C 1
ATOM 2522 O O . ASN A 1 327 ? 18.724 7.033 -25.653 1.00 78.94 327 ASN A O 1
ATOM 2526 N N . ALA A 1 328 ? 16.983 7.796 -26.846 1.00 64.06 328 ALA A N 1
ATOM 2527 C CA . ALA A 1 328 ? 17.565 7.506 -28.162 1.00 64.06 328 ALA A CA 1
ATOM 2528 C C . ALA A 1 328 ? 18.950 8.138 -28.385 1.00 64.06 328 ALA A C 1
ATOM 2530 O O . ALA A 1 328 ? 19.788 7.539 -29.057 1.00 64.06 328 ALA A O 1
ATOM 2531 N N . ALA A 1 329 ? 19.235 9.301 -27.786 1.00 53.47 329 ALA A N 1
ATOM 2532 C CA . ALA A 1 329 ? 20.553 9.937 -27.876 1.00 53.47 329 ALA A CA 1
ATOM 2533 C C . ALA A 1 329 ? 21.664 9.144 -27.148 1.00 53.47 329 ALA A C 1
ATOM 2535 O O . ALA A 1 329 ? 22.816 9.161 -27.575 1.00 53.47 329 ALA A O 1
ATOM 2536 N N . SER A 1 330 ? 21.321 8.400 -26.089 1.00 49.66 330 SER A N 1
ATOM 2537 C CA . SER A 1 330 ? 22.257 7.570 -25.308 1.00 49.66 330 SER A CA 1
ATOM 2538 C C . SER A 1 330 ? 22.649 6.273 -26.035 1.00 49.66 330 SER A C 1
ATOM 2540 O O . SER A 1 330 ? 23.733 5.725 -25.824 1.00 49.66 330 SER A O 1
ATOM 2542 N N . ALA A 1 331 ? 21.807 5.798 -26.960 1.00 43.38 331 ALA A N 1
ATOM 2543 C CA . ALA A 1 331 ? 22.036 4.553 -27.693 1.00 43.38 331 ALA A CA 1
ATOM 2544 C C . ALA A 1 331 ? 23.225 4.612 -28.681 1.00 43.38 331 ALA A C 1
ATOM 2546 O O . ALA A 1 331 ? 23.729 3.559 -29.072 1.00 43.38 331 ALA A O 1
ATOM 2547 N N . ASN A 1 332 ? 23.706 5.810 -29.047 1.00 35.31 332 ASN A N 1
ATOM 2548 C CA . ASN A 1 332 ? 24.756 6.011 -30.060 1.00 35.31 332 ASN A CA 1
ATOM 2549 C C . ASN A 1 332 ? 26.156 6.361 -29.502 1.00 35.31 332 ASN A C 1
ATOM 2551 O O . ASN A 1 332 ? 27.050 6.722 -30.267 1.00 35.31 332 ASN A O 1
ATOM 2555 N N . GLY A 1 333 ? 26.400 6.183 -28.198 1.00 35.25 333 GLY A N 1
ATOM 2556 C CA . GLY A 1 333 ? 27.709 6.430 -27.571 1.00 35.25 333 GLY A CA 1
ATOM 2557 C C . GLY A 1 333 ? 27.941 7.897 -27.168 1.00 35.25 333 GLY A C 1
ATOM 2558 O O . GLY A 1 333 ? 27.108 8.755 -27.449 1.00 35.25 333 GLY A O 1
ATOM 2559 N N . PRO A 1 334 ? 29.049 8.212 -26.466 1.00 32.22 334 PRO A N 1
ATOM 2560 C CA . PRO A 1 334 ? 29.273 9.538 -25.905 1.00 32.22 334 PRO A CA 1
ATOM 2561 C C . PRO A 1 334 ? 29.744 10.492 -27.008 1.00 32.22 334 PRO A C 1
ATOM 2563 O O . PRO A 1 334 ? 30.938 10.640 -27.263 1.00 32.22 334 PRO A O 1
ATOM 2566 N N . GLY A 1 335 ? 28.796 11.124 -27.689 1.00 29.52 335 GLY A N 1
ATOM 2567 C CA . GLY A 1 335 ? 29.039 12.200 -28.639 1.00 29.52 335 GLY A CA 1
ATOM 2568 C C . GLY A 1 335 ? 27.953 13.255 -28.493 1.00 29.52 335 GLY A C 1
ATOM 2569 O O . GLY A 1 335 ? 26.778 12.924 -28.578 1.00 29.52 335 GLY A O 1
ATOM 2570 N N . ASN A 1 336 ? 28.366 14.501 -28.246 1.00 31.95 336 ASN A N 1
ATOM 2571 C CA . ASN A 1 336 ? 27.558 15.726 -28.223 1.00 31.95 336 ASN A CA 1
ATOM 2572 C C . ASN A 1 336 ? 26.309 15.664 -29.129 1.00 31.95 336 ASN A C 1
ATOM 2574 O O . ASN A 1 336 ? 26.387 15.975 -30.317 1.00 31.95 336 ASN A O 1
ATOM 2578 N N . GLY A 1 337 ? 25.159 15.296 -28.567 1.00 29.69 337 GLY A N 1
ATOM 2579 C CA . GLY A 1 337 ? 23.860 15.394 -29.224 1.00 29.69 337 GLY A CA 1
ATOM 2580 C C . GLY A 1 337 ? 23.164 16.664 -28.761 1.00 29.69 337 GLY A C 1
ATOM 2581 O O . GLY A 1 337 ? 22.671 16.729 -27.641 1.00 29.69 337 GLY A O 1
ATOM 2582 N N . THR A 1 338 ? 23.171 17.696 -29.597 1.00 28.20 338 THR A N 1
ATOM 2583 C CA . THR A 1 338 ? 22.462 18.959 -29.370 1.00 28.20 338 THR A CA 1
ATOM 2584 C C . THR A 1 338 ? 20.952 18.738 -29.268 1.00 28.20 338 THR A C 1
ATOM 2586 O O . THR A 1 338 ? 20.356 18.156 -30.173 1.00 28.20 338 THR A O 1
ATOM 2589 N N . PHE A 1 339 ? 20.333 19.267 -28.209 1.00 35.19 339 PHE A N 1
ATOM 2590 C CA . PHE A 1 339 ? 18.885 19.440 -28.101 1.00 35.19 339 PHE A CA 1
ATOM 2591 C C . PHE A 1 339 ? 18.409 20.434 -29.166 1.00 35.19 339 PHE A C 1
ATOM 2593 O O . PHE A 1 339 ? 18.622 21.639 -29.042 1.00 35.19 339 PHE A O 1
ATOM 2600 N N . ALA A 1 340 ? 17.782 19.937 -30.228 1.00 29.91 340 ALA A N 1
ATOM 2601 C CA . ALA A 1 340 ? 17.085 20.768 -31.199 1.00 29.91 340 ALA A CA 1
ATOM 2602 C C . ALA A 1 340 ? 15.850 20.017 -31.708 1.00 29.91 340 ALA A C 1
ATOM 2604 O O . ALA A 1 340 ? 15.935 19.207 -32.625 1.00 29.91 340 ALA A O 1
ATOM 2605 N N . GLY A 1 341 ? 14.705 20.299 -31.091 1.00 26.77 341 GLY A N 1
ATOM 2606 C CA . GLY A 1 341 ? 13.387 19.878 -31.548 1.00 26.77 341 GLY A CA 1
ATOM 2607 C C . GLY A 1 341 ? 12.365 20.894 -31.059 1.00 26.77 341 GLY A C 1
ATOM 2608 O O . GLY A 1 341 ? 12.118 21.018 -29.864 1.00 26.77 341 GLY A O 1
ATOM 2609 N N . THR A 1 342 ? 11.833 21.693 -31.975 1.00 28.73 342 THR A N 1
ATOM 2610 C CA . THR A 1 342 ? 10.752 22.645 -31.723 1.00 28.73 342 THR A CA 1
ATOM 2611 C C . THR A 1 342 ? 9.456 21.892 -31.432 1.00 28.73 342 THR A C 1
ATOM 2613 O O . THR A 1 342 ? 9.002 21.152 -32.296 1.00 28.73 342 THR A O 1
ATOM 2616 N N . GLY A 1 343 ? 8.846 22.123 -30.268 1.00 33.56 343 GLY A N 1
ATOM 2617 C CA . GLY A 1 343 ? 7.397 22.027 -30.022 1.00 33.56 343 GLY A CA 1
ATOM 2618 C C . GLY A 1 343 ? 6.711 20.654 -30.033 1.00 33.56 343 GLY A C 1
ATOM 2619 O O . GLY A 1 343 ? 5.905 20.422 -29.143 1.00 33.56 343 GLY A O 1
ATOM 2620 N N . ASP A 1 344 ? 7.031 19.752 -30.963 1.00 31.34 344 ASP A N 1
ATOM 2621 C CA . ASP A 1 344 ? 6.256 18.521 -31.217 1.00 31.34 344 ASP A CA 1
ATOM 2622 C C . ASP A 1 344 ? 7.109 17.238 -31.327 1.00 31.34 344 ASP A C 1
ATOM 2624 O O . ASP A 1 344 ? 6.561 16.146 -31.449 1.00 31.34 344 ASP A O 1
ATOM 2628 N N . ASP A 1 345 ? 8.440 17.335 -31.225 1.00 37.50 345 ASP A N 1
ATOM 2629 C CA . ASP A 1 345 ? 9.374 16.213 -31.437 1.00 37.50 345 ASP A CA 1
ATOM 2630 C C . ASP A 1 345 ? 10.273 15.998 -30.198 1.00 37.50 345 ASP A C 1
ATOM 2632 O O . ASP A 1 345 ? 11.474 16.278 -30.182 1.00 37.50 345 ASP A O 1
ATOM 2636 N N . VAL A 1 346 ? 9.673 15.550 -29.089 1.00 45.12 346 VAL A N 1
ATOM 2637 C CA . VAL A 1 346 ? 10.429 15.092 -27.909 1.00 45.12 346 VAL A CA 1
ATOM 2638 C C . VAL A 1 346 ? 10.919 13.673 -28.207 1.00 45.12 346 VAL A C 1
ATOM 2640 O O . VAL A 1 346 ? 10.129 12.732 -28.176 1.00 45.12 346 VAL A O 1
ATOM 2643 N N . GLY A 1 347 ? 12.205 13.539 -28.549 1.00 48.97 347 GLY A N 1
ATOM 2644 C CA . GLY A 1 347 ? 12.834 12.301 -29.025 1.00 48.97 347 GLY A CA 1
ATOM 2645 C C . GLY A 1 347 ? 12.444 11.040 -28.241 1.00 48.97 347 GLY A C 1
ATOM 2646 O O . GLY A 1 347 ? 12.565 10.986 -27.018 1.00 48.97 347 GLY A O 1
ATOM 2647 N N . GLY A 1 348 ? 11.970 10.019 -28.961 1.00 60.22 348 GLY A N 1
ATOM 2648 C CA . GLY A 1 348 ? 11.500 8.761 -28.378 1.00 60.22 348 GLY A CA 1
ATOM 2649 C C . GLY A 1 348 ? 12.635 7.928 -27.781 1.00 60.22 348 GLY A C 1
ATOM 2650 O O . GLY A 1 348 ? 13.644 7.692 -28.439 1.00 60.22 348 GLY A O 1
ATOM 2651 N N . GLY A 1 349 ? 12.478 7.477 -26.537 1.00 75.69 349 GLY A N 1
ATOM 2652 C CA . GLY A 1 349 ? 13.338 6.468 -25.914 1.00 75.69 349 GLY A CA 1
ATOM 2653 C C . GLY A 1 349 ? 12.727 5.069 -25.963 1.00 75.69 349 GLY A C 1
ATOM 2654 O O . GLY A 1 349 ? 11.609 4.875 -26.437 1.00 75.69 349 GLY A O 1
ATOM 2655 N N . ARG A 1 350 ? 13.472 4.083 -25.461 1.00 85.94 350 ARG A N 1
ATOM 2656 C CA . ARG A 1 350 ? 13.045 2.679 -25.369 1.00 85.94 350 ARG A CA 1
ATOM 2657 C C . ARG A 1 350 ? 13.028 2.207 -23.921 1.00 85.94 350 ARG A C 1
ATOM 2659 O O . ARG A 1 350 ? 13.863 2.633 -23.122 1.00 85.94 350 ARG A O 1
ATOM 2666 N N . LEU A 1 351 ? 12.127 1.279 -23.615 1.00 90.56 351 LEU A N 1
ATOM 2667 C CA . LEU A 1 351 ? 12.141 0.534 -22.360 1.00 90.56 351 LEU A CA 1
ATOM 2668 C C . LEU A 1 351 ? 12.838 -0.803 -22.548 1.00 90.56 351 LEU A C 1
ATOM 2670 O O . LEU A 1 351 ? 12.447 -1.610 -23.390 1.00 90.56 351 LEU A O 1
ATOM 2674 N N . ASN A 1 352 ? 13.838 -1.052 -21.711 1.00 90.12 352 ASN A N 1
ATOM 2675 C CA . ASN A 1 352 ? 14.536 -2.324 -21.659 1.00 90.12 352 ASN A CA 1
ATOM 2676 C C . ASN A 1 352 ? 14.227 -3.023 -20.341 1.00 90.12 352 ASN A C 1
ATOM 2678 O O . ASN A 1 352 ? 14.323 -2.432 -19.266 1.00 90.12 352 ASN A O 1
ATOM 2682 N N . ARG A 1 353 ? 13.872 -4.303 -20.414 1.00 91.06 353 ARG A N 1
ATOM 2683 C CA . ARG A 1 353 ? 13.682 -5.124 -19.221 1.00 91.06 353 ARG A CA 1
ATOM 2684 C C . ARG A 1 353 ? 15.036 -5.423 -18.586 1.00 91.06 353 ARG A C 1
ATOM 2686 O O . ARG A 1 353 ? 15.947 -5.886 -19.271 1.00 91.06 353 ARG A O 1
ATOM 2693 N N . ILE A 1 354 ? 15.158 -5.210 -17.283 1.00 90.81 354 ILE A N 1
ATOM 2694 C CA . ILE A 1 354 ? 16.347 -5.587 -16.521 1.00 90.81 354 ILE A CA 1
ATOM 2695 C C . ILE A 1 354 ? 16.352 -7.121 -16.358 1.00 90.81 354 ILE A C 1
ATOM 2697 O O . ILE A 1 354 ? 15.342 -7.684 -15.928 1.00 90.81 354 ILE A O 1
ATOM 2701 N N . PRO A 1 355 ? 17.454 -7.816 -16.706 1.00 82.12 355 PRO A N 1
ATOM 2702 C CA . PRO A 1 355 ? 17.600 -9.258 -16.494 1.00 82.12 355 PRO A CA 1
ATOM 2703 C C . PRO A 1 355 ? 17.328 -9.657 -15.035 1.00 82.12 355 PRO A C 1
ATOM 2705 O O . PRO A 1 355 ? 17.960 -9.124 -14.124 1.00 82.12 355 PRO A O 1
ATOM 2708 N N . GLY A 1 356 ? 16.421 -10.612 -14.813 1.00 74.94 356 GLY A N 1
ATOM 2709 C CA . GLY A 1 356 ? 15.988 -11.038 -13.477 1.00 74.94 356 GLY A CA 1
ATOM 2710 C C . GLY A 1 356 ? 16.885 -12.106 -12.849 1.00 74.94 356 GLY A C 1
ATOM 2711 O O . GLY A 1 356 ? 16.768 -12.404 -11.664 1.00 74.94 356 GLY A O 1
ATOM 2712 N N . GLY A 1 357 ? 17.807 -12.695 -13.612 1.00 76.31 357 GLY A N 1
ATOM 2713 C CA . GLY A 1 357 ? 18.678 -13.747 -13.102 1.00 76.31 357 GLY A CA 1
ATOM 2714 C C . GLY A 1 357 ? 19.934 -13.990 -13.928 1.00 76.31 357 GLY A C 1
ATOM 2715 O O . GLY A 1 357 ? 20.174 -13.387 -14.973 1.00 76.31 357 GLY A O 1
ATOM 2716 N N . ARG A 1 358 ? 20.760 -14.923 -13.443 1.00 78.94 358 ARG A N 1
ATOM 2717 C CA . ARG A 1 358 ? 22.005 -15.328 -14.117 1.00 78.94 358 ARG A CA 1
ATOM 2718 C C . ARG A 1 358 ? 21.742 -15.842 -15.532 1.00 78.94 358 ARG A C 1
ATOM 2720 O O . ARG A 1 358 ? 22.506 -15.525 -16.437 1.00 78.94 358 ARG A O 1
ATOM 2727 N N . GLU A 1 359 ? 20.678 -16.619 -15.711 1.00 80.25 359 GLU A N 1
ATOM 2728 C CA . GLU A 1 359 ? 20.287 -17.192 -17.004 1.00 80.25 359 GLU A CA 1
ATOM 2729 C C . GLU A 1 359 ? 19.948 -16.102 -18.024 1.00 80.25 359 GLU A C 1
ATOM 2731 O O . GLU A 1 359 ? 20.487 -16.128 -19.130 1.00 80.25 359 GLU A O 1
ATOM 2736 N N . ASP A 1 360 ? 19.183 -15.085 -17.617 1.00 81.50 360 ASP A N 1
ATOM 2737 C CA . ASP A 1 360 ? 18.855 -13.928 -18.457 1.00 81.50 360 ASP A CA 1
ATOM 2738 C C . ASP A 1 360 ? 20.115 -13.173 -18.898 1.00 81.50 360 ASP A C 1
ATOM 2740 O O . ASP A 1 360 ? 20.294 -12.879 -20.081 1.00 81.50 360 ASP A O 1
ATOM 2744 N N . VAL A 1 361 ? 21.044 -12.921 -17.966 1.00 84.12 361 VAL A N 1
ATOM 2745 C CA . VAL A 1 361 ? 22.331 -12.271 -18.267 1.00 84.12 361 VAL A CA 1
ATOM 2746 C C . VAL A 1 361 ? 23.154 -13.094 -19.263 1.00 84.12 361 VAL A C 1
ATOM 2748 O O . VAL A 1 361 ? 23.810 -12.539 -20.148 1.00 84.12 361 VAL A O 1
ATOM 2751 N N . PHE A 1 362 ? 23.151 -14.424 -19.142 1.00 82.94 362 PHE A N 1
ATOM 2752 C CA . PHE A 1 362 ? 23.849 -15.292 -20.089 1.00 82.94 362 PHE A CA 1
ATOM 2753 C C . PHE A 1 362 ? 23.178 -15.312 -21.465 1.00 82.94 362 PHE A C 1
ATOM 2755 O O . PHE A 1 362 ? 23.897 -15.299 -22.471 1.00 82.94 362 PHE A O 1
ATOM 2762 N N . ALA A 1 363 ? 21.846 -15.302 -21.517 1.00 83.56 363 ALA A N 1
ATOM 2763 C CA . ALA A 1 363 ? 21.062 -15.320 -22.748 1.00 83.56 363 ALA A CA 1
ATOM 2764 C C . ALA A 1 363 ? 21.132 -13.995 -23.530 1.00 83.56 363 ALA A C 1
ATOM 2766 O O . ALA A 1 363 ? 21.030 -14.006 -24.759 1.00 83.56 363 ALA A O 1
ATOM 2767 N N . ASP A 1 364 ? 21.368 -12.871 -22.850 1.00 82.75 364 ASP A N 1
ATOM 2768 C CA . ASP A 1 364 ? 21.413 -11.546 -23.467 1.00 82.75 364 ASP A CA 1
ATOM 2769 C C . ASP A 1 364 ? 22.593 -11.400 -24.445 1.00 82.75 364 ASP A C 1
ATOM 2771 O O . ASP A 1 364 ? 23.768 -11.414 -24.068 1.00 82.75 364 ASP A O 1
ATOM 2775 N N . LYS A 1 365 ? 22.291 -11.258 -25.738 1.00 85.06 365 LYS A N 1
ATOM 2776 C CA . LYS A 1 365 ? 23.295 -11.130 -26.808 1.00 85.06 365 LYS A CA 1
ATOM 2777 C C . LYS A 1 365 ? 23.877 -9.719 -26.929 1.00 85.06 365 LYS A C 1
ATOM 2779 O O . LYS A 1 365 ? 24.886 -9.558 -27.611 1.00 85.06 365 LYS A O 1
ATOM 2784 N N . SER A 1 366 ? 23.273 -8.721 -26.285 1.00 82.94 366 SER A N 1
ATOM 2785 C CA . SER A 1 366 ? 23.738 -7.330 -26.308 1.00 82.94 366 SER A CA 1
ATOM 2786 C C . SER A 1 366 ? 24.957 -7.094 -25.405 1.00 82.94 366 SER A C 1
ATOM 2788 O O . SER A 1 366 ? 25.712 -6.141 -25.609 1.00 82.94 366 SER A O 1
ATOM 2790 N N . ILE A 1 367 ? 25.201 -7.986 -24.437 1.00 85.50 367 ILE A N 1
ATOM 2791 C CA . ILE A 1 367 ? 26.312 -7.878 -23.487 1.00 85.50 367 ILE A CA 1
ATOM 2792 C C . ILE A 1 367 ? 27.515 -8.703 -23.977 1.00 85.50 367 ILE A C 1
ATOM 2794 O O . ILE A 1 367 ? 27.436 -9.919 -24.155 1.00 85.50 367 ILE A O 1
ATOM 2798 N N . ASP A 1 368 ? 28.671 -8.053 -24.144 1.00 89.69 368 ASP A N 1
ATOM 2799 C CA . ASP A 1 368 ? 29.917 -8.726 -24.530 1.00 89.69 368 ASP A CA 1
ATOM 2800 C C . ASP A 1 368 ? 30.456 -9.682 -23.437 1.00 89.69 368 ASP A C 1
ATOM 2802 O O . ASP A 1 368 ? 30.133 -9.574 -22.252 1.00 89.69 368 ASP A O 1
ATOM 2806 N N . LEU A 1 369 ? 31.328 -10.623 -23.817 1.00 89.44 369 LEU A N 1
ATOM 2807 C CA . LEU A 1 369 ? 31.851 -11.656 -22.908 1.00 89.44 369 LEU A CA 1
ATOM 2808 C C . LEU A 1 369 ? 32.653 -11.108 -21.715 1.00 89.44 369 LEU A C 1
ATOM 2810 O O . LEU A 1 369 ? 32.641 -11.715 -20.639 1.00 89.44 369 LEU A O 1
ATOM 2814 N N . LYS A 1 370 ? 33.370 -9.989 -21.881 1.00 91.19 370 LYS A N 1
ATOM 2815 C CA . LYS A 1 370 ? 34.135 -9.358 -20.792 1.00 91.19 370 LYS A CA 1
ATOM 2816 C C . LYS A 1 370 ? 33.166 -8.761 -19.776 1.00 91.19 370 LYS A C 1
ATOM 2818 O O . LYS A 1 370 ? 33.299 -9.018 -18.582 1.00 91.19 370 LYS A O 1
ATOM 2823 N N . SER A 1 371 ? 32.162 -8.049 -20.267 1.00 91.81 371 SER A N 1
ATOM 2824 C CA . SER A 1 371 ? 31.086 -7.449 -19.489 1.00 91.81 371 SER A CA 1
ATOM 2825 C C . SER A 1 371 ? 30.263 -8.494 -18.732 1.00 91.81 371 SER A C 1
ATOM 2827 O O . SER A 1 371 ? 30.077 -8.357 -17.523 1.00 91.81 371 SER A O 1
ATOM 2829 N N . LYS A 1 372 ? 29.873 -9.601 -19.386 1.00 91.25 372 LYS A N 1
ATOM 2830 C CA . LYS A 1 372 ? 29.215 -10.743 -18.723 1.00 91.25 372 LYS A CA 1
ATOM 2831 C C . LYS A 1 372 ? 30.065 -11.301 -17.586 1.00 91.25 372 LYS A C 1
ATOM 2833 O O . LYS A 1 372 ? 29.551 -11.583 -16.509 1.00 91.25 372 LYS A O 1
ATOM 2838 N N . ARG A 1 373 ? 31.381 -11.433 -17.786 1.00 91.88 373 ARG A N 1
ATOM 2839 C CA . ARG A 1 373 ? 32.296 -11.932 -16.748 1.00 91.88 373 ARG A CA 1
ATOM 2840 C C . ARG A 1 373 ? 32.364 -10.996 -15.540 1.00 91.88 373 ARG A C 1
ATOM 2842 O O . ARG A 1 373 ? 32.327 -11.496 -14.418 1.00 91.88 373 ARG A O 1
ATOM 2849 N N . SER A 1 374 ? 32.477 -9.682 -15.746 1.00 93.44 374 SER A N 1
ATOM 2850 C CA . SER A 1 374 ? 32.469 -8.710 -14.641 1.00 93.44 374 SER A CA 1
ATOM 2851 C C . SER A 1 374 ? 31.133 -8.731 -13.894 1.00 93.44 374 SER A C 1
ATOM 2853 O O . SER A 1 374 ? 31.126 -8.833 -12.669 1.00 93.44 374 SER A O 1
ATOM 2855 N N . LEU A 1 375 ? 30.008 -8.750 -14.617 1.00 92.44 375 LEU A N 1
ATOM 2856 C CA . LEU A 1 375 ? 28.673 -8.804 -14.021 1.00 92.44 375 LEU A CA 1
ATOM 2857 C C . LEU A 1 375 ? 28.465 -10.082 -13.200 1.00 92.44 375 LEU A C 1
ATOM 2859 O O . LEU A 1 375 ? 28.027 -10.017 -12.059 1.00 92.44 375 LEU A O 1
ATOM 2863 N N . MET A 1 376 ? 28.868 -11.245 -13.712 1.00 91.56 376 MET A N 1
ATOM 2864 C CA . MET A 1 376 ? 28.759 -12.505 -12.969 1.00 91.56 376 MET A CA 1
ATOM 2865 C C . MET A 1 376 ? 29.631 -12.537 -11.707 1.00 91.56 376 MET A C 1
ATOM 2867 O O . MET A 1 376 ? 29.218 -13.110 -10.697 1.00 91.56 376 MET A O 1
ATOM 2871 N N . LYS A 1 377 ? 30.819 -11.916 -11.735 1.00 93.00 377 LYS A N 1
ATOM 2872 C CA . LYS A 1 377 ? 31.650 -11.745 -10.533 1.00 93.00 377 LYS A CA 1
ATOM 2873 C C . LYS A 1 377 ? 30.952 -10.861 -9.502 1.00 93.00 377 LYS A C 1
ATOM 2875 O O . LYS A 1 377 ? 30.901 -11.244 -8.338 1.00 93.00 377 LYS A O 1
ATOM 2880 N N . PHE A 1 378 ? 30.384 -9.738 -9.939 1.00 94.19 378 PHE A N 1
ATOM 2881 C CA . PHE A 1 378 ? 29.607 -8.849 -9.079 1.00 94.19 378 PHE A CA 1
ATOM 2882 C C . PHE A 1 378 ? 28.392 -9.563 -8.472 1.00 94.19 378 PHE A C 1
ATOM 2884 O O . PHE A 1 378 ? 28.237 -9.570 -7.257 1.00 94.19 378 PHE A O 1
ATOM 2891 N N . LEU A 1 379 ? 27.580 -10.246 -9.284 1.00 92.12 379 LEU A N 1
ATOM 2892 C CA . LEU A 1 379 ? 26.404 -10.979 -8.806 1.00 92.12 379 LEU A CA 1
ATOM 2893 C C . LEU A 1 379 ? 26.779 -12.077 -7.806 1.00 92.12 379 LEU A C 1
ATOM 2895 O O . LEU A 1 379 ? 26.030 -12.326 -6.869 1.00 92.12 379 LEU A O 1
ATOM 2899 N N . LYS A 1 380 ? 27.925 -12.747 -7.991 1.00 92.00 380 LYS A N 1
ATOM 2900 C CA . LYS A 1 380 ? 28.433 -13.726 -7.020 1.00 92.00 380 LYS A CA 1
ATOM 2901 C C . LYS A 1 380 ? 28.847 -13.054 -5.710 1.00 92.00 380 LYS A C 1
ATOM 2903 O O . LYS A 1 380 ? 28.519 -13.581 -4.657 1.00 92.00 380 LYS A O 1
ATOM 2908 N N . LEU A 1 381 ? 29.522 -11.910 -5.783 1.00 93.56 381 LEU A N 1
ATOM 2909 C CA . LEU A 1 381 ? 29.913 -11.122 -4.616 1.00 93.56 381 LEU A CA 1
ATOM 2910 C C . LEU A 1 381 ? 28.695 -10.623 -3.833 1.00 93.56 381 LEU A C 1
ATOM 2912 O O . LEU A 1 381 ? 28.649 -10.784 -2.622 1.00 93.56 381 LEU A O 1
ATOM 2916 N N . ALA A 1 382 ? 27.691 -10.066 -4.512 1.00 91.44 382 ALA A N 1
ATOM 2917 C CA . ALA A 1 382 ? 26.509 -9.493 -3.868 1.00 91.44 382 ALA A CA 1
ATOM 2918 C C . ALA A 1 382 ? 25.680 -10.534 -3.091 1.00 91.44 382 ALA A C 1
ATOM 2920 O O . ALA A 1 382 ? 25.015 -10.203 -2.110 1.00 91.44 382 ALA A O 1
ATOM 2921 N N . VAL A 1 383 ? 25.709 -11.806 -3.506 1.00 91.81 383 VAL A N 1
ATOM 2922 C CA . VAL A 1 383 ? 24.977 -12.884 -2.817 1.00 91.81 383 VAL A CA 1
ATOM 2923 C C . VAL A 1 383 ? 25.802 -13.617 -1.751 1.00 91.81 383 VAL A C 1
ATOM 2925 O O . VAL A 1 383 ? 25.227 -14.401 -0.995 1.00 91.81 383 VAL A O 1
ATOM 2928 N N . ASP A 1 384 ? 27.106 -13.368 -1.660 1.00 93.62 384 ASP A N 1
ATOM 2929 C CA . ASP A 1 384 ? 28.003 -13.997 -0.689 1.00 93.62 384 ASP A CA 1
ATOM 2930 C C . ASP A 1 384 ? 28.185 -13.082 0.529 1.00 93.62 384 ASP A C 1
ATOM 2932 O O . ASP A 1 384 ? 28.780 -12.012 0.438 1.00 93.62 384 ASP A O 1
ATOM 2936 N N . GLU A 1 385 ? 27.626 -13.480 1.669 1.00 91.19 385 GLU A N 1
ATOM 2937 C CA . GLU A 1 385 ? 27.542 -12.632 2.861 1.00 91.19 385 GLU A CA 1
ATOM 2938 C C . GLU A 1 385 ? 28.891 -12.399 3.546 1.00 91.19 385 GLU A C 1
ATOM 2940 O O . GLU A 1 385 ? 29.165 -11.297 4.023 1.00 91.19 385 GLU A O 1
ATOM 2945 N N . GLU A 1 386 ? 29.759 -13.410 3.565 1.00 92.81 386 GLU A N 1
ATOM 2946 C CA . GLU A 1 386 ? 31.092 -13.287 4.156 1.00 92.81 386 GLU A CA 1
ATOM 2947 C C . GLU A 1 386 ? 31.946 -12.324 3.334 1.00 92.81 386 GLU A C 1
ATOM 2949 O O . GLU A 1 386 ? 32.559 -11.401 3.878 1.00 92.81 386 GLU A O 1
ATOM 2954 N N . VAL A 1 387 ? 31.924 -12.486 2.008 1.00 91.50 387 VAL A N 1
ATOM 2955 C CA . VAL A 1 387 ? 32.629 -11.589 1.087 1.00 91.50 387 VAL A CA 1
ATOM 2956 C C . VAL A 1 387 ? 32.061 -10.177 1.180 1.00 91.50 387 VAL A C 1
ATOM 2958 O O . VAL A 1 387 ? 32.830 -9.218 1.260 1.00 91.50 387 VAL A O 1
ATOM 2961 N N . LEU A 1 388 ? 30.734 -10.037 1.223 1.00 89.56 388 LEU A N 1
ATOM 2962 C CA . LEU A 1 388 ? 30.065 -8.750 1.379 1.00 89.56 388 LEU A CA 1
ATOM 2963 C C . LEU A 1 388 ? 30.569 -8.016 2.627 1.00 89.56 388 LEU A C 1
ATOM 2965 O O . LEU A 1 388 ? 31.016 -6.876 2.525 1.00 89.56 388 LEU A O 1
ATOM 2969 N N . ASN A 1 389 ? 30.570 -8.679 3.785 1.00 91.19 389 ASN A N 1
ATOM 2970 C CA . ASN A 1 389 ? 31.009 -8.095 5.053 1.00 91.19 389 ASN A CA 1
ATOM 2971 C C . ASN A 1 389 ? 32.479 -7.653 5.035 1.00 91.19 389 ASN A C 1
ATOM 2973 O O . ASN A 1 389 ? 32.834 -6.663 5.677 1.00 91.19 389 ASN A O 1
ATOM 2977 N N . ILE A 1 390 ? 33.342 -8.358 4.301 1.00 92.94 390 ILE A N 1
ATOM 2978 C CA . ILE A 1 390 ? 34.742 -7.959 4.108 1.00 92.94 390 ILE A CA 1
ATOM 2979 C C . ILE A 1 390 ? 34.815 -6.693 3.249 1.00 92.94 390 ILE A C 1
ATOM 2981 O O . ILE A 1 390 ? 35.458 -5.721 3.643 1.00 92.94 390 ILE A O 1
ATOM 2985 N N . VAL A 1 391 ? 34.116 -6.678 2.114 1.00 91.69 391 VAL A N 1
ATOM 2986 C CA . VAL A 1 391 ? 34.106 -5.551 1.170 1.00 91.69 391 VAL A CA 1
ATOM 2987 C C . VAL A 1 391 ? 33.531 -4.289 1.812 1.00 91.69 391 VAL A C 1
ATOM 2989 O O . VAL A 1 391 ? 34.085 -3.206 1.630 1.00 91.69 391 VAL A O 1
ATOM 2992 N N . MET A 1 392 ? 32.474 -4.413 2.620 1.00 91.56 392 MET A N 1
ATOM 2993 C CA . MET A 1 392 ? 31.842 -3.280 3.306 1.00 91.56 392 MET A CA 1
ATOM 2994 C C . MET A 1 392 ? 32.790 -2.528 4.244 1.00 91.56 392 MET A C 1
ATOM 2996 O O . MET A 1 392 ? 32.639 -1.318 4.398 1.00 91.56 392 MET A O 1
ATOM 3000 N N . LYS A 1 393 ? 33.787 -3.196 4.840 1.00 93.06 393 LYS A N 1
ATOM 3001 C CA . LYS A 1 393 ? 34.753 -2.537 5.738 1.00 93.06 393 LYS A CA 1
ATOM 3002 C C . LYS A 1 393 ? 35.647 -1.534 5.012 1.00 93.06 393 LYS A C 1
ATOM 3004 O O . LYS A 1 393 ? 36.002 -0.516 5.593 1.00 93.06 393 LYS A O 1
ATOM 3009 N N . GLU A 1 394 ? 36.014 -1.826 3.768 1.00 93.69 394 GLU A N 1
ATOM 3010 C CA . GLU A 1 394 ? 36.941 -1.002 2.984 1.00 93.69 394 GLU A CA 1
ATOM 3011 C C . GLU A 1 394 ? 36.203 -0.062 2.019 1.00 93.69 394 GLU A C 1
ATOM 3013 O O . GLU A 1 394 ? 36.569 1.104 1.878 1.00 93.69 394 GLU A O 1
ATOM 3018 N N . TRP A 1 395 ? 35.130 -0.545 1.390 1.00 95.94 395 TRP A N 1
ATOM 3019 C CA . TRP A 1 395 ? 34.416 0.165 0.327 1.00 95.94 395 TRP A CA 1
ATOM 3020 C C . TRP A 1 395 ? 33.069 0.749 0.755 1.00 95.94 395 TRP A C 1
ATOM 3022 O O . TRP A 1 395 ? 32.474 1.496 -0.012 1.00 95.94 395 TRP A O 1
ATOM 3032 N N . GLY A 1 396 ? 32.581 0.470 1.968 1.00 93.88 396 GLY A N 1
ATOM 3033 C CA . GLY A 1 396 ? 31.227 0.849 2.388 1.00 93.88 396 GLY A CA 1
ATOM 3034 C C . GLY A 1 396 ? 30.924 2.350 2.293 1.00 93.88 396 GLY A C 1
ATOM 3035 O O . GLY A 1 396 ? 29.838 2.722 1.866 1.00 93.88 396 GLY A O 1
ATOM 3036 N N . GLN A 1 397 ? 31.887 3.213 2.633 1.00 94.88 397 GLN A N 1
ATOM 3037 C CA . GLN A 1 397 ? 31.712 4.676 2.597 1.00 94.88 397 GLN A CA 1
ATOM 3038 C C . GLN A 1 397 ? 31.957 5.297 1.212 1.00 94.88 397 GLN A C 1
ATOM 3040 O O . GLN A 1 397 ? 31.715 6.485 1.018 1.00 94.88 397 GLN A O 1
ATOM 3045 N N . ARG A 1 398 ? 32.469 4.524 0.244 1.00 96.50 398 ARG A N 1
ATOM 3046 C CA . ARG A 1 398 ? 32.638 4.985 -1.141 1.00 96.50 398 ARG A CA 1
ATOM 3047 C C . ARG A 1 398 ? 31.282 5.008 -1.840 1.00 96.50 398 ARG A C 1
ATOM 3049 O O . ARG A 1 398 ? 30.394 4.225 -1.491 1.00 96.50 398 ARG A O 1
ATOM 3056 N N . SER A 1 399 ? 31.138 5.865 -2.846 1.00 96.50 399 SER A N 1
ATOM 3057 C CA . SER A 1 399 ? 29.920 5.900 -3.653 1.00 96.50 399 SER A CA 1
ATOM 3058 C C . SER A 1 399 ? 29.744 4.607 -4.448 1.00 96.50 399 SER A C 1
ATOM 3060 O O . SER A 1 399 ? 30.721 3.949 -4.823 1.00 96.50 399 SER A O 1
ATOM 3062 N N . LEU A 1 400 ? 28.493 4.245 -4.722 1.00 95.69 400 LEU A N 1
ATOM 3063 C CA . LEU A 1 400 ? 28.156 3.070 -5.519 1.00 95.69 400 LEU A CA 1
ATOM 3064 C C . LEU A 1 400 ? 28.787 3.149 -6.918 1.00 95.69 400 LEU A C 1
ATOM 3066 O O . LEU A 1 400 ? 29.305 2.148 -7.412 1.00 95.69 400 LEU A O 1
ATOM 3070 N N . SER A 1 401 ? 28.788 4.335 -7.532 1.00 94.56 401 SER A N 1
ATOM 3071 C CA . SER A 1 401 ? 29.404 4.586 -8.844 1.00 94.56 401 SER A CA 1
ATOM 3072 C C . SER A 1 401 ? 30.914 4.276 -8.848 1.00 94.56 401 SER A C 1
ATOM 3074 O O . SER A 1 401 ? 31.406 3.546 -9.719 1.00 94.56 401 SER A O 1
ATOM 3076 N N . ASP A 1 402 ? 31.651 4.734 -7.825 1.00 96.19 402 ASP A N 1
ATOM 3077 C CA . ASP A 1 402 ? 33.086 4.448 -7.668 1.00 96.19 402 ASP A CA 1
ATOM 3078 C C . ASP A 1 402 ? 33.329 2.958 -7.394 1.00 96.19 402 ASP A C 1
ATOM 3080 O O . ASP A 1 402 ? 34.173 2.331 -8.030 1.00 96.19 402 ASP A O 1
ATOM 3084 N N . PHE A 1 403 ? 32.531 2.336 -6.525 1.00 96.94 403 PHE A N 1
ATOM 3085 C CA . PHE A 1 403 ? 32.639 0.905 -6.244 1.00 96.94 403 PHE A CA 1
ATOM 3086 C C . PHE A 1 403 ? 32.422 0.036 -7.496 1.00 96.94 403 PHE A C 1
ATOM 3088 O O . PHE A 1 403 ? 33.240 -0.838 -7.808 1.00 96.94 403 PHE A O 1
ATOM 3095 N N . LEU A 1 404 ? 31.356 0.285 -8.262 1.00 96.75 404 LEU A N 1
ATOM 3096 C CA . LEU A 1 404 ? 31.055 -0.478 -9.477 1.00 96.75 404 LEU A CA 1
ATOM 3097 C C . LEU A 1 404 ? 32.154 -0.323 -10.536 1.00 96.75 404 LEU A C 1
ATOM 3099 O O . LEU A 1 404 ? 32.515 -1.301 -11.201 1.00 96.75 404 LEU A O 1
ATOM 3103 N N . THR A 1 405 ? 32.708 0.881 -10.674 1.00 95.81 405 THR A N 1
ATOM 3104 C CA . THR A 1 405 ? 33.743 1.188 -11.666 1.00 95.81 405 THR A CA 1
ATOM 3105 C C . THR A 1 405 ? 35.110 0.664 -11.233 1.00 95.81 405 THR A C 1
ATOM 3107 O O . THR A 1 405 ? 35.722 -0.141 -11.936 1.00 95.81 405 THR A O 1
ATOM 3110 N N . SER A 1 406 ? 35.582 1.098 -10.067 1.00 95.50 406 SER A N 1
ATOM 3111 C CA . SER A 1 406 ? 36.956 0.918 -9.602 1.00 95.50 406 SER A CA 1
ATOM 3112 C C . SER A 1 406 ? 37.200 -0.469 -9.011 1.00 95.50 406 SER A C 1
ATOM 3114 O O . SER A 1 406 ? 38.253 -1.057 -9.254 1.00 95.50 406 SER A O 1
ATOM 3116 N N . TYR A 1 407 ? 36.231 -1.027 -8.276 1.00 95.31 407 TYR A N 1
ATOM 3117 C CA . TYR A 1 407 ? 36.372 -2.341 -7.639 1.00 95.31 407 TYR A CA 1
ATOM 3118 C C . TYR A 1 407 ? 35.807 -3.472 -8.509 1.00 95.31 407 TYR A C 1
ATOM 3120 O O . TYR A 1 407 ? 36.487 -4.466 -8.775 1.00 95.31 407 TYR A O 1
ATOM 3128 N N . CYS A 1 408 ? 34.570 -3.333 -8.998 1.00 95.12 408 CYS A N 1
ATOM 3129 C CA . CYS A 1 408 ? 33.913 -4.396 -9.768 1.00 95.12 408 CYS A CA 1
ATOM 3130 C C . CYS A 1 408 ? 34.262 -4.401 -11.264 1.00 95.12 408 CYS A C 1
ATOM 3132 O O . CYS A 1 408 ? 33.994 -5.401 -11.940 1.00 95.12 408 CYS A O 1
ATOM 3134 N N . ASN A 1 409 ? 34.867 -3.326 -11.786 1.00 95.31 409 ASN A N 1
ATOM 3135 C CA . ASN A 1 409 ? 35.180 -3.160 -13.209 1.00 95.31 409 ASN A CA 1
ATOM 3136 C C . ASN A 1 409 ? 33.938 -3.369 -14.104 1.00 95.31 409 ASN A C 1
ATOM 3138 O O . ASN A 1 409 ? 33.980 -4.094 -15.110 1.00 95.31 409 ASN A O 1
ATOM 3142 N N . ILE A 1 410 ? 32.809 -2.787 -13.685 1.00 95.38 410 ILE A N 1
ATOM 3143 C CA . ILE A 1 410 ? 31.547 -2.761 -14.428 1.00 95.38 410 ILE A CA 1
ATOM 3144 C C . ILE A 1 410 ? 31.564 -1.559 -15.370 1.00 95.38 410 ILE A C 1
ATOM 3146 O O . ILE A 1 410 ? 31.734 -0.418 -14.942 1.00 95.38 410 ILE A O 1
ATOM 3150 N N . ALA A 1 411 ? 31.370 -1.815 -16.665 1.00 90.56 411 ALA A N 1
ATOM 3151 C CA . ALA A 1 411 ? 31.316 -0.758 -17.671 1.00 90.56 411 ALA A CA 1
ATOM 3152 C C . ALA A 1 411 ? 30.173 0.234 -17.364 1.00 90.56 411 ALA A C 1
ATOM 3154 O O . ALA A 1 411 ? 29.081 -0.234 -17.039 1.00 90.56 411 ALA A O 1
ATOM 3155 N N . PRO A 1 412 ? 30.361 1.559 -17.547 1.00 88.75 412 PRO A N 1
ATOM 3156 C CA . PRO A 1 412 ? 29.353 2.569 -17.204 1.00 88.75 412 PRO A CA 1
ATOM 3157 C C . PRO A 1 412 ? 27.959 2.285 -17.768 1.00 88.75 412 PRO A C 1
ATOM 3159 O O . PRO A 1 412 ? 26.972 2.380 -17.054 1.00 88.75 412 PRO A O 1
ATOM 3162 N N . ARG A 1 413 ? 27.870 1.803 -19.015 1.00 86.81 413 ARG A N 1
ATOM 3163 C CA . ARG A 1 413 ? 26.594 1.445 -19.663 1.00 86.81 413 ARG A CA 1
ATOM 3164 C C . ARG A 1 413 ? 25.804 0.313 -18.978 1.00 86.81 413 ARG A C 1
ATOM 3166 O O . ARG A 1 413 ? 24.646 0.112 -19.303 1.00 86.81 413 ARG A O 1
ATOM 3173 N N . LEU A 1 414 ? 26.432 -0.462 -18.090 1.00 88.69 414 LEU A N 1
ATOM 3174 C CA . LEU A 1 414 ? 25.827 -1.599 -17.377 1.00 88.69 414 LEU A CA 1
ATOM 3175 C C . LEU A 1 414 ? 25.547 -1.297 -15.903 1.00 88.69 414 LEU A C 1
ATOM 3177 O O . LEU A 1 414 ? 25.011 -2.148 -15.198 1.00 88.69 414 LEU A O 1
ATOM 3181 N N . GLN A 1 415 ? 25.929 -0.114 -15.425 1.00 91.88 415 GLN A N 1
ATOM 3182 C CA . GLN A 1 415 ? 25.682 0.298 -14.049 1.00 91.88 415 GLN A CA 1
ATOM 3183 C C . GLN A 1 415 ? 24.214 0.675 -13.800 1.00 91.88 415 GLN A C 1
ATOM 3185 O O . GLN A 1 415 ? 23.691 0.228 -12.781 1.00 91.88 415 GLN A O 1
ATOM 3190 N N . PRO A 1 416 ? 23.502 1.393 -14.700 1.00 91.50 416 PRO A N 1
ATOM 3191 C CA . PRO A 1 416 ? 22.133 1.828 -14.430 1.00 91.50 416 PRO A CA 1
ATOM 3192 C C . PRO A 1 416 ? 21.157 0.698 -14.053 1.00 91.50 416 PRO A C 1
ATOM 3194 O O . PRO A 1 416 ? 20.434 0.872 -13.074 1.00 91.50 416 PRO A O 1
ATOM 3197 N N . PRO A 1 417 ? 21.175 -0.494 -14.694 1.00 91.81 417 PRO A N 1
ATOM 3198 C CA . PRO A 1 417 ? 20.370 -1.625 -14.231 1.00 91.81 417 PRO A CA 1
ATOM 3199 C C . PRO A 1 417 ? 20.664 -2.054 -12.789 1.00 91.81 417 PRO A C 1
ATOM 3201 O O . PRO A 1 417 ? 19.738 -2.393 -12.065 1.00 91.81 417 PRO A O 1
ATOM 3204 N N . LEU A 1 418 ? 21.929 -2.026 -12.351 1.00 93.38 418 LEU A N 1
ATOM 3205 C CA . LEU A 1 418 ? 22.318 -2.384 -10.980 1.00 93.38 418 LEU A CA 1
ATOM 3206 C C . LEU A 1 418 ? 21.884 -1.323 -9.968 1.00 93.38 418 LEU A C 1
ATOM 3208 O O . LEU A 1 418 ? 21.447 -1.666 -8.872 1.00 93.38 418 LEU A O 1
ATOM 3212 N N . VAL A 1 419 ? 21.981 -0.047 -10.347 1.00 93.25 419 VAL A N 1
ATOM 3213 C CA . VAL A 1 419 ? 21.503 1.080 -9.537 1.00 93.25 419 VAL A CA 1
ATOM 3214 C C . VAL A 1 419 ? 19.987 0.995 -9.368 1.00 93.25 419 VAL A C 1
ATOM 3216 O O . VAL A 1 419 ? 19.500 1.118 -8.250 1.00 93.25 419 VAL A O 1
ATOM 3219 N N . ALA A 1 420 ? 19.241 0.670 -10.426 1.00 94.69 420 ALA A N 1
ATOM 3220 C CA . ALA A 1 420 ? 17.786 0.521 -10.368 1.00 94.69 420 ALA A CA 1
ATOM 3221 C C . ALA A 1 420 ? 17.313 -0.565 -9.379 1.00 94.69 420 ALA A C 1
ATOM 3223 O O . ALA A 1 420 ? 16.225 -0.445 -8.819 1.00 94.69 420 ALA A O 1
ATOM 3224 N N . LEU A 1 421 ? 18.124 -1.601 -9.111 1.00 94.69 421 LEU A N 1
ATOM 3225 C CA . LEU A 1 421 ? 17.802 -2.628 -8.106 1.00 94.69 421 LEU A CA 1
ATOM 3226 C C . LEU A 1 421 ? 17.846 -2.098 -6.665 1.00 94.69 421 LEU A C 1
ATOM 3228 O O . LEU A 1 421 ? 17.295 -2.733 -5.767 1.00 94.69 421 LEU A O 1
ATOM 3232 N N . THR A 1 422 ? 18.506 -0.960 -6.431 1.00 93.75 422 THR A N 1
ATOM 3233 C CA . THR A 1 422 ? 18.563 -0.330 -5.105 1.00 93.75 422 THR A CA 1
ATOM 3234 C C . THR A 1 422 ? 17.265 0.381 -4.749 1.00 93.75 422 THR A C 1
ATOM 3236 O O . THR A 1 422 ? 16.976 0.513 -3.567 1.00 93.75 422 THR A O 1
ATOM 3239 N N . LEU A 1 423 ? 16.500 0.845 -5.750 1.00 94.44 423 LEU A N 1
ATOM 3240 C CA . LEU A 1 423 ? 15.386 1.786 -5.571 1.00 94.44 423 LEU A CA 1
ATOM 3241 C C . LEU A 1 423 ? 15.788 3.071 -4.817 1.00 94.44 423 LEU A C 1
ATOM 3243 O O . LEU A 1 423 ? 14.931 3.757 -4.267 1.00 94.44 423 LEU A O 1
ATOM 3247 N N . SER A 1 424 ? 17.089 3.391 -4.785 1.00 91.56 424 SER A N 1
ATOM 3248 C CA . SER A 1 424 ? 17.621 4.578 -4.118 1.00 91.56 424 SER A CA 1
ATOM 3249 C C . SER A 1 424 ? 17.081 5.838 -4.792 1.00 91.56 424 SER A C 1
ATOM 3251 O O . SER A 1 424 ? 17.221 5.941 -6.017 1.00 91.56 424 SER A O 1
ATOM 3253 N N . PRO A 1 425 ? 16.528 6.806 -4.037 1.00 88.69 425 PRO A N 1
ATOM 3254 C CA . PRO A 1 425 ? 16.123 8.107 -4.572 1.00 88.69 425 PRO A CA 1
ATOM 3255 C C . PRO A 1 425 ? 17.321 9.039 -4.823 1.00 88.69 425 PRO A C 1
ATOM 3257 O O . PRO A 1 425 ? 17.150 10.134 -5.351 1.00 88.69 425 PRO A O 1
ATOM 3260 N N . GLU A 1 426 ? 18.525 8.625 -4.426 1.00 89.81 426 GLU A N 1
ATOM 3261 C CA . GLU A 1 426 ? 19.768 9.378 -4.570 1.00 89.81 426 GLU A CA 1
ATOM 3262 C C . GLU A 1 426 ? 20.567 8.894 -5.797 1.00 89.81 426 GLU A C 1
ATOM 3264 O O . GLU A 1 426 ? 20.553 7.696 -6.108 1.00 89.81 426 GLU A O 1
ATOM 3269 N N . PRO A 1 427 ? 21.304 9.780 -6.496 1.00 91.50 427 PRO A N 1
ATOM 3270 C CA . PRO A 1 427 ? 22.189 9.372 -7.584 1.00 91.50 427 PRO A CA 1
ATOM 3271 C C . PRO A 1 427 ? 23.286 8.397 -7.113 1.00 91.50 427 PRO A C 1
ATOM 3273 O O . PRO A 1 427 ? 23.705 8.417 -5.949 1.00 91.50 427 PRO A O 1
ATOM 3276 N N . PRO A 1 428 ? 23.815 7.538 -8.002 1.00 91.88 428 PRO A N 1
ATOM 3277 C CA . PRO A 1 428 ? 24.834 6.554 -7.630 1.00 91.88 428 PRO A CA 1
ATOM 3278 C C . PRO A 1 428 ? 26.164 7.184 -7.183 1.00 91.88 428 PRO A C 1
ATOM 3280 O O . PRO A 1 428 ? 26.954 6.528 -6.501 1.00 91.88 428 PRO A O 1
ATOM 3283 N N . GLU A 1 429 ? 26.421 8.444 -7.535 1.00 92.94 429 GLU A N 1
ATOM 3284 C CA . GLU A 1 429 ? 27.573 9.232 -7.090 1.00 92.94 429 GLU A CA 1
ATOM 3285 C C . GLU A 1 429 ? 27.459 9.684 -5.628 1.00 92.94 429 GLU A C 1
ATOM 3287 O O . GLU A 1 429 ? 28.491 9.820 -4.970 1.00 92.94 429 GLU A O 1
ATOM 3292 N N . SER A 1 430 ? 26.242 9.895 -5.111 1.00 91.44 430 SER A N 1
ATOM 3293 C CA . SER A 1 430 ? 25.992 10.260 -3.706 1.00 91.44 430 SER A CA 1
ATOM 3294 C C . SER A 1 430 ? 25.561 9.073 -2.843 1.00 91.44 430 SER A C 1
ATOM 3296 O O . SER A 1 430 ? 25.664 9.145 -1.623 1.00 91.44 430 SER A O 1
ATOM 3298 N N . THR A 1 431 ? 25.124 7.967 -3.451 1.00 93.00 431 THR A N 1
ATOM 3299 C CA . THR A 1 431 ? 24.658 6.775 -2.734 1.00 93.00 431 THR A CA 1
ATOM 3300 C C . THR A 1 431 ? 25.837 5.975 -2.155 1.00 93.00 431 THR A C 1
ATOM 3302 O O . THR A 1 431 ? 26.636 5.440 -2.932 1.00 93.00 431 THR A O 1
ATOM 3305 N N . PRO A 1 432 ? 25.958 5.808 -0.821 1.00 95.44 432 PRO A N 1
ATOM 3306 C CA . PRO A 1 432 ? 27.015 4.995 -0.221 1.00 95.44 432 PRO A CA 1
ATOM 3307 C C . PRO A 1 432 ? 26.872 3.510 -0.567 1.00 95.44 432 PRO A C 1
ATOM 3309 O O . PRO A 1 432 ? 25.773 2.948 -0.577 1.00 95.44 432 PRO A O 1
ATOM 3312 N N . THR A 1 433 ? 27.996 2.828 -0.775 1.00 95.94 433 THR A N 1
ATOM 3313 C CA . THR A 1 433 ? 28.015 1.386 -1.073 1.00 95.94 433 THR A CA 1
ATOM 3314 C C . THR A 1 433 ? 27.429 0.558 0.078 1.00 95.94 433 THR A C 1
ATOM 3316 O O . THR A 1 433 ? 26.757 -0.445 -0.166 1.00 95.94 433 THR A O 1
ATOM 3319 N N . SER A 1 434 ? 27.624 0.996 1.326 1.00 94.38 434 SER A N 1
ATOM 3320 C CA . SER A 1 434 ? 27.049 0.386 2.534 1.00 94.38 434 SER A CA 1
ATOM 3321 C C . SER A 1 434 ? 25.524 0.442 2.585 1.00 94.38 434 SER A C 1
ATOM 3323 O O . SER A 1 434 ? 24.918 -0.409 3.229 1.00 94.38 434 SER A O 1
ATOM 3325 N N . TYR A 1 435 ? 24.910 1.408 1.901 1.00 91.75 435 TYR A N 1
ATOM 3326 C CA . TYR A 1 435 ? 23.463 1.498 1.739 1.00 91.75 435 TYR A CA 1
ATOM 3327 C C . TYR A 1 435 ? 22.997 0.660 0.541 1.00 91.75 435 TYR A C 1
ATOM 3329 O O . TYR A 1 43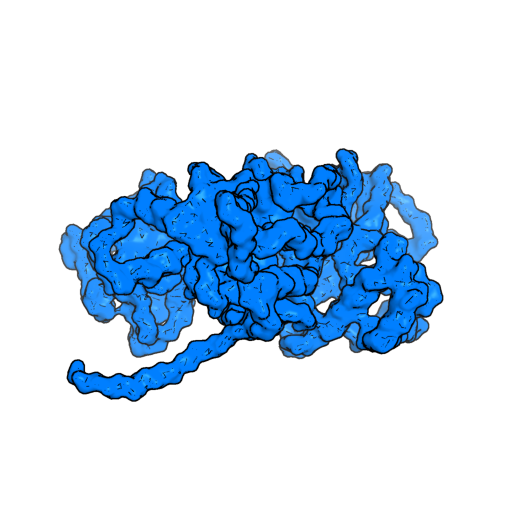5 ? 22.118 -0.188 0.670 1.00 91.75 435 TYR A O 1
ATOM 3337 N N . ALA A 1 436 ? 23.632 0.829 -0.621 1.00 93.94 436 ALA A N 1
ATOM 3338 C CA . ALA A 1 436 ? 23.170 0.221 -1.866 1.00 93.94 436 ALA A CA 1
ATOM 3339 C C . ALA A 1 436 ? 23.357 -1.301 -1.942 1.00 93.94 436 ALA A C 1
ATOM 3341 O O . ALA A 1 436 ? 22.472 -2.018 -2.414 1.00 93.94 436 ALA A O 1
ATOM 3342 N N . LEU A 1 437 ? 24.515 -1.825 -1.529 1.00 94.31 437 LEU A N 1
ATOM 3343 C CA . LEU A 1 437 ? 24.845 -3.227 -1.787 1.00 94.31 437 LEU A CA 1
ATOM 3344 C C . LEU A 1 437 ? 23.964 -4.218 -0.999 1.00 94.31 437 LEU A C 1
ATOM 3346 O O . LEU A 1 437 ? 23.555 -5.223 -1.592 1.00 94.31 437 LEU A O 1
ATOM 3350 N N . PRO A 1 438 ? 23.583 -3.952 0.269 1.00 93.00 438 PRO A N 1
ATOM 3351 C CA . PRO A 1 438 ? 22.565 -4.741 0.963 1.00 93.00 438 PRO A CA 1
ATOM 3352 C C . PRO A 1 438 ? 21.202 -4.763 0.255 1.00 93.00 438 PRO A C 1
ATOM 3354 O O . PRO A 1 438 ? 20.542 -5.803 0.260 1.00 93.00 438 PRO A O 1
ATOM 3357 N N . LEU A 1 439 ? 20.793 -3.670 -0.400 1.00 93.69 439 LEU A N 1
ATOM 3358 C CA . LEU A 1 439 ? 19.531 -3.599 -1.151 1.00 93.69 439 LEU A CA 1
ATOM 3359 C C . LEU A 1 439 ? 19.591 -4.446 -2.428 1.00 93.69 439 LEU A C 1
ATOM 3361 O O . LEU A 1 439 ? 18.693 -5.251 -2.679 1.00 93.69 439 LEU A O 1
ATOM 3365 N N . ILE A 1 440 ? 20.699 -4.372 -3.173 1.00 94.81 440 ILE A N 1
ATOM 3366 C CA . ILE A 1 440 ? 20.936 -5.245 -4.336 1.00 94.81 440 ILE A CA 1
ATOM 3367 C C . ILE A 1 440 ? 20.944 -6.715 -3.901 1.00 94.81 440 ILE A C 1
ATOM 3369 O O . ILE A 1 440 ? 20.292 -7.559 -4.519 1.00 94.81 440 ILE A O 1
ATOM 3373 N N . ARG A 1 441 ? 21.641 -7.039 -2.804 1.00 94.81 441 ARG A N 1
ATOM 3374 C CA . ARG A 1 441 ? 21.632 -8.385 -2.215 1.00 94.81 441 ARG A CA 1
ATOM 3375 C C . ARG A 1 441 ? 20.213 -8.827 -1.876 1.00 94.81 441 ARG A C 1
ATOM 3377 O O . ARG A 1 441 ? 19.839 -9.959 -2.191 1.00 94.81 441 ARG A O 1
ATOM 3384 N N . ARG A 1 442 ? 19.432 -7.968 -1.217 1.00 94.81 442 ARG A N 1
ATOM 3385 C CA . ARG A 1 442 ? 18.051 -8.266 -0.831 1.00 94.81 442 ARG A CA 1
ATOM 3386 C C . ARG A 1 442 ? 17.214 -8.598 -2.057 1.00 94.81 442 ARG A C 1
ATOM 3388 O O . ARG A 1 442 ? 16.562 -9.638 -2.043 1.00 94.81 442 ARG A O 1
ATOM 3395 N N . HIS A 1 443 ? 17.295 -7.793 -3.113 1.00 94.94 443 HIS A N 1
ATOM 3396 C CA . HIS A 1 443 ? 16.609 -8.058 -4.374 1.00 94.94 443 HIS A CA 1
ATOM 3397 C C . HIS A 1 443 ? 16.972 -9.447 -4.920 1.00 94.94 443 HIS A C 1
ATOM 3399 O O . HIS A 1 443 ? 16.105 -10.308 -5.057 1.00 94.94 443 HIS A O 1
ATOM 3405 N N . LEU A 1 444 ? 18.267 -9.713 -5.124 1.00 93.25 444 LEU A N 1
ATOM 3406 C CA . LEU A 1 444 ? 18.752 -10.964 -5.719 1.00 93.25 444 LEU A CA 1
ATOM 3407 C C . LEU A 1 444 ? 18.403 -12.209 -4.893 1.00 93.25 444 LEU A C 1
ATOM 3409 O O . LEU A 1 444 ? 18.079 -13.253 -5.448 1.00 93.25 444 LEU A O 1
ATOM 3413 N N . THR A 1 445 ? 18.491 -12.121 -3.566 1.00 94.00 445 THR A N 1
ATOM 3414 C CA . THR A 1 445 ? 18.253 -13.269 -2.674 1.00 94.00 445 THR A CA 1
ATOM 3415 C C . THR A 1 445 ? 16.774 -13.544 -2.415 1.00 94.00 445 THR A C 1
ATOM 3417 O O . THR A 1 445 ? 16.438 -14.619 -1.913 1.00 94.00 445 THR A O 1
ATOM 3420 N N . SER A 1 446 ? 15.898 -12.597 -2.748 1.00 95.62 446 SER A N 1
ATOM 3421 C CA . SER A 1 446 ? 14.448 -12.739 -2.597 1.00 95.62 446 SER A CA 1
ATOM 3422 C C . SER A 1 446 ? 13.800 -13.449 -3.792 1.00 95.62 446 SER A C 1
ATOM 3424 O O . SER A 1 446 ? 12.742 -14.065 -3.658 1.00 95.62 446 SER A O 1
ATOM 3426 N N . ILE A 1 447 ? 14.452 -13.445 -4.956 1.00 92.19 447 ILE A N 1
ATOM 3427 C CA . ILE A 1 447 ? 13.952 -14.141 -6.145 1.00 92.19 447 ILE A CA 1
ATOM 3428 C C . ILE A 1 447 ? 13.873 -15.648 -5.879 1.00 92.19 447 ILE A C 1
ATOM 3430 O O . ILE A 1 447 ? 14.836 -16.258 -5.414 1.00 92.19 447 ILE A O 1
ATOM 3434 N N . GLY A 1 448 ? 12.725 -16.257 -6.177 1.00 90.19 448 GLY A N 1
ATOM 3435 C CA . GLY A 1 448 ? 12.548 -17.707 -6.060 1.00 90.19 448 GLY A CA 1
ATOM 3436 C C . GLY A 1 448 ? 12.063 -18.201 -4.694 1.00 90.19 448 GLY A C 1
ATOM 3437 O O . GLY A 1 448 ? 11.717 -19.373 -4.577 1.00 90.19 448 GLY A O 1
ATOM 3438 N N . VAL A 1 449 ? 12.013 -17.348 -3.662 1.00 94.44 449 VAL A N 1
ATOM 3439 C CA . VAL A 1 449 ? 11.690 -17.768 -2.279 1.00 94.44 449 VAL A CA 1
ATOM 3440 C C . VAL A 1 449 ? 10.277 -18.351 -2.154 1.00 94.44 449 VAL A C 1
ATOM 3442 O O . VAL A 1 449 ? 10.094 -19.336 -1.445 1.00 94.44 449 VAL A O 1
ATOM 3445 N N . PHE A 1 450 ? 9.293 -17.779 -2.857 1.00 91.50 450 PHE A N 1
ATOM 3446 C CA . PHE A 1 450 ? 7.898 -18.254 -2.858 1.00 91.50 450 PHE A CA 1
ATOM 3447 C C . PHE A 1 450 ? 7.442 -18.824 -4.205 1.00 91.50 450 PHE A C 1
ATOM 3449 O O . PHE A 1 450 ? 6.248 -18.992 -4.437 1.00 91.50 450 PHE A O 1
ATOM 3456 N N . GLY A 1 451 ? 8.383 -19.121 -5.097 1.00 88.69 451 GLY A N 1
ATOM 3457 C CA . GLY A 1 451 ? 8.096 -19.582 -6.450 1.00 88.69 451 GLY A CA 1
ATOM 3458 C C . GLY A 1 451 ? 8.937 -18.857 -7.499 1.00 88.69 451 GLY A C 1
ATOM 3459 O O . GLY A 1 451 ? 9.598 -17.862 -7.192 1.00 88.69 451 GLY A O 1
ATOM 3460 N N . PRO A 1 452 ? 8.957 -19.370 -8.737 1.00 89.38 452 PRO A N 1
ATOM 3461 C CA . PRO A 1 452 ? 9.791 -18.827 -9.798 1.00 89.38 452 PRO A CA 1
ATOM 3462 C C . PRO A 1 452 ? 9.310 -17.441 -10.252 1.00 89.38 452 PRO A C 1
ATOM 3464 O O . PRO A 1 452 ? 8.127 -17.120 -10.179 1.00 89.38 452 PRO A O 1
ATOM 3467 N N . GLY A 1 453 ? 10.236 -16.638 -10.781 1.00 85.81 453 GLY A N 1
ATOM 3468 C CA . GLY A 1 453 ? 9.920 -15.445 -11.575 1.00 85.81 453 GLY A CA 1
ATOM 3469 C C . GLY A 1 453 ? 9.642 -14.141 -10.819 1.00 85.81 453 GLY A C 1
ATOM 3470 O O . GLY A 1 453 ? 9.437 -13.125 -11.474 1.00 85.81 453 GLY A O 1
ATOM 3471 N N . PHE A 1 454 ? 9.671 -14.125 -9.484 1.00 93.12 454 PHE A N 1
ATOM 3472 C CA . PHE A 1 454 ? 9.512 -12.895 -8.698 1.00 93.12 454 PHE A CA 1
ATOM 3473 C C . PHE A 1 454 ? 10.318 -12.934 -7.395 1.00 93.12 454 PHE A C 1
ATOM 3475 O O . PHE A 1 454 ? 10.643 -14.006 -6.877 1.00 93.12 454 PHE A O 1
ATOM 3482 N N . GLY A 1 455 ? 10.651 -11.750 -6.874 1.00 94.62 455 GLY A N 1
ATOM 3483 C CA . GLY A 1 455 ? 11.380 -11.570 -5.611 1.00 94.62 455 GLY A CA 1
ATOM 3484 C C . GLY A 1 455 ? 10.697 -10.638 -4.613 1.00 94.62 455 GLY A C 1
ATOM 3485 O O . GLY A 1 455 ? 11.185 -10.459 -3.500 1.00 94.62 455 GLY A O 1
ATOM 3486 N N . SER A 1 456 ? 9.557 -10.059 -4.967 1.00 97.31 456 SER A N 1
ATOM 3487 C CA . SER A 1 456 ? 8.784 -9.203 -4.075 1.00 97.31 456 SER A CA 1
ATOM 3488 C C . SER A 1 456 ? 7.293 -9.313 -4.357 1.00 97.31 456 SER A C 1
ATOM 3490 O O . SER A 1 456 ? 6.866 -9.830 -5.391 1.00 97.31 456 SER A O 1
ATOM 3492 N N . VAL A 1 457 ? 6.504 -8.861 -3.390 1.00 98.12 457 VAL A N 1
ATOM 3493 C CA . VAL A 1 457 ? 5.047 -8.900 -3.406 1.00 98.12 457 VAL A CA 1
ATOM 3494 C C . VAL A 1 457 ? 4.465 -7.554 -2.990 1.00 98.12 457 VAL A C 1
ATOM 3496 O O . VAL A 1 457 ? 5.118 -6.778 -2.293 1.00 98.12 457 VAL A O 1
ATOM 3499 N N . VAL A 1 458 ? 3.221 -7.299 -3.380 1.00 97.88 458 VAL A N 1
ATOM 3500 C CA . VAL A 1 458 ? 2.404 -6.189 -2.871 1.00 97.88 458 VAL A CA 1
ATOM 3501 C C . VAL A 1 458 ? 1.098 -6.728 -2.280 1.00 97.88 458 VAL A C 1
ATOM 3503 O O . VAL A 1 458 ? 0.548 -7.691 -2.824 1.00 97.88 458 VAL A O 1
ATOM 3506 N N . PRO A 1 459 ? 0.579 -6.148 -1.185 1.00 96.69 459 PRO A N 1
ATOM 3507 C CA . PRO A 1 459 ? -0.781 -6.421 -0.732 1.00 96.69 459 PRO A CA 1
ATOM 3508 C C . PRO A 1 459 ? -1.804 -5.851 -1.719 1.00 96.69 459 PRO A C 1
ATOM 3510 O O . PRO A 1 459 ? -1.623 -4.749 -2.242 1.00 96.69 459 PRO A O 1
ATOM 3513 N N . LYS A 1 460 ? -2.900 -6.575 -1.949 1.00 94.62 460 LYS A N 1
ATOM 3514 C CA . LYS A 1 460 ? -4.047 -6.039 -2.696 1.00 94.62 460 LYS A CA 1
ATOM 3515 C C . LYS A 1 460 ? -4.743 -4.917 -1.924 1.00 94.62 460 LYS A C 1
ATOM 3517 O O . LYS A 1 460 ? -4.624 -4.834 -0.707 1.00 94.62 460 LYS A O 1
ATOM 3522 N N . TRP A 1 461 ? -5.532 -4.122 -2.647 1.00 91.50 461 TRP A N 1
ATOM 3523 C CA . TRP A 1 461 ? -6.444 -3.108 -2.104 1.00 91.50 461 TRP A CA 1
ATOM 3524 C C . TRP A 1 461 ? -5.749 -1.924 -1.413 1.00 91.50 461 TRP A C 1
ATOM 3526 O O . TRP A 1 461 ? -6.207 -1.465 -0.371 1.00 91.50 461 TRP A O 1
ATOM 3536 N N . GLY A 1 462 ? -4.661 -1.418 -2.003 1.00 85.31 462 GLY A N 1
ATOM 3537 C CA . GLY A 1 462 ? -3.997 -0.196 -1.527 1.00 85.31 462 GLY A CA 1
ATOM 3538 C C . GLY A 1 462 ? -2.742 -0.425 -0.678 1.00 85.31 462 GLY A C 1
ATOM 3539 O O . GLY A 1 462 ? -2.322 0.463 0.067 1.00 85.31 462 GLY A O 1
ATOM 3540 N N . GLY A 1 463 ? -2.121 -1.604 -0.784 1.00 91.38 463 GLY A N 1
ATOM 3541 C CA . GLY A 1 463 ? -0.787 -1.862 -0.246 1.00 91.38 463 GLY A CA 1
ATOM 3542 C C . GLY A 1 463 ? -0.736 -1.914 1.282 1.00 91.38 463 GLY A C 1
ATOM 3543 O O . GLY A 1 463 ? -1.462 -2.681 1.916 1.00 91.38 463 GLY A O 1
ATOM 3544 N N . MET A 1 464 ? 0.161 -1.130 1.891 1.00 94.19 464 MET A N 1
ATOM 3545 C CA . MET A 1 464 ? 0.382 -1.157 3.345 1.00 94.19 464 MET A CA 1
ATOM 3546 C C . MET A 1 464 ? -0.863 -0.740 4.144 1.00 94.19 464 MET A C 1
ATOM 3548 O O . MET A 1 464 ? -1.050 -1.224 5.263 1.00 94.19 464 MET A O 1
ATOM 3552 N N . ALA A 1 465 ? -1.753 0.061 3.545 1.00 92.75 465 ALA A N 1
ATOM 3553 C CA . ALA A 1 465 ? -3.041 0.450 4.119 1.00 92.75 465 ALA A CA 1
ATOM 3554 C C . ALA A 1 465 ? -3.872 -0.758 4.575 1.00 92.75 465 ALA A C 1
ATOM 3556 O O . ALA A 1 465 ? -4.492 -0.728 5.641 1.00 92.75 465 ALA A O 1
ATOM 3557 N N . GLU A 1 466 ? -3.888 -1.825 3.771 1.00 94.12 466 GLU A N 1
ATOM 3558 C CA . GLU A 1 466 ? -4.674 -3.027 4.055 1.00 94.12 466 GLU A CA 1
ATOM 3559 C C . GLU A 1 466 ? -4.062 -3.808 5.224 1.00 94.12 466 GLU A C 1
ATOM 3561 O O . GLU A 1 466 ? -4.780 -4.273 6.111 1.00 94.12 466 GLU A O 1
ATOM 3566 N N . ILE A 1 467 ? -2.726 -3.887 5.296 1.00 96.06 467 ILE A N 1
ATOM 3567 C CA . ILE A 1 467 ? -2.034 -4.506 6.437 1.00 96.06 467 ILE A CA 1
ATOM 3568 C C . ILE A 1 467 ? -2.362 -3.744 7.724 1.00 96.06 467 ILE A C 1
ATOM 3570 O O . ILE A 1 467 ? -2.723 -4.375 8.720 1.00 96.06 467 ILE A O 1
ATOM 3574 N N . ALA A 1 468 ? -2.280 -2.411 7.702 1.00 94.56 468 ALA A N 1
ATOM 3575 C CA . ALA A 1 468 ? -2.599 -1.568 8.851 1.00 94.56 468 ALA A CA 1
ATOM 3576 C C . ALA A 1 468 ? -4.045 -1.794 9.327 1.00 94.56 468 ALA A C 1
ATOM 3578 O O . ALA A 1 468 ? -4.275 -2.133 10.487 1.00 94.56 468 ALA A O 1
ATOM 3579 N N . GLN A 1 469 ? -5.023 -1.735 8.421 1.00 89.25 469 GLN A N 1
ATOM 3580 C CA . GLN A 1 469 ? -6.436 -1.941 8.756 1.00 89.25 469 GLN A CA 1
ATOM 3581 C C . GLN A 1 469 ? -6.727 -3.338 9.318 1.00 89.25 469 GLN A C 1
ATOM 3583 O O . GLN A 1 469 ? -7.446 -3.478 10.314 1.00 89.25 469 GLN A O 1
ATOM 3588 N N . VAL A 1 470 ? -6.165 -4.388 8.716 1.00 91.81 470 VAL A N 1
ATOM 3589 C CA . VAL A 1 470 ? -6.341 -5.763 9.204 1.00 91.81 470 VAL A CA 1
ATOM 3590 C C . VAL A 1 470 ? -5.667 -5.945 10.569 1.00 91.81 470 VAL A C 1
ATOM 3592 O O . VAL A 1 470 ? -6.233 -6.608 11.445 1.00 91.81 470 VAL A O 1
ATOM 3595 N N . ALA A 1 471 ? -4.503 -5.331 10.791 1.00 94.06 471 ALA A N 1
ATOM 3596 C CA . ALA A 1 471 ? -3.817 -5.339 12.079 1.00 94.06 471 ALA A CA 1
ATOM 3597 C C . ALA A 1 471 ? -4.634 -4.608 13.161 1.00 94.06 471 ALA A C 1
ATOM 3599 O O . ALA A 1 471 ? -4.845 -5.171 14.238 1.00 94.06 471 ALA A O 1
ATOM 3600 N N . CYS A 1 472 ? -5.208 -3.438 12.854 1.00 88.81 472 CYS A N 1
ATOM 3601 C CA . CYS A 1 472 ? -6.147 -2.741 13.738 1.00 88.81 472 CYS A CA 1
ATOM 3602 C C . CYS A 1 472 ? -7.351 -3.622 14.090 1.00 88.81 472 CYS A C 1
ATOM 3604 O O . CYS A 1 472 ? -7.710 -3.770 15.259 1.00 88.81 472 CYS A O 1
ATOM 3606 N N . ARG A 1 473 ? -7.954 -4.279 13.091 1.00 84.56 473 ARG A N 1
ATOM 3607 C CA . ARG A 1 473 ? -9.080 -5.197 13.307 1.00 84.56 473 ARG A CA 1
ATOM 3608 C C . ARG A 1 473 ? -8.701 -6.348 14.237 1.00 84.56 473 ARG A C 1
ATOM 3610 O O . ARG A 1 473 ? -9.482 -6.700 15.117 1.00 84.56 473 ARG A O 1
ATOM 3617 N N . ALA A 1 474 ? -7.523 -6.936 14.060 1.00 83.81 474 ALA A N 1
ATOM 3618 C CA . ALA A 1 474 ? -7.030 -7.985 14.945 1.00 83.81 474 ALA A CA 1
ATOM 3619 C C . ALA A 1 474 ? -6.775 -7.459 16.368 1.00 83.81 474 ALA A C 1
ATOM 3621 O O . ALA A 1 474 ? -7.139 -8.130 17.333 1.00 83.81 474 ALA A O 1
ATOM 3622 N N . GLY A 1 475 ? -6.238 -6.246 16.516 1.00 80.75 475 GLY A N 1
ATOM 3623 C CA . GLY A 1 475 ? -6.135 -5.559 17.806 1.00 80.75 475 GLY A CA 1
ATOM 3624 C C . GLY A 1 475 ? -7.496 -5.373 18.484 1.00 80.75 475 GLY A C 1
ATOM 3625 O O . GLY A 1 475 ? -7.633 -5.647 19.673 1.00 80.75 475 GLY A O 1
ATOM 3626 N N . ALA A 1 476 ? -8.528 -4.998 17.723 1.00 78.75 476 ALA A N 1
ATOM 3627 C CA . ALA A 1 476 ? -9.889 -4.839 18.237 1.00 78.75 476 ALA A CA 1
ATOM 3628 C C . ALA A 1 476 ? -10.507 -6.174 18.683 1.00 78.75 476 ALA A C 1
ATOM 3630 O O . ALA A 1 476 ? -11.119 -6.256 19.744 1.00 78.75 476 ALA A O 1
ATOM 3631 N N . VAL A 1 477 ? -10.298 -7.251 17.916 1.00 78.94 477 VAL A N 1
ATOM 3632 C CA . VAL A 1 477 ? -10.710 -8.616 18.307 1.00 78.94 477 VAL A CA 1
ATOM 3633 C C . VAL A 1 477 ? -10.017 -9.070 19.599 1.00 78.94 477 VAL A C 1
ATOM 3635 O O . VAL A 1 477 ? -10.588 -9.854 20.353 1.00 78.94 477 VAL A O 1
ATOM 3638 N N . GLY A 1 478 ? -8.818 -8.552 19.867 1.00 77.06 478 GLY A N 1
ATOM 3639 C CA . GLY A 1 478 ? -8.076 -8.738 21.114 1.00 77.06 478 GLY A CA 1
ATOM 3640 C C . GLY A 1 478 ? -8.609 -7.962 22.322 1.00 77.06 478 GLY A C 1
ATOM 3641 O O . GLY A 1 478 ? -8.065 -8.090 23.413 1.00 77.06 478 GLY A O 1
ATOM 3642 N N . GLY A 1 479 ? -9.659 -7.154 22.149 1.00 75.81 479 GLY A N 1
ATOM 3643 C CA . GLY A 1 479 ? -10.229 -6.310 23.202 1.00 75.81 479 GLY A CA 1
ATOM 3644 C C . GLY A 1 479 ? -9.701 -4.872 23.222 1.00 75.81 479 GLY A C 1
ATOM 3645 O O . GLY A 1 479 ? -10.052 -4.118 24.128 1.00 75.81 479 GLY A O 1
ATOM 3646 N N . GLY A 1 480 ? -8.888 -4.465 22.240 1.00 83.75 480 GLY A N 1
ATOM 3647 C CA . GLY A 1 480 ? -8.500 -3.064 22.075 1.00 83.75 480 GLY A CA 1
ATOM 3648 C C . GLY A 1 480 ? -9.686 -2.183 21.664 1.00 83.75 480 GLY A C 1
ATOM 3649 O O . GLY A 1 480 ? -10.496 -2.570 20.820 1.00 83.75 480 GLY A O 1
ATOM 3650 N N . VAL A 1 481 ? -9.781 -0.982 22.233 1.00 86.56 481 VAL A N 1
ATOM 3651 C CA . VAL A 1 481 ? -10.808 0.013 21.893 1.00 86.56 481 VAL A CA 1
ATOM 3652 C C . VAL A 1 481 ? -10.255 0.982 20.858 1.00 86.56 481 VAL A C 1
ATOM 3654 O O . VAL A 1 481 ? -9.165 1.509 21.038 1.00 86.56 481 VAL A O 1
ATOM 3657 N N . TYR A 1 482 ? -11.009 1.219 19.784 1.00 86.00 482 TYR A N 1
ATOM 3658 C CA . TYR A 1 482 ? -10.582 2.038 18.646 1.00 86.00 482 TYR A CA 1
ATOM 3659 C C . TYR A 1 482 ? -11.438 3.290 18.492 1.00 86.00 482 TYR A C 1
ATOM 3661 O O . TYR A 1 482 ? -12.664 3.207 18.587 1.00 86.00 482 TYR A O 1
ATOM 3669 N N . MET A 1 483 ? -10.801 4.428 18.209 1.00 84.69 483 MET A N 1
ATOM 3670 C CA . MET A 1 483 ? -11.474 5.713 18.005 1.00 84.69 483 MET A CA 1
ATOM 3671 C C . MET A 1 483 ? -10.807 6.529 16.897 1.00 84.69 483 MET A C 1
ATOM 3673 O O . MET A 1 483 ? -9.663 6.941 17.038 1.00 84.69 483 MET A O 1
ATOM 3677 N N . LEU A 1 484 ? -11.544 6.786 15.819 1.00 83.88 484 LEU A N 1
ATOM 3678 C CA . LEU A 1 484 ? -11.175 7.777 14.802 1.00 83.88 484 LEU A CA 1
ATOM 3679 C C . LEU A 1 484 ? -11.714 9.157 15.202 1.00 83.88 484 LEU A C 1
ATOM 3681 O O . LEU A 1 484 ? -12.557 9.247 16.101 1.00 83.88 484 LEU A O 1
ATOM 3685 N N . ASN A 1 485 ? -11.250 10.222 14.546 1.00 84.88 485 ASN A N 1
ATOM 3686 C CA . ASN A 1 485 ? -11.533 11.616 14.924 1.00 84.88 485 ASN A CA 1
ATOM 3687 C C . ASN A 1 485 ? -11.173 11.934 16.389 1.00 84.88 485 ASN A C 1
ATOM 3689 O O . ASN A 1 485 ? -11.788 12.776 17.048 1.00 84.88 485 ASN A O 1
ATOM 3693 N N . LYS A 1 486 ? -10.182 11.219 16.923 1.00 88.06 486 LYS A N 1
ATOM 3694 C CA . LYS A 1 486 ? -9.720 11.293 18.302 1.00 88.06 486 LYS A CA 1
ATOM 3695 C C . LYS A 1 486 ? -8.194 11.325 18.340 1.00 88.06 486 LYS A C 1
ATOM 3697 O O . LYS A 1 486 ? -7.531 10.302 18.254 1.00 88.06 486 LYS A O 1
ATOM 3702 N N . GLY A 1 487 ? -7.621 12.518 18.452 1.00 90.31 487 GLY A N 1
ATOM 3703 C CA . GLY A 1 487 ? -6.180 12.707 18.643 1.00 90.31 487 GLY A CA 1
ATOM 3704 C C . GLY A 1 487 ? -5.766 12.747 20.116 1.00 90.31 487 GLY A C 1
ATOM 3705 O O . GLY A 1 487 ? -6.615 12.802 21.008 1.00 90.31 487 GLY A O 1
ATOM 3706 N N . VAL A 1 488 ? -4.454 12.765 20.360 1.00 93.25 488 VAL A N 1
ATOM 3707 C CA . VAL A 1 488 ? -3.864 13.128 21.657 1.00 93.25 488 VAL A CA 1
ATOM 3708 C C . VAL A 1 488 ? -3.407 14.587 21.588 1.00 93.25 488 VAL A C 1
ATOM 3710 O O . VAL A 1 488 ? -2.436 14.905 20.904 1.00 93.25 488 VAL A O 1
ATOM 3713 N N . ASP A 1 489 ? -4.087 15.465 22.319 1.00 90.44 489 ASP A N 1
ATOM 3714 C CA . ASP A 1 489 ? -3.832 16.911 22.319 1.00 90.44 489 ASP A CA 1
ATOM 3715 C C . ASP A 1 489 ? -2.783 17.316 23.371 1.00 90.44 489 ASP A C 1
ATOM 3717 O O . ASP A 1 489 ? -2.095 18.327 23.221 1.00 90.44 489 ASP A O 1
ATOM 3721 N N . GLY A 1 490 ? -2.632 16.530 24.443 1.00 89.38 490 GLY A N 1
ATOM 3722 C CA . GLY A 1 490 ? -1.744 16.863 25.558 1.00 89.38 490 GLY A CA 1
ATOM 3723 C C . GLY A 1 490 ? -1.420 15.680 26.465 1.00 89.38 490 GLY A C 1
ATOM 3724 O O . GLY A 1 490 ? -2.169 14.707 26.546 1.00 89.38 490 GLY A O 1
ATOM 3725 N N . LEU A 1 491 ? -0.286 15.773 27.160 1.00 88.44 491 LEU A N 1
ATOM 3726 C CA . LEU A 1 491 ? 0.207 14.760 28.093 1.00 88.44 491 LEU A CA 1
ATOM 3727 C C . LEU A 1 491 ? 0.757 15.432 29.354 1.00 88.44 491 LEU A C 1
ATOM 3729 O O . LEU A 1 491 ? 1.569 16.352 29.255 1.00 88.44 491 LEU A O 1
ATOM 3733 N N . GLU A 1 492 ? 0.351 14.944 30.526 1.00 84.44 492 GLU A N 1
ATOM 3734 C CA . GLU A 1 492 ? 0.858 15.382 31.831 1.00 84.44 492 GLU A CA 1
ATOM 3735 C C . GLU A 1 492 ? 1.401 14.181 32.619 1.00 84.44 492 GLU A C 1
ATOM 3737 O O . GLU A 1 492 ? 0.708 13.180 32.825 1.00 84.44 492 GLU A O 1
ATOM 3742 N N . ILE A 1 493 ? 2.641 14.292 33.103 1.00 70.56 493 ILE A N 1
ATOM 3743 C CA . ILE A 1 493 ? 3.251 13.281 33.974 1.00 70.56 493 ILE A CA 1
ATOM 3744 C C . ILE A 1 493 ? 2.753 13.512 35.402 1.00 70.56 493 ILE A C 1
ATOM 3746 O O . ILE A 1 493 ? 3.042 14.549 36.005 1.00 70.56 493 ILE A O 1
ATOM 3750 N N . LEU A 1 494 ? 2.037 12.540 35.970 1.00 65.31 494 LEU A N 1
ATOM 3751 C CA . LEU A 1 494 ? 1.695 12.560 37.388 1.00 65.31 494 LEU A CA 1
ATOM 3752 C C . LEU A 1 494 ? 2.939 12.185 38.196 1.00 65.31 494 LEU A C 1
ATOM 3754 O O . LEU A 1 494 ? 3.316 11.023 38.247 1.00 65.31 494 LEU A O 1
ATOM 3758 N N . ARG A 1 495 ? 3.603 13.155 38.829 1.00 54.41 495 ARG A N 1
ATOM 3759 C CA . ARG A 1 495 ? 4.638 12.835 39.822 1.00 54.41 495 ARG A CA 1
ATOM 3760 C C . ARG A 1 495 ? 3.956 12.306 41.082 1.00 54.41 495 ARG A C 1
ATOM 3762 O O . ARG A 1 495 ? 3.015 12.928 41.567 1.00 54.41 495 ARG A O 1
ATOM 3769 N N . THR A 1 496 ? 4.427 11.181 41.612 1.00 48.88 496 THR A N 1
ATOM 3770 C CA . THR A 1 496 ? 4.064 10.729 42.960 1.00 48.88 496 THR A CA 1
ATOM 3771 C C . THR A 1 496 ? 4.469 11.798 43.968 1.00 48.88 496 THR A C 1
ATOM 3773 O O . THR A 1 496 ? 5.644 12.160 44.043 1.00 48.88 496 THR A O 1
ATOM 3776 N N . GLU A 1 497 ? 3.507 12.318 44.729 1.00 41.19 497 GLU A N 1
ATOM 3777 C CA . GLU A 1 497 ? 3.807 13.139 45.900 1.00 41.19 497 GLU A CA 1
ATOM 3778 C C . GLU A 1 497 ? 4.593 12.292 46.911 1.00 41.19 497 GLU A C 1
ATOM 3780 O O . GLU A 1 497 ? 4.265 11.129 47.158 1.00 41.19 497 GLU A O 1
ATOM 3785 N N . HIS A 1 498 ? 5.659 12.861 47.475 1.00 41.66 498 HIS A N 1
ATOM 3786 C CA . HIS A 1 498 ? 6.349 12.249 48.605 1.00 41.66 498 HIS A CA 1
ATOM 3787 C C . HIS A 1 498 ? 5.391 12.207 49.800 1.00 41.66 498 HIS A C 1
ATOM 3789 O O . HIS A 1 498 ? 4.767 13.217 50.119 1.00 41.66 498 HIS A O 1
ATOM 3795 N N . ALA A 1 499 ? 5.283 11.057 50.471 1.00 43.88 499 ALA A N 1
ATOM 3796 C CA . ALA A 1 499 ? 4.554 10.970 51.731 1.00 43.88 499 ALA A CA 1
ATOM 3797 C C . ALA A 1 499 ? 5.138 11.980 52.740 1.00 43.88 499 ALA A C 1
ATOM 3799 O O . ALA A 1 499 ? 6.360 12.082 52.865 1.00 43.88 499 ALA A O 1
ATOM 3800 N N . GLU A 1 500 ? 4.283 12.690 53.488 1.00 46.66 500 GLU A N 1
ATOM 3801 C CA . GLU A 1 500 ? 4.678 13.682 54.515 1.00 46.66 500 GLU A CA 1
ATOM 3802 C C . GLU A 1 500 ? 5.567 13.098 55.642 1.00 46.66 500 GLU A C 1
ATOM 3804 O O . GLU A 1 500 ? 6.146 13.838 56.432 1.00 46.66 500 GLU A O 1
ATOM 3809 N N . ASP A 1 501 ? 5.709 11.771 55.690 1.00 48.19 501 ASP A N 1
ATOM 3810 C CA . ASP A 1 501 ? 6.532 10.984 56.620 1.00 48.19 501 ASP A CA 1
ATOM 3811 C C . ASP A 1 501 ? 7.961 10.698 56.090 1.00 48.19 501 ASP A C 1
ATOM 3813 O O . ASP A 1 501 ? 8.846 10.288 56.832 1.00 48.19 501 ASP A O 1
ATOM 3817 N N . GLY A 1 502 ? 8.258 10.962 54.813 1.00 47.31 502 GLY A N 1
ATOM 3818 C CA . GLY A 1 502 ? 9.590 10.692 54.249 1.00 47.31 502 GLY A CA 1
ATOM 3819 C C . GLY A 1 502 ? 9.894 9.202 54.035 1.00 47.31 502 GLY A C 1
ATOM 3820 O O . GLY A 1 502 ? 11.036 8.843 53.743 1.00 47.31 502 GLY A O 1
ATOM 3821 N N . SER A 1 503 ? 8.886 8.332 54.128 1.00 47.25 503 SER A N 1
ATOM 3822 C CA . SER A 1 503 ? 8.975 6.939 53.700 1.00 47.25 503 SER A CA 1
ATOM 3823 C C . SER A 1 503 ? 8.948 6.842 52.168 1.00 47.25 503 SER A C 1
ATOM 3825 O O . SER A 1 503 ? 8.057 7.360 51.492 1.00 47.25 503 SER A O 1
ATOM 3827 N N . VAL A 1 504 ? 9.969 6.192 51.603 1.00 43.31 504 VAL A N 1
ATOM 3828 C CA . VAL A 1 504 ? 10.029 5.845 50.176 1.00 43.31 504 VAL A CA 1
ATOM 3829 C C . VAL A 1 504 ? 9.107 4.635 49.956 1.00 43.31 504 VAL A C 1
ATOM 3831 O O . VAL A 1 504 ? 9.284 3.635 50.658 1.00 43.31 504 VAL A O 1
ATOM 3834 N N . PRO A 1 505 ? 8.123 4.689 49.038 1.00 44.50 505 PRO A N 1
ATOM 3835 C CA . PRO A 1 505 ? 7.298 3.529 48.712 1.00 44.50 505 PRO A CA 1
ATOM 3836 C C . PRO A 1 505 ? 8.172 2.374 48.211 1.00 44.50 505 PRO A C 1
ATOM 3838 O O . PRO A 1 505 ? 9.103 2.595 47.440 1.00 44.50 505 PRO A O 1
ATOM 3841 N N . ALA A 1 506 ? 7.876 1.152 48.652 1.00 43.03 506 ALA A N 1
ATOM 3842 C CA . ALA A 1 506 ? 8.534 -0.045 48.145 1.00 43.03 506 ALA A CA 1
ATOM 3843 C C . ALA A 1 506 ? 8.115 -0.309 46.682 1.00 43.03 506 ALA A C 1
ATOM 3845 O O . ALA A 1 506 ? 6.923 -0.428 46.410 1.00 43.03 506 ALA A O 1
ATOM 3846 N N . ASP A 1 507 ? 9.115 -0.399 45.801 1.00 40.75 507 ASP A N 1
ATOM 3847 C CA . ASP A 1 507 ? 9.137 -0.913 44.419 1.00 40.75 507 ASP A CA 1
ATOM 3848 C C . ASP A 1 507 ? 8.203 -0.290 43.339 1.00 40.75 507 ASP A C 1
ATOM 3850 O O . ASP A 1 507 ? 6.989 -0.482 43.315 1.00 40.75 507 ASP A O 1
ATOM 3854 N N . ASP A 1 508 ? 8.831 0.396 42.369 1.00 44.78 508 ASP A N 1
ATOM 3855 C CA . ASP A 1 508 ? 8.671 0.255 40.902 1.00 44.78 508 ASP A CA 1
ATOM 3856 C C . ASP A 1 508 ? 7.278 0.293 40.225 1.00 44.78 508 ASP A C 1
ATOM 3858 O O . ASP A 1 508 ? 7.104 -0.254 39.134 1.00 44.78 508 ASP A O 1
ATOM 3862 N N . VAL A 1 509 ? 6.270 0.984 40.767 1.00 50.00 509 VAL A N 1
ATOM 3863 C CA . VAL A 1 509 ? 5.049 1.294 39.986 1.00 50.00 509 VAL A CA 1
ATOM 3864 C C . VAL A 1 509 ? 5.092 2.734 39.491 1.00 50.00 509 VAL A C 1
ATOM 3866 O O . VAL A 1 509 ? 4.704 3.662 40.202 1.00 50.00 509 VAL A O 1
ATOM 3869 N N . ALA A 1 510 ? 5.543 2.925 38.252 1.00 57.44 510 ALA A N 1
ATOM 3870 C CA . ALA A 1 510 ? 5.490 4.222 37.595 1.00 57.44 510 ALA A CA 1
ATOM 3871 C C . ALA A 1 510 ? 4.062 4.777 37.575 1.00 57.44 510 ALA A C 1
ATOM 3873 O O . ALA A 1 510 ? 3.097 4.087 37.229 1.00 57.44 510 ALA A O 1
ATOM 3874 N N . ALA A 1 511 ? 3.924 6.035 37.988 1.00 65.75 511 ALA A N 1
ATOM 3875 C CA . ALA A 1 511 ? 2.633 6.694 38.029 1.00 65.75 511 ALA A CA 1
ATOM 3876 C C . ALA A 1 511 ? 2.070 6.873 36.606 1.00 65.75 511 ALA A C 1
ATOM 3878 O O . ALA A 1 511 ? 2.810 7.247 35.696 1.00 65.75 511 ALA A O 1
ATOM 3879 N N . PRO A 1 512 ? 0.763 6.634 36.394 1.00 78.56 512 PRO A N 1
ATOM 3880 C CA . PRO A 1 512 ? 0.163 6.737 35.071 1.00 78.56 512 PRO A CA 1
ATOM 3881 C C . PRO A 1 512 ? 0.174 8.183 34.554 1.00 78.56 512 PRO A C 1
ATOM 3883 O O . PRO A 1 512 ? -0.036 9.137 35.305 1.00 78.56 512 PRO A O 1
ATOM 3886 N N . LEU A 1 513 ? 0.346 8.334 33.246 1.00 87.25 513 LEU A N 1
ATOM 3887 C CA . LEU A 1 513 ? 0.224 9.583 32.504 1.00 87.25 513 LEU A CA 1
ATOM 3888 C C . LEU A 1 513 ? -1.243 10.015 32.427 1.00 87.25 513 LEU A C 1
ATOM 3890 O O . LEU A 1 513 ? -2.132 9.191 32.195 1.00 87.25 513 LEU A O 1
ATOM 3894 N N . LYS A 1 514 ? -1.505 11.316 32.563 1.00 90.44 514 LYS A N 1
ATOM 3895 C CA . LYS A 1 514 ? -2.772 11.909 32.123 1.00 90.44 514 LYS A CA 1
ATOM 3896 C C . LYS A 1 514 ? -2.673 12.229 30.638 1.00 90.44 514 LYS A C 1
ATOM 3898 O O . LYS A 1 514 ? -1.761 12.937 30.215 1.00 90.44 514 LYS A O 1
ATOM 3903 N N . VAL A 1 515 ? -3.625 11.722 29.865 1.00 92.31 515 VAL A N 1
ATOM 3904 C CA . VAL A 1 515 ? -3.708 11.921 28.416 1.00 92.31 515 VAL A CA 1
ATOM 3905 C C . VAL A 1 515 ? -4.935 12.765 28.116 1.00 92.31 515 VAL A C 1
ATOM 3907 O O . VAL A 1 515 ? -6.050 12.378 28.464 1.00 92.31 515 VAL A O 1
ATOM 3910 N N . HIS A 1 516 ? -4.721 13.912 27.481 1.00 93.00 516 HIS A N 1
ATOM 3911 C CA . HIS A 1 516 ? -5.772 14.804 27.010 1.00 93.00 516 HIS A CA 1
ATOM 3912 C C . HIS A 1 516 ? -6.097 14.424 25.571 1.00 93.00 516 HIS A C 1
ATOM 3914 O O . HIS A 1 516 ? -5.234 14.506 24.695 1.00 93.00 516 HIS A O 1
ATOM 3920 N N . LEU A 1 517 ? -7.322 13.971 25.340 1.00 92.31 517 LEU A N 1
ATOM 3921 C CA . LEU A 1 517 ? -7.805 13.592 24.024 1.00 92.31 517 LEU A CA 1
ATOM 3922 C C . LEU A 1 517 ? -8.501 14.768 23.342 1.00 92.31 517 LEU A C 1
ATOM 3924 O O . LEU A 1 517 ? -9.081 15.644 23.990 1.00 92.31 517 LEU A O 1
ATOM 3928 N N . HIS A 1 518 ? -8.492 14.733 22.015 1.00 87.75 518 HIS A N 1
ATOM 3929 C CA . HIS A 1 518 ? -9.224 15.682 21.194 1.00 87.75 518 HIS A CA 1
ATOM 3930 C C . HIS A 1 518 ? -10.716 15.687 21.537 1.00 87.75 518 HIS A C 1
ATOM 3932 O O . HIS A 1 518 ? -11.348 14.634 21.560 1.00 87.75 518 HIS A O 1
ATOM 3938 N N . GLY A 1 519 ? -11.295 16.858 21.798 1.00 83.00 519 GLY A N 1
ATOM 3939 C CA . GLY A 1 519 ? -12.670 16.983 22.307 1.00 83.00 519 GLY A CA 1
ATOM 3940 C C . GLY A 1 519 ? -12.773 17.163 23.828 1.00 83.00 519 GLY A C 1
ATOM 3941 O O . GLY A 1 519 ? -13.872 17.376 24.334 1.00 83.00 519 GLY A O 1
ATOM 3942 N N . GLY A 1 520 ? -11.639 17.181 24.539 1.00 83.88 520 GLY A N 1
ATOM 3943 C CA . GLY A 1 520 ? -11.534 17.651 25.924 1.00 83.88 520 GLY A CA 1
ATOM 3944 C C . GLY A 1 520 ? -11.549 16.562 26.997 1.00 83.88 520 GLY A C 1
ATOM 3945 O O . GLY A 1 520 ? -11.430 16.887 28.179 1.00 83.88 520 GLY A O 1
ATOM 3946 N N . GLU A 1 521 ? -11.677 15.283 26.638 1.00 88.06 521 GLU A N 1
ATOM 3947 C CA . GLU A 1 521 ? -11.616 14.192 27.609 1.00 88.06 521 GLU A CA 1
ATOM 3948 C C . GLU A 1 521 ? -10.202 13.987 28.149 1.00 88.06 521 GLU A C 1
ATOM 3950 O O . GLU A 1 521 ? -9.205 14.117 27.439 1.00 88.06 521 GLU A O 1
ATOM 3955 N N . VAL A 1 522 ? -10.123 13.600 29.421 1.00 90.94 522 VAL A N 1
ATOM 3956 C CA . VAL A 1 522 ? -8.862 13.280 30.089 1.00 90.94 522 VAL A CA 1
ATOM 3957 C C . VAL A 1 522 ? -8.930 11.857 30.624 1.00 90.94 522 VAL A C 1
ATOM 3959 O O . VAL A 1 522 ? -9.845 11.510 31.373 1.00 90.94 522 VAL A O 1
ATOM 3962 N N . ILE A 1 523 ? -7.956 11.035 30.244 1.00 92.31 523 ILE A N 1
ATOM 3963 C CA . ILE A 1 523 ? -7.837 9.631 30.658 1.00 92.31 523 ILE A CA 1
ATOM 3964 C C . ILE A 1 523 ? -6.495 9.380 31.349 1.00 92.31 523 ILE A C 1
ATOM 3966 O O . ILE A 1 523 ? -5.604 10.231 31.331 1.00 92.31 523 ILE A O 1
ATOM 3970 N N . LYS A 1 524 ? -6.336 8.196 31.949 1.00 92.06 524 LYS A N 1
ATOM 3971 C CA . LYS A 1 524 ? -5.070 7.742 32.541 1.00 92.06 524 LYS A CA 1
ATOM 3972 C C . LYS A 1 524 ? -4.496 6.576 31.743 1.00 92.06 524 LYS A C 1
ATOM 3974 O O . LYS A 1 524 ? -5.239 5.643 31.448 1.00 92.06 524 LYS A O 1
ATOM 3979 N N . ALA A 1 525 ? -3.201 6.596 31.448 1.00 92.00 525 ALA A N 1
ATOM 3980 C CA . ALA A 1 525 ? -2.507 5.529 30.724 1.00 92.00 525 ALA A CA 1
ATOM 3981 C C . ALA A 1 525 ? -1.127 5.244 31.330 1.00 92.00 525 ALA A C 1
ATOM 3983 O O . ALA A 1 525 ? -0.486 6.172 31.812 1.00 92.00 525 ALA A O 1
ATOM 3984 N N . LYS A 1 526 ? -0.651 3.993 31.316 1.00 90.94 526 LYS A N 1
ATOM 3985 C CA . LYS A 1 526 ? 0.728 3.680 31.742 1.00 90.94 526 LYS A CA 1
ATOM 3986 C C . LYS A 1 526 ? 1.732 4.030 30.644 1.00 90.94 526 LYS A C 1
ATOM 3988 O O . LYS A 1 526 ? 2.641 4.816 30.882 1.00 90.94 526 LYS A O 1
ATOM 3993 N N . ASP A 1 527 ? 1.504 3.518 29.437 1.00 91.38 527 ASP A N 1
ATOM 3994 C CA . ASP A 1 527 ? 2.313 3.807 28.255 1.00 91.38 527 ASP A CA 1
ATOM 3995 C C . ASP A 1 527 ? 1.513 4.611 27.224 1.00 91.38 527 ASP A C 1
ATOM 3997 O O . ASP A 1 527 ? 0.312 4.395 27.025 1.00 91.38 527 ASP A O 1
ATOM 4001 N N . VAL A 1 528 ? 2.191 5.526 26.532 1.00 93.69 528 VAL A N 1
ATOM 4002 C CA . VAL A 1 528 ? 1.636 6.245 25.379 1.00 93.69 528 VAL A CA 1
ATOM 4003 C C . VAL A 1 528 ? 2.606 6.090 24.220 1.00 93.69 528 VAL A C 1
ATOM 4005 O O . VAL A 1 528 ? 3.780 6.437 24.340 1.00 93.69 528 VAL A O 1
ATOM 4008 N N . VAL A 1 529 ? 2.120 5.565 23.102 1.00 94.94 529 VAL A N 1
ATOM 4009 C CA . VAL A 1 529 ? 2.920 5.281 21.913 1.00 94.94 529 VAL A CA 1
ATOM 4010 C C . VAL A 1 529 ? 2.360 6.046 20.733 1.00 94.94 529 VAL A C 1
ATOM 4012 O O . VAL A 1 529 ? 1.155 6.061 20.527 1.00 94.94 529 VAL A O 1
ATOM 4015 N N . GLY A 1 530 ? 3.218 6.642 19.923 1.00 92.50 530 GLY A N 1
ATOM 4016 C CA . GLY A 1 530 ? 2.805 7.282 18.682 1.00 92.50 530 GLY A CA 1
ATOM 4017 C C . GLY A 1 530 ? 4.007 7.780 17.906 1.00 92.50 530 GLY A C 1
ATOM 4018 O O . GLY A 1 530 ? 5.139 7.727 18.389 1.00 92.50 530 GLY A O 1
ATOM 4019 N N . SER A 1 531 ? 3.773 8.248 16.686 1.00 87.81 531 SER A N 1
ATOM 4020 C CA . SER A 1 531 ? 4.826 8.913 15.924 1.00 87.81 531 SER A CA 1
ATOM 4021 C C . SER A 1 531 ? 4.913 10.395 16.286 1.00 87.81 531 SER A C 1
ATOM 4023 O O . SER A 1 531 ? 4.055 10.946 16.985 1.00 87.81 531 SER A O 1
ATOM 4025 N N . ARG A 1 532 ? 5.933 11.084 15.764 1.00 82.25 532 ARG A N 1
ATOM 4026 C CA . ARG A 1 532 ? 6.138 12.521 16.002 1.00 82.25 532 ARG A CA 1
ATOM 4027 C C . ARG A 1 532 ? 4.905 13.359 15.637 1.00 82.25 532 ARG A C 1
ATOM 4029 O O . ARG A 1 532 ? 4.696 14.402 16.251 1.00 82.25 532 ARG A O 1
ATOM 4036 N N . GLN A 1 533 ? 4.114 12.937 14.653 1.00 82.19 533 GLN A N 1
ATOM 4037 C CA . GLN A 1 533 ? 2.904 13.635 14.190 1.00 82.19 533 GLN A CA 1
ATOM 4038 C C . GLN A 1 533 ? 1.623 13.293 14.963 1.00 82.19 533 GLN A C 1
ATOM 4040 O O . GLN A 1 533 ? 0.636 14.028 14.852 1.00 82.19 533 GLN A O 1
ATOM 4045 N N . ASP A 1 534 ? 1.628 12.186 15.700 1.00 89.25 534 ASP A N 1
ATOM 4046 C CA . ASP A 1 534 ? 0.459 11.704 16.440 1.00 89.25 534 ASP A CA 1
ATOM 4047 C C . ASP A 1 534 ? 0.508 12.130 17.909 1.00 89.25 534 ASP A C 1
ATOM 4049 O O . ASP A 1 534 ? -0.518 12.156 18.584 1.00 89.25 534 ASP A O 1
ATOM 4053 N N . LEU A 1 535 ? 1.705 12.480 18.393 1.00 89.81 535 LEU A N 1
ATOM 4054 C CA . LEU A 1 535 ? 1.952 12.935 19.754 1.00 89.81 535 LEU A CA 1
ATOM 4055 C C . LEU A 1 535 ? 2.151 14.459 19.831 1.00 89.81 535 LEU A C 1
ATOM 4057 O O . LEU A 1 535 ? 2.711 15.071 18.909 1.00 89.81 535 LEU A O 1
ATOM 4061 N N . PRO A 1 536 ? 1.740 15.087 20.949 1.00 87.19 536 PRO A N 1
ATOM 4062 C CA . PRO A 1 536 ? 1.820 16.530 21.111 1.00 87.19 536 PRO A CA 1
ATOM 4063 C C . PRO A 1 536 ? 3.279 17.019 21.168 1.00 87.19 536 PRO A C 1
ATOM 4065 O O . PRO A 1 536 ? 4.162 16.309 21.652 1.00 87.19 536 PRO A O 1
ATOM 4068 N N . PRO A 1 537 ? 3.575 18.260 20.732 1.00 79.75 537 PRO A N 1
ATOM 4069 C CA . PRO A 1 537 ? 4.943 18.787 20.708 1.00 79.75 537 PRO A CA 1
ATOM 4070 C C . PRO A 1 537 ? 5.667 18.768 22.062 1.00 79.75 537 PRO A C 1
ATOM 4072 O O . PRO A 1 537 ? 6.893 18.697 22.090 1.00 79.75 537 PRO A O 1
ATOM 4075 N N . SER A 1 538 ? 4.924 18.797 23.173 1.00 75.31 538 SER A N 1
ATOM 4076 C CA . SER A 1 538 ? 5.451 18.763 24.542 1.00 75.31 538 SER A CA 1
ATOM 4077 C C . SER A 1 538 ? 6.200 17.476 24.897 1.00 75.31 538 SER A C 1
ATOM 4079 O O . SER A 1 538 ? 6.984 17.477 25.842 1.00 75.31 538 SER A O 1
ATOM 4081 N N . THR A 1 539 ? 6.018 16.385 24.146 1.00 73.69 539 THR A N 1
ATOM 4082 C CA . THR A 1 539 ? 6.736 15.119 24.377 1.00 73.69 539 THR A CA 1
ATOM 4083 C C . THR A 1 539 ? 8.132 15.085 23.761 1.00 73.69 539 THR A C 1
ATOM 4085 O O . THR A 1 539 ? 8.767 14.030 23.741 1.00 73.69 539 THR A O 1
ATOM 4088 N N . ARG A 1 540 ? 8.587 16.188 23.162 1.00 71.81 540 ARG A N 1
ATOM 4089 C CA . ARG A 1 540 ? 9.837 16.260 22.400 1.00 71.81 540 ARG A CA 1
ATOM 4090 C C . ARG A 1 540 ? 10.924 16.899 23.266 1.00 71.81 540 ARG A C 1
ATOM 4092 O O . ARG A 1 540 ? 10.695 17.923 23.899 1.00 71.81 540 ARG A O 1
ATOM 4099 N N . SER A 1 541 ? 12.117 16.303 23.286 1.00 58.16 541 SER A N 1
ATOM 4100 C CA . SER A 1 541 ? 13.258 16.771 24.092 1.00 58.16 541 SER A CA 1
ATOM 4101 C C . SER A 1 541 ? 14.011 17.966 23.481 1.00 58.16 541 SER A C 1
ATOM 4103 O O . SER A 1 541 ? 14.864 18.551 24.146 1.00 58.16 541 SER A O 1
ATOM 4105 N N . SER A 1 542 ? 13.706 18.350 22.236 1.00 56.59 542 SER A N 1
ATOM 4106 C CA . SER A 1 542 ? 14.333 19.466 21.516 1.00 56.59 542 SER A CA 1
ATOM 4107 C C . SER A 1 542 ? 13.369 20.082 20.492 1.00 56.59 542 SER A C 1
ATOM 4109 O O . SER A 1 542 ? 12.502 19.379 19.961 1.00 56.59 542 SER A O 1
ATOM 4111 N N . GLU A 1 543 ? 13.527 21.381 20.197 1.00 56.03 543 GLU A N 1
ATOM 4112 C CA . GLU A 1 543 ? 12.930 22.023 19.019 1.00 56.03 543 GLU A CA 1
ATOM 4113 C C . GLU A 1 543 ? 13.484 21.344 17.767 1.00 56.03 543 GLU A C 1
ATOM 4115 O O . GLU A 1 543 ? 14.578 21.637 17.286 1.00 56.03 543 GLU A O 1
ATOM 4120 N N . ALA A 1 544 ? 12.745 20.357 17.277 1.00 55.12 544 ALA A N 1
ATOM 4121 C CA . ALA A 1 544 ? 13.161 19.609 16.114 1.00 55.12 544 ALA A CA 1
ATOM 4122 C C . ALA A 1 544 ? 13.204 20.536 14.883 1.00 55.12 544 ALA A C 1
ATOM 4124 O O . ALA A 1 544 ? 12.308 21.373 14.726 1.00 55.12 544 ALA A O 1
ATOM 4125 N N . PRO A 1 545 ? 14.222 20.391 14.014 1.00 56.84 545 PRO A N 1
ATOM 4126 C CA . PRO A 1 545 ? 14.434 21.295 12.893 1.00 56.84 545 PRO A CA 1
ATOM 4127 C C . PRO A 1 545 ? 13.198 21.358 11.981 1.00 56.84 545 PRO A C 1
ATOM 4129 O O . PRO A 1 545 ? 12.420 20.390 11.930 1.00 56.84 545 PRO A O 1
ATOM 4132 N N . PRO A 1 546 ? 13.006 22.484 11.265 1.00 59.47 546 PRO A N 1
ATOM 4133 C CA . PRO A 1 546 ? 11.937 22.607 10.284 1.00 59.47 546 PRO A CA 1
ATOM 4134 C C . PRO A 1 546 ? 12.032 21.459 9.274 1.00 59.47 546 PRO A C 1
ATOM 4136 O O . PRO A 1 546 ? 13.112 21.144 8.769 1.00 59.47 546 PRO A O 1
ATOM 4139 N N . ARG A 1 547 ? 10.899 20.795 9.020 1.00 65.69 547 ARG A N 1
ATOM 4140 C CA . ARG A 1 547 ? 10.815 19.787 7.963 1.00 65.69 547 ARG A CA 1
ATOM 4141 C C . ARG A 1 547 ? 10.822 20.513 6.623 1.00 65.69 547 ARG A C 1
ATOM 4143 O O . ARG A 1 547 ? 10.159 21.533 6.466 1.00 65.69 547 ARG A O 1
ATOM 4150 N N . HIS A 1 548 ? 11.569 19.972 5.675 1.00 67.62 548 HIS A N 1
ATOM 4151 C CA . HIS A 1 548 ? 11.534 20.399 4.284 1.00 67.62 548 HIS A CA 1
ATOM 4152 C C . HIS A 1 548 ? 10.968 19.258 3.449 1.00 67.62 548 HIS A C 1
ATOM 4154 O O . HIS A 1 548 ? 11.115 18.090 3.821 1.00 67.62 548 HIS A O 1
ATOM 4160 N N . ILE A 1 549 ? 10.324 19.578 2.328 1.00 71.88 549 ILE A N 1
ATOM 4161 C CA . ILE A 1 549 ? 9.925 18.558 1.360 1.00 71.88 549 ILE A CA 1
ATOM 4162 C C . ILE A 1 549 ? 11.196 17.872 0.875 1.00 71.88 549 ILE A C 1
ATOM 4164 O O . ILE A 1 549 ? 12.153 18.504 0.433 1.00 71.88 549 ILE A O 1
ATOM 4168 N N . THR A 1 550 ? 11.212 16.555 1.025 1.00 78.62 550 THR A N 1
ATOM 4169 C CA . THR A 1 550 ? 12.389 15.729 0.747 1.00 78.62 550 THR A CA 1
ATOM 4170 C C . THR A 1 550 ? 12.176 14.816 -0.455 1.00 78.62 550 THR A C 1
ATOM 4172 O O . THR A 1 550 ? 13.138 14.330 -1.046 1.00 78.62 550 THR A O 1
ATOM 4175 N N . GLY A 1 551 ? 10.923 14.613 -0.852 1.00 87.88 551 GLY A N 1
ATOM 4176 C CA . GLY A 1 551 ? 10.535 13.880 -2.046 1.00 87.88 551 GLY A CA 1
ATOM 4177 C C . GLY A 1 551 ? 9.210 14.401 -2.582 1.00 87.88 551 GLY A C 1
ATOM 4178 O O . GLY A 1 551 ? 8.415 14.977 -1.840 1.00 87.88 551 GLY A O 1
ATOM 4179 N N . THR A 1 552 ? 8.972 14.198 -3.869 1.00 91.81 552 THR A N 1
ATOM 4180 C CA . THR A 1 552 ? 7.677 14.444 -4.511 1.00 91.81 552 THR A CA 1
ATOM 4181 C C . THR A 1 552 ? 7.147 13.140 -5.082 1.00 91.81 552 THR A C 1
ATOM 4183 O O . THR A 1 552 ? 7.919 12.262 -5.481 1.00 91.81 552 THR A O 1
ATOM 4186 N N . ALA A 1 553 ? 5.827 13.000 -5.089 1.00 94.12 553 ALA A N 1
ATOM 4187 C CA . ALA A 1 553 ? 5.149 11.835 -5.625 1.00 94.12 553 ALA A CA 1
ATOM 4188 C C . ALA A 1 553 ? 3.934 12.240 -6.462 1.00 94.12 553 ALA A C 1
ATOM 4190 O O . ALA A 1 553 ? 3.345 13.311 -6.274 1.00 94.12 553 ALA A O 1
ATOM 4191 N N . SER A 1 554 ? 3.551 11.362 -7.384 1.00 96.44 554 SER A N 1
ATOM 4192 C CA . SER A 1 554 ? 2.294 11.455 -8.110 1.00 96.44 554 SER A CA 1
ATOM 4193 C C . SER A 1 554 ? 1.630 10.091 -8.286 1.00 96.44 554 SER A C 1
ATOM 4195 O O . SER A 1 554 ? 2.292 9.058 -8.381 1.00 96.44 554 SER A O 1
ATOM 4197 N N . VAL A 1 555 ? 0.298 10.107 -8.321 1.00 98.19 555 VAL A N 1
ATOM 4198 C CA . VAL A 1 555 ? -0.565 8.953 -8.588 1.00 98.19 555 VAL A CA 1
ATOM 4199 C C . VAL A 1 555 ? -1.345 9.248 -9.857 1.00 98.19 555 VAL A C 1
ATOM 4201 O O . VAL A 1 555 ? -2.191 10.137 -9.856 1.00 98.19 555 VAL A O 1
ATOM 4204 N N . SER A 1 556 ? -1.073 8.524 -10.937 1.00 98.50 556 SER A N 1
ATOM 4205 C CA . SER A 1 556 ? -1.724 8.702 -12.237 1.00 98.50 556 SER A CA 1
ATOM 4206 C C . SER A 1 556 ? -2.601 7.502 -12.578 1.00 98.50 556 SER A C 1
ATOM 4208 O O . SER A 1 556 ? -2.117 6.375 -12.621 1.00 98.50 556 SER A O 1
ATOM 4210 N N . ILE A 1 557 ? -3.878 7.737 -12.882 1.00 98.31 557 ILE A N 1
ATOM 4211 C CA . ILE A 1 557 ? -4.777 6.709 -13.424 1.00 98.31 557 ILE A CA 1
ATOM 4212 C C . ILE A 1 557 ? -4.689 6.749 -14.945 1.00 98.31 557 ILE A C 1
ATOM 4214 O O . ILE A 1 557 ? -4.920 7.796 -15.551 1.00 98.31 557 ILE A O 1
ATOM 4218 N N . VAL A 1 558 ? -4.377 5.611 -15.559 1.00 96.31 558 VAL A N 1
ATOM 4219 C CA . VAL A 1 558 ? -4.168 5.482 -17.005 1.00 96.31 558 VAL A CA 1
ATOM 4220 C C . VAL A 1 558 ? -5.273 4.639 -17.635 1.00 96.31 558 VAL A C 1
ATOM 4222 O O . VAL A 1 558 ? -5.691 3.628 -17.077 1.00 96.31 558 VAL A O 1
ATOM 4225 N N . SER A 1 559 ? -5.729 5.037 -18.821 1.00 93.81 559 SER A N 1
ATOM 4226 C CA . SER A 1 559 ? -6.817 4.416 -19.591 1.00 93.81 559 SER A CA 1
ATOM 4227 C C . SER A 1 559 ? -6.462 3.101 -20.301 1.00 93.81 559 SER A C 1
ATOM 4229 O O . SER A 1 559 ? -7.192 2.666 -21.191 1.00 93.81 559 SER A O 1
ATOM 4231 N N . SER A 1 560 ? -5.344 2.473 -19.938 1.00 93.75 560 SER A N 1
ATOM 4232 C CA . SER A 1 560 ? -4.865 1.229 -20.537 1.00 93.75 560 SER A CA 1
ATOM 4233 C C . SER A 1 560 ? -4.423 0.242 -19.451 1.00 93.75 560 SER A C 1
ATOM 4235 O O . SER A 1 560 ? -3.911 0.667 -18.413 1.00 93.75 560 SER A O 1
ATOM 4237 N N . PRO A 1 561 ? -4.579 -1.076 -19.692 1.00 92.75 561 PRO A N 1
ATOM 4238 C CA . PRO A 1 561 ? -4.051 -2.127 -18.827 1.00 92.75 561 PRO A CA 1
ATOM 4239 C C . PRO A 1 561 ? -2.526 -2.323 -18.925 1.00 92.75 561 PRO A C 1
ATOM 4241 O O . PRO A 1 561 ? -2.001 -3.147 -18.181 1.00 92.75 561 PRO A O 1
ATOM 4244 N N . LEU A 1 562 ? -1.834 -1.658 -19.863 1.00 94.25 562 LEU A N 1
ATOM 4245 C CA . LEU A 1 562 ? -0.371 -1.677 -20.043 1.00 94.25 562 LEU A CA 1
ATOM 4246 C C . LEU A 1 562 ? 0.245 -3.089 -19.998 1.00 94.25 562 LEU A C 1
ATOM 4248 O O . LEU A 1 562 ? 1.232 -3.345 -19.303 1.00 94.25 562 LEU A O 1
ATOM 4252 N N . ARG A 1 563 ? -0.360 -4.043 -20.719 1.00 91.38 563 ARG A N 1
ATOM 4253 C CA . ARG A 1 563 ? -0.105 -5.489 -20.536 1.00 91.38 563 ARG A CA 1
ATOM 4254 C C . ARG A 1 563 ? 1.344 -5.879 -20.804 1.00 91.38 563 ARG A C 1
ATOM 4256 O O . ARG A 1 563 ? 1.846 -6.831 -20.211 1.00 91.38 563 ARG A O 1
ATOM 4263 N N . THR A 1 564 ? 2.011 -5.140 -21.683 1.00 91.75 564 THR A N 1
ATOM 4264 C CA . THR A 1 564 ? 3.414 -5.342 -22.067 1.00 91.75 564 THR A CA 1
ATOM 4265 C C . THR A 1 564 ? 4.393 -5.223 -20.896 1.00 91.75 564 THR A C 1
ATOM 4267 O O . THR A 1 564 ? 5.457 -5.841 -20.933 1.00 91.75 564 THR A O 1
ATOM 4270 N N . LEU A 1 565 ? 4.029 -4.506 -19.826 1.00 94.25 565 LEU A N 1
ATOM 4271 C CA . LEU A 1 565 ? 4.865 -4.340 -18.634 1.00 94.25 565 LEU A CA 1
ATOM 4272 C C . LEU A 1 565 ? 4.802 -5.523 -17.659 1.00 94.25 565 LEU A C 1
ATOM 4274 O O . LEU A 1 565 ? 5.657 -5.621 -16.773 1.00 94.25 565 LEU A O 1
ATOM 4278 N N . PHE A 1 566 ? 3.853 -6.446 -17.845 1.00 94.50 566 PHE A N 1
ATOM 4279 C CA . PHE A 1 566 ? 3.585 -7.567 -16.939 1.00 94.50 566 PHE A CA 1
ATOM 4280 C C . PHE A 1 566 ? 3.877 -8.948 -17.567 1.00 94.50 566 PHE A C 1
ATOM 4282 O O . PHE A 1 566 ? 3.028 -9.843 -17.513 1.00 94.50 566 PHE A O 1
ATOM 4289 N N . PRO A 1 567 ? 5.056 -9.179 -18.184 1.00 91.88 567 PRO A N 1
ATOM 4290 C CA . PRO A 1 567 ? 5.359 -10.473 -18.775 1.00 91.88 567 PRO A CA 1
ATOM 4291 C C . PRO A 1 567 ? 5.555 -11.534 -17.687 1.00 91.88 567 PRO A C 1
ATOM 4293 O O . PRO A 1 567 ? 6.242 -11.307 -16.690 1.00 91.88 567 PRO A O 1
ATOM 4296 N N . VAL A 1 568 ? 5.029 -12.736 -17.919 1.00 91.19 568 VAL A N 1
ATOM 4297 C CA . VAL A 1 568 ? 5.384 -13.917 -17.123 1.00 91.19 568 VAL A CA 1
ATOM 4298 C C . VAL A 1 568 ? 6.798 -14.340 -17.521 1.00 91.19 568 VAL A C 1
ATOM 4300 O O . VAL A 1 568 ? 7.041 -14.711 -18.668 1.00 91.19 568 VAL A O 1
ATOM 4303 N N . VAL A 1 569 ? 7.750 -14.227 -16.593 1.00 84.38 569 VAL A N 1
ATOM 4304 C CA . VAL A 1 569 ? 9.187 -14.363 -16.905 1.00 84.38 569 VAL A CA 1
ATOM 4305 C C . VAL A 1 569 ? 9.744 -15.773 -16.726 1.00 84.38 569 VAL A C 1
ATOM 4307 O O . VAL A 1 569 ? 10.840 -16.049 -17.203 1.00 84.38 569 VAL A O 1
ATOM 4310 N N . ALA A 1 570 ? 9.011 -16.661 -16.056 1.00 85.88 570 ALA A N 1
ATOM 4311 C CA . ALA A 1 570 ? 9.425 -18.037 -15.816 1.00 85.88 570 ALA A CA 1
ATOM 4312 C C . ALA A 1 570 ? 8.225 -18.988 -15.879 1.00 85.88 570 ALA A C 1
ATOM 4314 O O . ALA A 1 570 ? 7.101 -18.617 -15.540 1.00 85.88 570 ALA A O 1
ATOM 4315 N N . GLU A 1 571 ? 8.467 -20.226 -16.305 1.00 86.12 571 GLU A N 1
ATOM 4316 C CA . GLU A 1 571 ? 7.440 -21.265 -16.327 1.00 86.12 571 GLU A CA 1
ATOM 4317 C C . GLU A 1 571 ? 6.914 -21.531 -14.907 1.00 86.12 571 GLU A C 1
ATOM 4319 O O . GLU A 1 571 ? 7.686 -21.661 -13.956 1.00 86.12 571 GLU A O 1
ATOM 4324 N N . GLY A 1 572 ? 5.588 -21.566 -14.753 1.00 87.19 572 GLY A N 1
ATOM 4325 C CA . GLY A 1 572 ? 4.935 -21.737 -13.452 1.00 87.19 572 GLY A CA 1
ATOM 4326 C C . GLY A 1 572 ? 4.947 -20.499 -12.546 1.00 87.19 572 GLY A C 1
ATOM 4327 O O . GLY A 1 572 ? 4.423 -20.575 -11.435 1.00 87.19 572 GLY A O 1
ATOM 4328 N N . ALA A 1 573 ? 5.507 -19.365 -12.986 1.00 89.19 573 ALA A N 1
ATOM 4329 C CA . ALA A 1 573 ? 5.405 -18.108 -12.247 1.00 89.19 573 ALA A CA 1
ATOM 4330 C C . ALA A 1 573 ? 3.969 -17.552 -12.313 1.00 89.19 573 ALA A C 1
ATOM 4332 O O . ALA A 1 573 ? 3.331 -17.631 -13.369 1.00 89.19 573 ALA A O 1
ATOM 4333 N N . PRO A 1 574 ? 3.445 -16.968 -11.219 1.00 92.44 574 PRO A N 1
ATOM 4334 C CA . PRO A 1 574 ? 2.163 -16.275 -11.263 1.00 92.44 574 PRO A CA 1
ATOM 4335 C C . PRO A 1 574 ? 2.243 -15.037 -12.178 1.00 92.44 574 PRO A C 1
ATOM 4337 O O . PRO A 1 574 ? 3.319 -14.442 -12.304 1.00 92.44 574 PRO A O 1
ATOM 4340 N N . PRO A 1 575 ? 1.124 -14.603 -12.789 1.00 92.31 575 PRO A N 1
ATOM 4341 C CA . PRO A 1 575 ? 1.065 -13.320 -13.481 1.00 92.31 575 PRO A CA 1
ATOM 4342 C C . PRO A 1 575 ? 1.456 -12.180 -12.528 1.00 92.31 575 PRO A C 1
ATOM 4344 O O . PRO A 1 575 ? 0.878 -12.081 -11.440 1.00 92.31 575 PRO A O 1
ATOM 4347 N N . PRO A 1 576 ? 2.441 -11.338 -12.885 1.00 95.00 576 PRO A N 1
ATOM 4348 C CA . PRO A 1 576 ? 2.807 -10.214 -12.043 1.00 95.00 576 PRO A CA 1
ATOM 4349 C C . PRO A 1 576 ? 1.752 -9.112 -12.130 1.00 95.00 576 PRO A C 1
ATOM 4351 O O . PRO A 1 576 ? 1.253 -8.810 -13.210 1.00 95.00 576 PRO A O 1
ATOM 4354 N N . ALA A 1 577 ? 1.458 -8.476 -10.998 1.00 96.31 577 ALA A N 1
ATOM 4355 C CA . ALA A 1 577 ? 0.476 -7.395 -10.926 1.00 96.31 577 ALA A CA 1
ATOM 4356 C C . ALA A 1 577 ? 1.112 -5.999 -10.895 1.00 96.31 577 ALA A C 1
ATOM 4358 O O . ALA A 1 577 ? 0.410 -5.008 -11.100 1.00 96.31 577 ALA A O 1
ATOM 4359 N N . VAL A 1 578 ? 2.419 -5.923 -10.625 1.00 97.94 578 VAL A N 1
ATOM 4360 C CA . VAL A 1 578 ? 3.181 -4.673 -10.517 1.00 97.94 578 VAL A CA 1
ATOM 4361 C C . VAL A 1 578 ? 4.471 -4.768 -11.323 1.00 97.94 578 VAL A C 1
ATOM 4363 O O . VAL A 1 578 ? 5.104 -5.820 -11.344 1.00 97.94 578 VAL A O 1
ATOM 4366 N N . ALA A 1 579 ? 4.884 -3.673 -11.955 1.00 97.56 579 ALA A N 1
ATOM 4367 C CA . ALA A 1 579 ? 6.193 -3.513 -12.581 1.00 97.56 579 ALA A CA 1
ATOM 4368 C C . ALA A 1 579 ? 6.884 -2.255 -12.040 1.00 97.56 579 ALA A C 1
ATOM 4370 O O . ALA A 1 579 ? 6.215 -1.308 -11.630 1.00 97.56 579 ALA A O 1
ATOM 4371 N N . VAL A 1 580 ? 8.216 -2.231 -12.055 1.00 97.94 580 VAL A N 1
ATOM 4372 C CA . VAL A 1 580 ? 8.996 -1.054 -11.640 1.00 97.94 580 VAL A CA 1
ATOM 4373 C C . VAL A 1 580 ? 9.744 -0.504 -12.842 1.00 97.94 580 VAL A C 1
ATOM 4375 O O . VAL A 1 580 ? 10.506 -1.230 -13.473 1.00 97.94 580 VAL A O 1
ATOM 4378 N N . VAL A 1 581 ? 9.557 0.774 -13.154 1.00 97.88 581 VAL A N 1
ATOM 4379 C CA . VAL A 1 581 ? 10.262 1.474 -14.232 1.00 97.88 581 VAL A CA 1
ATOM 4380 C C . VAL A 1 581 ? 11.199 2.508 -13.623 1.00 97.88 581 VAL A C 1
ATOM 4382 O O . VAL A 1 581 ? 10.769 3.348 -12.839 1.00 97.88 581 VAL A O 1
ATOM 4385 N N . CYS A 1 582 ? 12.476 2.455 -13.985 1.00 97.12 582 CYS A N 1
ATOM 4386 C CA . CYS A 1 582 ? 13.486 3.417 -13.566 1.00 97.12 582 CYS A CA 1
ATOM 4387 C C . CYS A 1 582 ? 13.873 4.332 -14.731 1.00 97.12 582 CYS A C 1
ATOM 4389 O O . CYS A 1 582 ? 14.215 3.866 -15.822 1.00 97.12 582 CYS A O 1
ATOM 4391 N N . PHE A 1 583 ? 13.874 5.632 -14.460 1.00 95.19 583 PHE A N 1
ATOM 4392 C CA . PHE A 1 583 ? 14.491 6.673 -15.267 1.00 95.19 583 PHE A CA 1
ATOM 4393 C C . PHE A 1 583 ? 15.770 7.112 -14.545 1.00 95.19 583 PHE A C 1
ATOM 4395 O O . PHE A 1 583 ? 15.688 7.801 -13.524 1.00 95.19 583 PHE A O 1
ATOM 4402 N N . PRO A 1 584 ? 16.954 6.686 -15.017 1.00 93.00 584 PRO A N 1
ATOM 4403 C CA . PRO A 1 584 ? 18.218 7.012 -14.362 1.00 93.00 584 PRO A CA 1
ATOM 4404 C C . PRO A 1 584 ? 18.476 8.520 -14.255 1.00 93.00 584 PRO A C 1
ATOM 4406 O O . PRO A 1 584 ? 17.999 9.301 -15.084 1.00 93.00 584 PRO A O 1
ATOM 4409 N N . SER A 1 585 ? 19.305 8.921 -13.289 1.00 89.00 585 SER A N 1
ATOM 4410 C CA . SER A 1 585 ? 19.812 10.293 -13.176 1.00 89.00 585 SER A CA 1
ATOM 4411 C C . SER A 1 585 ? 20.341 10.817 -14.515 1.00 89.00 585 SER A C 1
ATOM 4413 O O . SER A 1 585 ? 21.037 10.112 -15.250 1.00 89.00 585 SER A O 1
ATOM 4415 N N . GLY A 1 586 ? 19.990 12.057 -14.848 1.00 84.88 586 GLY A N 1
ATOM 4416 C CA . GLY A 1 586 ? 20.378 12.733 -16.084 1.00 84.88 586 GLY A CA 1
ATOM 4417 C C . GLY A 1 586 ? 19.570 12.347 -17.327 1.00 84.88 586 GLY A C 1
ATOM 4418 O O . GLY A 1 586 ? 19.841 12.884 -18.400 1.00 84.88 586 GLY A O 1
ATOM 4419 N N . THR A 1 587 ? 18.588 11.440 -17.230 1.00 84.62 587 THR A N 1
ATOM 4420 C CA . THR A 1 587 ? 17.752 11.061 -18.390 1.00 84.62 587 THR A CA 1
ATOM 4421 C C . THR A 1 587 ? 16.587 12.008 -18.657 1.00 84.62 587 THR A C 1
ATOM 4423 O O . THR A 1 587 ? 16.129 12.088 -19.799 1.00 84.62 587 THR A O 1
ATOM 4426 N N . LEU A 1 588 ? 16.124 12.725 -17.632 1.00 86.56 588 LEU A N 1
ATOM 4427 C CA . LEU A 1 588 ? 14.977 13.628 -17.688 1.00 86.56 588 LEU A CA 1
ATOM 4428 C C . LEU A 1 588 ? 15.417 15.076 -17.474 1.00 86.56 588 LEU A C 1
ATOM 4430 O O . LEU A 1 588 ? 16.383 15.344 -16.765 1.00 86.56 588 LEU A O 1
ATOM 4434 N N . GLN A 1 589 ? 14.694 16.013 -18.081 1.00 78.75 589 GLN A N 1
ATOM 4435 C CA . GLN A 1 589 ? 14.961 17.446 -17.988 1.00 78.75 589 GLN A CA 1
ATOM 4436 C C . GLN A 1 589 ? 13.616 18.182 -17.976 1.00 78.75 589 GLN A C 1
ATOM 4438 O O . GLN A 1 589 ? 12.810 17.992 -18.887 1.00 78.75 589 GLN A O 1
ATOM 4443 N N . SER A 1 590 ? 13.348 18.987 -16.941 1.00 72.94 590 SER A N 1
ATOM 4444 C CA . SER A 1 590 ? 12.038 19.638 -16.737 1.00 72.94 590 SER A CA 1
ATOM 4445 C C . SER A 1 590 ? 11.668 20.642 -17.838 1.00 72.94 590 SER A C 1
ATOM 4447 O O . SER A 1 590 ? 10.491 20.901 -18.081 1.00 72.94 590 SER A O 1
ATOM 4449 N N . SER A 1 591 ? 12.669 21.219 -18.504 1.00 69.25 591 SER A N 1
ATOM 4450 C CA . SER A 1 591 ? 12.545 22.195 -19.583 1.00 69.25 591 SER A CA 1
ATOM 4451 C C . SER A 1 591 ? 13.799 22.139 -20.462 1.00 69.25 591 SER A C 1
ATOM 4453 O O . SER A 1 591 ? 14.876 21.882 -19.934 1.00 69.25 591 SER A O 1
ATOM 4455 N N . PRO A 1 592 ? 13.740 22.459 -21.769 1.00 68.38 592 PRO A N 1
ATOM 4456 C CA . PRO A 1 592 ? 14.923 22.479 -22.638 1.00 68.38 592 PRO A CA 1
ATOM 4457 C C . PRO A 1 592 ? 16.090 23.342 -22.127 1.00 68.38 592 PRO A C 1
ATOM 4459 O O . PRO A 1 592 ? 17.233 23.142 -22.533 1.00 68.38 592 PRO A O 1
ATOM 4462 N N . THR A 1 593 ? 15.808 24.314 -21.255 1.00 66.56 593 THR A N 1
ATOM 4463 C CA . THR A 1 593 ? 16.801 25.225 -20.671 1.00 66.56 593 THR A CA 1
ATOM 4464 C C . THR A 1 593 ? 17.211 24.871 -19.240 1.00 66.56 593 THR A C 1
ATOM 4466 O O . THR A 1 593 ? 18.110 25.524 -18.713 1.00 66.56 593 THR A O 1
ATOM 4469 N N . SER A 1 594 ? 16.557 23.907 -18.579 1.00 66.44 594 SER A N 1
ATOM 4470 C CA . SER A 1 594 ? 16.902 23.509 -17.205 1.00 66.44 594 SER A CA 1
ATOM 4471 C C . SER A 1 594 ? 18.070 22.523 -17.185 1.00 66.44 594 SER A C 1
ATOM 4473 O O . SER A 1 594 ? 18.419 21.940 -18.204 1.00 66.44 594 SER A O 1
ATOM 4475 N N . THR A 1 595 ? 18.736 22.336 -16.050 1.00 68.94 595 THR A N 1
ATOM 4476 C CA . THR A 1 595 ? 19.718 21.249 -15.928 1.00 68.94 595 THR A CA 1
ATOM 4477 C C . THR A 1 595 ? 18.996 19.898 -15.908 1.00 68.94 595 THR A C 1
ATOM 4479 O O . THR A 1 595 ? 17.913 19.825 -15.325 1.00 68.94 595 THR A O 1
ATOM 4482 N N . PRO A 1 596 ? 19.563 18.829 -16.503 1.00 70.56 596 PRO A N 1
ATOM 4483 C CA . PRO A 1 596 ? 19.021 17.483 -16.346 1.00 70.56 596 PRO A CA 1
ATOM 4484 C C . PRO A 1 596 ? 18.831 17.131 -14.870 1.00 70.56 596 PRO A C 1
ATOM 4486 O O . PRO A 1 596 ? 19.664 17.493 -14.035 1.00 70.56 596 PRO A O 1
ATOM 4489 N N . GLU A 1 597 ? 17.739 16.434 -14.563 1.00 75.19 597 GLU A N 1
ATOM 4490 C CA . GLU A 1 597 ? 17.418 16.026 -13.202 1.00 75.19 597 GLU A CA 1
ATOM 4491 C C . GLU A 1 597 ? 18.510 15.093 -12.683 1.00 75.19 597 GLU A C 1
ATOM 4493 O O . GLU A 1 597 ? 18.874 14.106 -13.329 1.00 75.19 597 GLU A O 1
ATOM 4498 N N . ASN A 1 598 ? 19.055 15.425 -11.518 1.00 82.25 598 ASN A N 1
ATOM 4499 C CA . ASN A 1 598 ? 20.175 14.688 -10.951 1.00 82.25 598 ASN A CA 1
ATOM 4500 C C . ASN A 1 598 ? 19.706 13.460 -10.159 1.00 82.25 598 ASN A C 1
ATOM 4502 O O . ASN A 1 598 ? 20.489 12.543 -9.917 1.00 82.25 598 ASN A O 1
ATOM 4506 N N . HIS A 1 599 ? 18.430 13.410 -9.781 1.00 90.31 599 HIS A N 1
ATOM 4507 C CA . HIS A 1 599 ? 17.846 12.284 -9.060 1.00 90.31 599 HIS A CA 1
ATOM 4508 C C . HIS A 1 599 ? 17.138 11.311 -10.012 1.00 90.31 599 HIS A C 1
ATOM 4510 O O . HIS A 1 599 ? 16.528 11.733 -10.998 1.00 90.31 599 HIS A O 1
ATOM 4516 N N . PRO A 1 600 ? 17.211 9.998 -9.749 1.00 92.94 600 PRO A N 1
ATOM 4517 C CA . PRO A 1 600 ? 16.440 9.028 -10.508 1.00 92.94 600 PRO A CA 1
ATOM 4518 C C . PRO A 1 600 ? 14.938 9.195 -10.238 1.00 92.94 600 PRO A C 1
ATOM 4520 O O . PRO A 1 600 ? 14.524 9.482 -9.115 1.00 92.94 600 PRO A O 1
ATOM 4523 N N . VAL A 1 601 ? 14.119 8.942 -11.259 1.00 95.56 601 VAL A N 1
ATOM 4524 C CA . VAL A 1 601 ? 12.662 8.823 -11.110 1.00 95.56 601 VAL A CA 1
ATOM 4525 C C . VAL A 1 601 ? 12.287 7.353 -11.186 1.00 95.56 601 VAL A C 1
ATOM 4527 O O . VAL A 1 601 ? 12.713 6.637 -12.097 1.00 95.56 601 VAL A O 1
ATOM 4530 N N . TYR A 1 602 ? 11.450 6.907 -10.260 1.00 97.56 602 TYR A N 1
ATOM 4531 C CA . TYR A 1 602 ? 10.863 5.575 -10.306 1.00 97.56 602 TYR A CA 1
ATOM 4532 C C . TYR A 1 602 ? 9.367 5.678 -10.537 1.00 97.56 602 TYR A C 1
ATOM 4534 O O . TYR A 1 602 ? 8.708 6.555 -9.986 1.00 97.56 602 TYR A O 1
ATOM 4542 N N . VAL A 1 603 ? 8.834 4.757 -11.335 1.00 98.38 603 VAL A N 1
ATOM 4543 C CA . VAL A 1 603 ? 7.400 4.589 -11.552 1.00 98.38 603 VAL A CA 1
ATOM 4544 C C . VAL A 1 603 ? 7.031 3.144 -11.235 1.00 98.38 603 VAL A C 1
ATOM 4546 O O . VAL A 1 603 ? 7.444 2.224 -11.943 1.00 98.38 603 VAL A O 1
ATOM 4549 N N . MET A 1 604 ? 6.257 2.932 -10.173 1.00 98.38 604 MET A N 1
ATOM 4550 C CA . MET A 1 604 ? 5.622 1.646 -9.892 1.00 98.38 604 MET A CA 1
ATOM 4551 C C . MET A 1 604 ? 4.296 1.588 -10.646 1.00 98.38 604 MET A C 1
ATOM 4553 O O . MET A 1 604 ? 3.386 2.377 -10.395 1.00 98.38 604 MET A O 1
ATOM 4557 N N . VAL A 1 605 ? 4.192 0.665 -11.596 1.00 98.56 605 VAL A N 1
ATOM 4558 C CA . VAL A 1 605 ? 3.011 0.485 -12.443 1.00 98.56 605 VAL A CA 1
ATOM 4559 C C . VAL A 1 605 ? 2.184 -0.654 -11.874 1.00 98.56 605 VAL A C 1
ATOM 4561 O O . VAL A 1 605 ? 2.628 -1.799 -11.889 1.00 98.56 605 VAL A O 1
ATOM 4564 N N . HIS A 1 606 ? 0.999 -0.345 -11.363 1.00 98.56 606 HIS A N 1
ATOM 4565 C CA . HIS A 1 606 ? 0.072 -1.293 -10.760 1.00 98.56 606 HIS A CA 1
ATOM 4566 C C . HIS A 1 606 ? -1.070 -1.595 -11.738 1.00 98.56 606 HIS A C 1
ATOM 4568 O O . HIS A 1 606 ? -1.749 -0.695 -12.241 1.00 98.56 606 HIS A O 1
ATOM 4574 N N . SER A 1 607 ? -1.261 -2.875 -12.044 1.00 97.81 607 SER A N 1
ATOM 4575 C CA . SER A 1 607 ? -2.380 -3.363 -12.860 1.00 97.81 607 SER A CA 1
ATOM 4576 C C . SER A 1 607 ? -3.700 -3.343 -12.086 1.00 97.81 607 SER A C 1
ATOM 4578 O O . SER A 1 607 ? -3.712 -3.295 -10.859 1.00 97.81 607 SER A O 1
ATOM 4580 N N . SER A 1 608 ? -4.828 -3.469 -12.787 1.00 96.44 608 SER A N 1
ATOM 4581 C CA . SER A 1 608 ? -6.146 -3.606 -12.149 1.00 96.44 608 SER A CA 1
ATOM 4582 C C . SER A 1 608 ? -6.261 -4.809 -11.199 1.00 96.44 608 SER A C 1
ATOM 4584 O O . SER A 1 608 ? -7.111 -4.807 -10.309 1.00 96.44 608 SER A O 1
ATOM 4586 N N . ASP A 1 609 ? -5.397 -5.822 -11.335 1.00 96.12 609 ASP A N 1
ATOM 4587 C CA . ASP A 1 609 ? -5.406 -7.007 -10.469 1.00 96.12 609 ASP A CA 1
ATOM 4588 C C . ASP A 1 609 ? -5.057 -6.670 -9.011 1.00 96.12 609 ASP A C 1
ATOM 4590 O O . ASP A 1 609 ? -5.500 -7.376 -8.098 1.00 96.12 609 ASP A O 1
ATOM 4594 N N . THR A 1 610 ? -4.338 -5.564 -8.764 1.00 96.44 610 THR A N 1
ATOM 4595 C CA . THR A 1 610 ? -4.064 -5.067 -7.404 1.00 96.44 610 THR A CA 1
ATOM 4596 C C . THR A 1 610 ? -5.331 -4.629 -6.673 1.00 96.44 610 THR A C 1
ATOM 4598 O O . THR A 1 610 ? -5.323 -4.524 -5.446 1.00 96.44 610 THR A O 1
ATOM 4601 N N . GLY A 1 611 ? -6.440 -4.419 -7.391 1.00 93.56 611 GLY A N 1
ATOM 4602 C CA . GLY A 1 611 ? -7.700 -3.934 -6.832 1.00 93.56 611 GLY A CA 1
ATOM 4603 C C . GLY A 1 611 ? -7.710 -2.429 -6.549 1.00 93.56 611 GLY A C 1
ATOM 4604 O O . GLY A 1 611 ? -8.629 -1.939 -5.897 1.00 93.56 611 GLY A O 1
ATOM 4605 N N . GLU A 1 612 ? -6.702 -1.693 -7.019 1.00 96.44 612 GLU A N 1
ATOM 4606 C CA . GLU A 1 612 ? -6.581 -0.242 -6.819 1.00 96.44 612 GLU A CA 1
ATOM 4607 C C . GLU A 1 612 ? -7.277 0.578 -7.913 1.00 96.44 612 GLU A C 1
ATOM 4609 O O . GLU A 1 612 ? -7.471 1.781 -7.742 1.00 96.44 612 GLU A O 1
ATOM 4614 N N . CYS A 1 613 ? -7.671 -0.059 -9.021 1.00 96.12 613 CYS A N 1
ATOM 4615 C CA . CYS A 1 613 ? -8.454 0.549 -10.095 1.00 96.12 613 CYS A CA 1
ATOM 4616 C C . CYS A 1 613 ? -9.323 -0.490 -10.844 1.00 96.12 613 CYS A C 1
ATOM 4618 O O . CYS A 1 613 ? -9.085 -1.697 -10.729 1.00 96.12 613 CYS A O 1
ATOM 4620 N N . PRO A 1 614 ? -10.339 -0.051 -11.618 1.00 92.31 614 PRO A N 1
ATOM 4621 C CA . PRO A 1 614 ? -11.148 -0.927 -12.465 1.00 92.31 614 PRO A CA 1
ATOM 4622 C C . PRO A 1 614 ? -10.355 -1.642 -13.567 1.00 92.31 614 PRO A C 1
ATOM 4624 O O . PRO A 1 614 ? -9.330 -1.162 -14.046 1.00 92.31 614 PRO A O 1
ATOM 4627 N N . ASN A 1 615 ? -10.915 -2.747 -14.064 1.00 91.88 615 ASN A N 1
ATOM 4628 C CA . ASN A 1 615 ? -10.388 -3.450 -15.235 1.00 91.88 615 ASN A CA 1
ATOM 4629 C C . ASN A 1 615 ? -10.249 -2.525 -16.453 1.00 91.88 615 ASN A C 1
ATOM 4631 O O . ASN A 1 615 ? -11.157 -1.756 -16.769 1.00 91.88 615 ASN A O 1
ATOM 4635 N N . GLY A 1 616 ? -9.140 -2.681 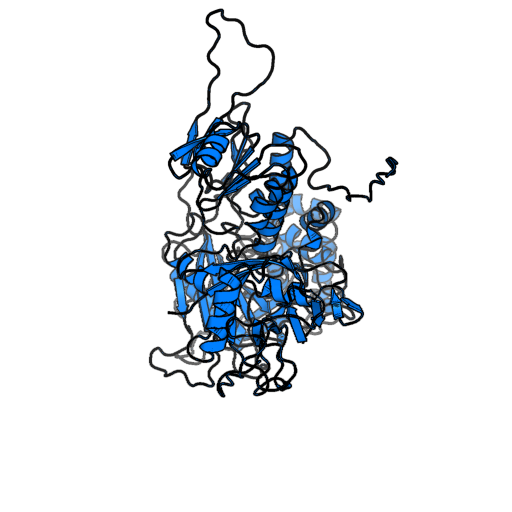-17.178 1.00 90.31 616 GLY A N 1
ATOM 4636 C CA . GLY A 1 616 ? -8.809 -1.859 -18.347 1.00 90.31 616 GLY A CA 1
ATOM 4637 C C . GLY A 1 616 ? -8.027 -0.589 -18.011 1.00 90.31 616 GLY A C 1
ATOM 4638 O O . GLY A 1 616 ? -7.688 0.152 -18.927 1.00 90.31 616 GLY A O 1
ATOM 4639 N N . GLN A 1 617 ? -7.721 -0.359 -16.734 1.00 95.12 617 GLN A N 1
ATOM 4640 C CA . GLN A 1 617 ? -6.902 0.753 -16.265 1.00 95.12 617 GLN A CA 1
ATOM 4641 C C . GLN A 1 617 ? -5.685 0.252 -15.481 1.00 95.12 617 GLN A C 1
ATOM 4643 O O . GLN A 1 617 ? -5.620 -0.910 -15.067 1.00 95.12 617 GLN A O 1
ATOM 4648 N N . CYS A 1 618 ? -4.745 1.167 -15.270 1.00 97.31 618 CYS A N 1
ATOM 4649 C CA . CYS A 1 618 ? -3.587 1.011 -14.401 1.00 97.31 618 CYS A CA 1
ATOM 4650 C C . CYS A 1 618 ? -3.447 2.232 -13.489 1.00 97.31 618 CYS A C 1
ATOM 4652 O O . CYS A 1 618 ? -3.874 3.335 -13.845 1.00 97.31 618 CYS A O 1
ATOM 4654 N N . VAL A 1 619 ? -2.786 2.044 -12.347 1.00 98.56 619 VAL A N 1
ATOM 4655 C CA . VAL A 1 619 ? -2.331 3.134 -11.476 1.00 98.56 619 VAL A CA 1
ATOM 4656 C C . VAL A 1 619 ? -0.811 3.217 -11.555 1.00 98.56 619 VAL A C 1
ATOM 4658 O O . VAL A 1 619 ? -0.117 2.218 -11.389 1.00 98.56 619 VAL A O 1
ATOM 4661 N N . LEU A 1 620 ? -0.284 4.400 -11.851 1.00 98.62 620 LEU A N 1
ATOM 4662 C CA . LEU A 1 620 ? 1.146 4.679 -11.911 1.00 98.62 620 LEU A CA 1
ATOM 4663 C C . LEU A 1 620 ? 1.515 5.543 -10.714 1.00 98.62 620 LEU A C 1
ATOM 4665 O O . LEU A 1 620 ? 1.044 6.672 -10.597 1.00 98.62 620 LEU A O 1
ATOM 4669 N N . TYR A 1 621 ? 2.380 5.015 -9.862 1.00 98.38 621 TYR A N 1
ATOM 4670 C CA . TYR A 1 621 ? 2.938 5.728 -8.727 1.00 98.38 621 TYR A CA 1
ATOM 4671 C C . TYR A 1 621 ? 4.351 6.187 -9.070 1.00 98.38 621 TYR A C 1
ATOM 4673 O O . TYR A 1 621 ? 5.268 5.366 -9.120 1.00 98.38 621 TYR A O 1
ATOM 4681 N N . ALA A 1 622 ? 4.524 7.476 -9.349 1.00 97.75 622 ALA A N 1
ATOM 4682 C CA . ALA A 1 622 ? 5.817 8.051 -9.702 1.00 97.75 622 ALA A CA 1
ATOM 4683 C C . ALA A 1 622 ? 6.409 8.821 -8.518 1.00 97.75 622 ALA A C 1
ATOM 4685 O O . ALA A 1 622 ? 5.686 9.532 -7.822 1.00 97.75 622 ALA A O 1
ATOM 4686 N N . SER A 1 623 ? 7.716 8.708 -8.292 1.00 95.31 623 SER A N 1
ATOM 4687 C CA . SER A 1 623 ? 8.395 9.421 -7.210 1.00 95.31 623 SER A CA 1
ATOM 4688 C C . SER A 1 623 ? 9.828 9.824 -7.557 1.00 95.31 623 SER A C 1
ATOM 4690 O O . SER A 1 623 ? 10.509 9.172 -8.354 1.00 95.31 623 SER A O 1
ATOM 4692 N N . THR A 1 624 ? 10.273 10.929 -6.953 1.00 93.25 624 THR A N 1
ATOM 4693 C CA . THR A 1 624 ? 11.655 11.424 -7.021 1.00 93.25 624 THR A CA 1
ATOM 4694 C C . THR A 1 624 ? 12.014 12.247 -5.783 1.00 93.25 624 THR A C 1
ATOM 4696 O O . THR A 1 624 ? 11.135 12.672 -5.023 1.00 93.25 624 THR A O 1
ATOM 4699 N N . ARG A 1 625 ? 13.308 12.496 -5.574 1.00 88.31 625 ARG A N 1
ATOM 4700 C CA . ARG A 1 625 ? 13.799 13.457 -4.578 1.00 88.31 625 ARG A CA 1
ATOM 4701 C C . ARG A 1 625 ? 13.368 14.875 -4.962 1.00 88.31 625 ARG A C 1
ATOM 4703 O O . ARG A 1 625 ? 13.369 15.227 -6.136 1.00 88.31 625 ARG A O 1
ATOM 4710 N N . ALA A 1 626 ? 13.018 15.698 -3.978 1.00 82.06 626 ALA A N 1
ATOM 4711 C CA . ALA A 1 626 ? 12.656 17.089 -4.240 1.00 82.06 626 ALA A CA 1
ATOM 4712 C C . ALA A 1 626 ? 13.903 17.968 -4.443 1.00 82.06 626 ALA A C 1
ATOM 4714 O O . ALA A 1 626 ? 14.870 17.868 -3.685 1.00 82.06 626 ALA A O 1
ATOM 4715 N N . THR A 1 627 ? 13.866 18.875 -5.420 1.00 68.06 627 THR A N 1
ATOM 4716 C CA . THR A 1 627 ? 14.982 19.771 -5.768 1.00 68.06 627 THR A CA 1
ATOM 4717 C C . THR A 1 627 ? 14.803 21.201 -5.223 1.00 68.06 627 THR A C 1
ATOM 4719 O O . THR A 1 627 ? 14.697 22.162 -5.968 1.00 68.06 627 THR A O 1
ATOM 4722 N N . GLY A 1 628 ? 14.824 21.392 -3.897 1.00 55.31 628 GLY A N 1
ATOM 4723 C CA . GLY A 1 628 ? 14.886 22.722 -3.247 1.00 55.31 628 GLY A CA 1
ATOM 4724 C C . GLY A 1 628 ? 13.671 23.661 -3.450 1.00 55.31 628 GLY A C 1
ATOM 4725 O O . GLY A 1 628 ? 12.762 23.386 -4.222 1.00 55.31 628 GLY A O 1
ATOM 4726 N N . ALA A 1 629 ? 13.656 24.806 -2.747 1.00 43.94 629 ALA A N 1
ATOM 4727 C CA . ALA A 1 629 ? 12.475 25.678 -2.571 1.00 43.94 629 ALA A CA 1
ATOM 4728 C C . ALA A 1 629 ? 11.888 26.334 -3.848 1.00 43.94 629 ALA A C 1
ATOM 4730 O O . ALA A 1 629 ? 10.794 26.887 -3.800 1.00 43.94 629 ALA A O 1
ATOM 4731 N N . THR A 1 630 ? 12.592 26.294 -4.986 1.00 46.69 630 THR A N 1
ATOM 4732 C CA . THR A 1 630 ? 12.083 26.728 -6.305 1.00 46.69 630 THR A CA 1
ATOM 4733 C C . THR A 1 630 ? 11.891 25.567 -7.290 1.00 46.69 630 THR A C 1
ATOM 4735 O O . THR A 1 630 ? 11.433 25.805 -8.401 1.00 46.69 630 THR A O 1
ATOM 4738 N N . GLY A 1 631 ? 12.253 24.332 -6.918 1.00 54.94 631 GLY A N 1
ATOM 4739 C CA . GLY A 1 631 ? 12.263 23.153 -7.796 1.00 54.94 631 GLY A CA 1
ATOM 4740 C C . GLY A 1 631 ? 11.166 22.126 -7.511 1.00 54.94 631 GLY A C 1
ATOM 4741 O O . GLY A 1 631 ? 11.167 21.051 -8.102 1.00 54.94 631 GLY A O 1
ATOM 4742 N N . GLU A 1 632 ? 10.189 22.429 -6.655 1.00 61.94 632 GLU A N 1
ATOM 4743 C CA . GLU A 1 632 ? 9.018 21.555 -6.472 1.00 61.94 632 GLU A CA 1
ATOM 4744 C C . GLU A 1 632 ? 8.158 21.474 -7.738 1.00 61.94 632 GLU A C 1
ATOM 4746 O O . GLU A 1 632 ? 7.785 20.382 -8.166 1.00 61.94 632 GLU A O 1
ATOM 4751 N N . GLU A 1 633 ? 7.899 22.614 -8.388 1.00 69.69 633 GLU A N 1
ATOM 4752 C CA . GLU A 1 633 ? 7.177 22.642 -9.665 1.00 69.69 633 GLU A CA 1
ATOM 4753 C C . GLU A 1 633 ? 7.955 21.886 -10.753 1.00 69.69 633 GLU A C 1
ATOM 4755 O O . GLU A 1 633 ? 7.369 21.149 -11.547 1.00 69.69 633 GLU A O 1
ATOM 4760 N N . ASP A 1 634 ? 9.285 21.993 -10.739 1.00 76.50 634 ASP A N 1
ATOM 4761 C CA . ASP A 1 634 ? 10.151 21.241 -11.644 1.00 76.50 634 ASP A CA 1
ATOM 4762 C C . ASP A 1 634 ? 10.149 19.737 -11.337 1.00 76.50 634 ASP A C 1
ATOM 4764 O O . ASP A 1 634 ? 10.101 18.936 -12.271 1.00 76.50 634 ASP A O 1
ATOM 4768 N N . SER A 1 635 ? 10.099 19.340 -10.062 1.00 85.69 635 SER A N 1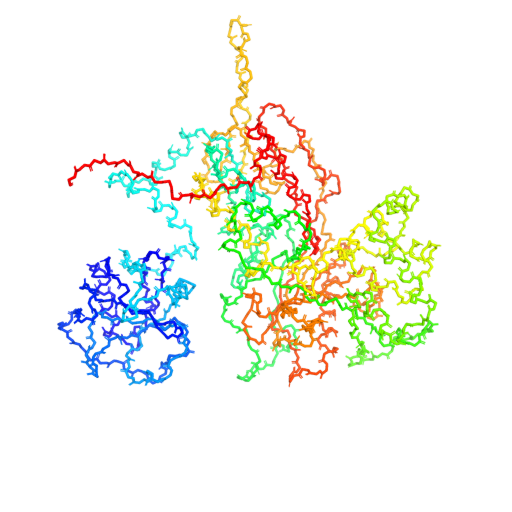
ATOM 4769 C CA . SER A 1 635 ? 10.011 17.934 -9.651 1.00 85.69 635 SER A CA 1
ATOM 4770 C C . SER A 1 635 ? 8.707 17.296 -10.147 1.00 85.69 635 SER A C 1
ATOM 4772 O O . SER A 1 635 ? 8.735 16.223 -10.747 1.00 85.69 635 SER A O 1
ATOM 4774 N N . TYR A 1 636 ? 7.563 17.981 -10.010 1.00 89.69 636 TYR A N 1
ATOM 4775 C CA . TYR A 1 636 ? 6.293 17.491 -10.560 1.00 89.69 636 TYR A CA 1
ATOM 4776 C C . TYR A 1 636 ? 6.306 17.402 -12.090 1.00 89.69 636 TYR A C 1
ATOM 4778 O O . TYR A 1 636 ? 5.830 16.409 -12.640 1.00 89.69 636 TYR A O 1
ATOM 4786 N N . ARG A 1 637 ? 6.896 18.385 -12.785 1.00 88.56 637 ARG A N 1
ATOM 4787 C CA . ARG A 1 637 ? 7.067 18.337 -14.250 1.00 88.56 637 ARG A CA 1
ATOM 4788 C C . ARG A 1 637 ? 7.923 17.151 -14.686 1.00 88.56 637 ARG A C 1
ATOM 4790 O O . ARG A 1 637 ? 7.632 16.530 -15.704 1.00 88.56 637 ARG A O 1
ATOM 4797 N N . VAL A 1 638 ? 8.963 16.817 -13.922 1.00 90.31 638 VAL A N 1
ATOM 4798 C CA . VAL A 1 638 ? 9.803 15.641 -14.172 1.00 90.31 638 VAL A CA 1
ATOM 4799 C C . VAL A 1 638 ? 9.008 14.343 -13.987 1.00 90.31 638 VAL A C 1
ATOM 4801 O O . VAL A 1 638 ? 9.113 13.457 -14.837 1.00 90.31 638 VAL A O 1
ATOM 4804 N N . LEU A 1 639 ? 8.172 14.236 -12.946 1.00 93.94 639 LEU A N 1
ATOM 4805 C CA . LEU A 1 639 ? 7.278 13.083 -12.767 1.00 93.94 639 LEU A CA 1
ATOM 4806 C C . LEU A 1 639 ? 6.288 12.943 -13.933 1.00 93.94 639 LEU A C 1
ATOM 4808 O O . LEU A 1 639 ? 6.102 11.844 -14.455 1.00 93.94 639 LEU A O 1
ATOM 4812 N N . ASP A 1 640 ? 5.694 14.048 -14.385 1.00 92.75 640 ASP A N 1
ATOM 4813 C CA . ASP A 1 640 ? 4.788 14.045 -15.538 1.00 92.75 640 ASP A CA 1
ATOM 4814 C C . ASP A 1 640 ? 5.487 13.604 -16.817 1.00 92.75 640 ASP A C 1
ATOM 4816 O O . ASP A 1 640 ? 4.950 12.794 -17.575 1.00 92.75 640 ASP A O 1
ATOM 4820 N N . LEU A 1 641 ? 6.690 14.129 -17.058 1.00 91.56 641 LEU A N 1
ATOM 4821 C CA . LEU A 1 641 ? 7.496 13.773 -18.215 1.00 91.56 641 LEU A CA 1
ATOM 4822 C C . LEU A 1 641 ? 7.852 12.283 -18.190 1.00 91.56 641 LEU A C 1
ATOM 4824 O O . LEU A 1 641 ? 7.736 11.621 -19.219 1.00 91.56 641 LEU A O 1
ATOM 4828 N N . ALA A 1 642 ? 8.223 11.738 -17.028 1.00 94.19 642 ALA A N 1
ATOM 4829 C CA . ALA A 1 642 ? 8.501 10.314 -16.863 1.00 94.19 642 ALA A CA 1
ATOM 4830 C C . ALA A 1 642 ? 7.278 9.455 -17.221 1.00 94.19 642 ALA A C 1
ATOM 4832 O O . ALA A 1 642 ? 7.387 8.530 -18.027 1.00 94.19 642 ALA A O 1
ATOM 4833 N N . VAL A 1 643 ? 6.095 9.798 -16.695 1.00 95.50 643 VAL A N 1
ATOM 4834 C CA . VAL A 1 643 ? 4.837 9.106 -17.025 1.00 95.50 643 VAL A CA 1
ATOM 4835 C C . VAL A 1 643 ? 4.540 9.204 -18.523 1.00 95.50 643 VAL A C 1
ATOM 4837 O O . VAL A 1 643 ? 4.249 8.195 -19.158 1.00 95.50 643 VAL A O 1
ATOM 4840 N N . GLN A 1 644 ? 4.665 10.384 -19.130 1.00 92.19 644 GLN A N 1
ATOM 4841 C CA . GLN A 1 644 ? 4.414 10.564 -20.563 1.00 92.19 644 GLN A CA 1
ATOM 4842 C C . GLN A 1 644 ? 5.379 9.758 -21.441 1.00 92.19 644 GLN A C 1
ATOM 4844 O O . GLN A 1 644 ? 4.942 9.117 -22.397 1.00 92.19 644 GLN A O 1
ATOM 4849 N N . LEU A 1 645 ? 6.679 9.769 -21.133 1.00 92.06 645 LEU A N 1
ATOM 4850 C CA . LEU A 1 645 ? 7.687 9.011 -21.877 1.00 92.06 645 LEU A CA 1
ATOM 4851 C C . LEU A 1 645 ? 7.497 7.500 -21.713 1.00 92.06 645 LEU A C 1
ATOM 4853 O O . LEU A 1 645 ? 7.613 6.772 -22.699 1.00 92.06 645 LEU A O 1
ATOM 4857 N N . LEU A 1 646 ? 7.135 7.041 -20.509 1.00 94.06 646 LEU A N 1
ATOM 4858 C CA . LEU A 1 646 ? 6.729 5.658 -20.261 1.00 94.06 646 LEU A CA 1
ATOM 4859 C C . LEU A 1 646 ? 5.581 5.270 -21.199 1.00 94.06 646 LEU A C 1
ATOM 4861 O O . LEU A 1 646 ? 5.743 4.345 -21.988 1.00 94.06 646 LEU A O 1
ATOM 4865 N N . LEU A 1 647 ? 4.466 6.005 -21.191 1.00 92.62 647 LEU A N 1
ATOM 4866 C CA . LEU A 1 647 ? 3.307 5.676 -22.029 1.00 92.62 647 LEU A CA 1
ATOM 4867 C C . LEU A 1 647 ? 3.630 5.717 -23.533 1.00 92.62 647 LEU A C 1
ATOM 4869 O O . LEU A 1 647 ? 3.191 4.842 -24.274 1.00 92.62 647 LEU A O 1
ATOM 4873 N N . ARG A 1 648 ? 4.444 6.679 -23.988 1.00 88.75 648 ARG A N 1
ATOM 4874 C CA . ARG A 1 648 ? 4.859 6.795 -25.401 1.00 88.75 648 ARG A CA 1
ATOM 4875 C C . ARG A 1 648 ? 5.772 5.667 -25.871 1.00 88.75 648 ARG A C 1
ATOM 4877 O O . ARG A 1 648 ? 5.780 5.369 -27.060 1.00 88.75 648 ARG A O 1
ATOM 4884 N N . SER A 1 649 ? 6.540 5.061 -24.968 1.00 89.00 649 SER A N 1
ATOM 4885 C CA . SER A 1 649 ? 7.447 3.954 -25.299 1.00 89.00 649 SER A CA 1
ATOM 4886 C C . SER A 1 649 ? 6.738 2.604 -25.491 1.00 89.00 649 SER A C 1
ATOM 4888 O O . SER A 1 649 ? 7.362 1.631 -25.915 1.00 89.00 649 SER A O 1
ATOM 4890 N N . LEU A 1 650 ? 5.433 2.535 -25.202 1.00 86.50 650 LEU A N 1
ATOM 4891 C CA . LEU A 1 650 ? 4.613 1.328 -25.311 1.00 86.50 650 LEU A CA 1
ATOM 4892 C C . LEU A 1 650 ? 3.842 1.326 -26.639 1.00 86.50 650 LEU A C 1
ATOM 4894 O O . LEU A 1 650 ? 2.675 1.701 -26.708 1.00 86.50 650 LEU A O 1
ATOM 4898 N N . HIS A 1 651 ? 4.515 0.911 -27.713 1.00 73.50 651 HIS A N 1
ATOM 4899 C CA . HIS A 1 651 ? 3.971 0.958 -29.078 1.00 73.50 651 HIS A CA 1
ATOM 4900 C C . HIS A 1 651 ? 2.964 -0.158 -29.414 1.00 73.50 651 HIS A C 1
ATOM 4902 O O . HIS A 1 651 ? 2.234 -0.032 -30.393 1.00 73.50 651 HIS A O 1
ATOM 4908 N N . ASP A 1 652 ? 2.910 -1.226 -28.612 1.00 72.69 652 ASP A N 1
ATOM 4909 C CA . ASP A 1 652 ? 2.093 -2.422 -28.880 1.00 72.69 652 ASP A CA 1
ATOM 4910 C C . ASP A 1 652 ? 0.695 -2.381 -28.222 1.00 72.69 652 ASP A C 1
ATOM 4912 O O . ASP A 1 652 ? -0.030 -3.380 -28.223 1.00 72.69 652 ASP A O 1
ATOM 4916 N N . GLU A 1 653 ? 0.298 -1.249 -27.633 1.00 75.19 653 GLU A N 1
ATOM 4917 C CA . GLU A 1 653 ? -1.011 -1.114 -26.987 1.00 75.19 653 GLU A CA 1
ATOM 4918 C C . GLU A 1 653 ? -2.148 -0.903 -28.016 1.00 75.19 653 GLU A C 1
ATOM 4920 O O . GLU A 1 653 ? -1.969 -0.177 -28.997 1.00 75.19 653 GLU A O 1
ATOM 4925 N N . PRO A 1 654 ? -3.349 -1.489 -27.807 1.00 72.00 654 PRO A N 1
ATOM 4926 C CA . PRO A 1 654 ? -4.467 -1.394 -28.760 1.00 72.00 654 PRO A CA 1
ATOM 4927 C C . PRO A 1 654 ? -4.962 0.036 -29.019 1.00 72.00 654 PRO A C 1
ATOM 4929 O O . PRO A 1 654 ? -5.560 0.317 -30.057 1.00 72.00 654 PRO A O 1
ATOM 4932 N N . SER A 1 655 ? -4.752 0.920 -28.048 1.00 76.25 655 SER A N 1
ATOM 4933 C CA . SER A 1 655 ? -5.085 2.340 -28.084 1.00 76.25 655 SER A CA 1
ATOM 4934 C C . SER A 1 655 ? -4.001 3.115 -27.351 1.00 76.25 655 SER A C 1
ATOM 4936 O O . SER A 1 655 ? -3.460 2.609 -26.367 1.00 76.25 655 SER A O 1
ATOM 4938 N N . THR A 1 656 ? -3.726 4.346 -27.785 1.00 83.00 656 THR A N 1
ATOM 4939 C CA . THR A 1 656 ? -2.785 5.241 -27.103 1.00 83.00 656 THR A CA 1
ATOM 4940 C C . THR A 1 656 ? -3.191 5.398 -25.634 1.00 83.00 656 THR A C 1
ATOM 4942 O O . THR A 1 656 ? -4.301 5.865 -25.374 1.00 83.00 656 THR A O 1
ATOM 4945 N N . PRO A 1 657 ? -2.345 4.996 -24.670 1.00 89.88 657 PRO A N 1
ATOM 4946 C CA . PRO A 1 657 ? -2.645 5.174 -23.256 1.00 89.88 657 PRO A CA 1
ATOM 4947 C C . PRO A 1 657 ? -2.725 6.657 -22.886 1.00 89.88 657 PRO A C 1
ATOM 4949 O O . PRO A 1 657 ? -1.829 7.431 -23.224 1.00 89.88 657 PRO A O 1
ATOM 4952 N N . GLU A 1 658 ? -3.763 7.036 -22.145 1.00 90.31 658 GLU A N 1
ATOM 4953 C CA . GLU A 1 658 ? -3.999 8.413 -21.701 1.00 90.31 658 GLU A CA 1
ATOM 4954 C C . GLU A 1 658 ? -4.102 8.484 -20.176 1.00 90.31 658 GLU A C 1
ATOM 4956 O O . GLU A 1 658 ? -4.633 7.577 -19.530 1.00 90.31 658 GLU A O 1
ATOM 4961 N N . VAL A 1 659 ? -3.615 9.576 -19.585 1.00 94.81 659 VAL A N 1
ATOM 4962 C CA . VAL A 1 659 ? -3.785 9.847 -18.151 1.00 94.81 659 VAL A CA 1
ATOM 4963 C C . VAL A 1 659 ? -5.157 10.482 -17.926 1.00 94.81 659 VAL A C 1
ATOM 4965 O O . VAL A 1 659 ? -5.435 11.573 -18.416 1.00 94.81 659 VAL A O 1
ATOM 4968 N N . LEU A 1 660 ? -6.010 9.817 -17.151 1.00 94.69 660 LEU A N 1
ATOM 4969 C CA . LEU A 1 660 ? -7.385 10.244 -16.872 1.00 94.69 660 LEU A CA 1
ATOM 4970 C C . LEU A 1 660 ? -7.482 11.185 -15.670 1.00 94.69 660 LEU A C 1
ATOM 4972 O O . LEU A 1 660 ? -8.332 12.075 -15.620 1.00 94.69 660 LEU A O 1
ATOM 4976 N N . TRP A 1 661 ? -6.619 10.967 -14.684 1.00 96.69 661 TRP A N 1
ATOM 4977 C CA . TRP A 1 661 ? -6.625 11.669 -13.408 1.00 96.69 661 TRP A CA 1
ATOM 4978 C C . TRP A 1 661 ? -5.249 11.569 -12.770 1.00 96.69 661 TRP A C 1
ATOM 4980 O O . TRP A 1 661 ? -4.578 10.542 -12.916 1.00 96.69 661 TRP A O 1
ATOM 4990 N N . GLN A 1 662 ? -4.835 12.618 -12.068 1.00 97.56 662 GLN A N 1
ATOM 4991 C CA . GLN A 1 662 ? -3.568 12.627 -11.358 1.00 97.56 662 GLN A CA 1
ATOM 4992 C C . GLN A 1 662 ? -3.671 13.357 -10.019 1.00 97.56 662 GLN A C 1
ATOM 4994 O O . GLN A 1 662 ? -4.165 14.479 -9.964 1.00 97.56 662 GLN A O 1
ATOM 4999 N N . LEU A 1 663 ? -3.129 12.742 -8.972 1.00 96.94 663 LEU A N 1
ATOM 5000 C CA . LEU A 1 663 ? -2.828 13.369 -7.686 1.00 96.94 663 LEU A CA 1
ATOM 5001 C C . LEU A 1 663 ? -1.325 13.622 -7.592 1.00 96.94 663 LEU A C 1
ATOM 5003 O O . LEU A 1 663 ? -0.531 12.780 -8.006 1.00 96.94 663 LEU A O 1
ATOM 5007 N N . ARG A 1 664 ? -0.930 14.765 -7.039 1.00 94.75 664 ARG A N 1
ATOM 5008 C CA . ARG A 1 664 ? 0.461 15.149 -6.767 1.00 94.75 664 ARG A CA 1
ATOM 5009 C C . ARG A 1 664 ? 0.582 15.623 -5.337 1.00 94.75 664 ARG A C 1
ATOM 5011 O O . ARG A 1 664 ? -0.354 16.247 -4.851 1.00 94.75 664 ARG A O 1
ATOM 5018 N N . TYR A 1 665 ? 1.705 15.343 -4.689 1.00 92.88 665 TYR A N 1
ATOM 5019 C CA . TYR A 1 665 ? 1.992 15.822 -3.338 1.00 92.88 665 TYR A CA 1
ATOM 5020 C C . TYR A 1 665 ? 3.486 15.724 -3.012 1.00 92.88 665 TYR A C 1
ATOM 5022 O O . TYR A 1 665 ? 4.221 14.885 -3.544 1.00 92.88 665 TYR A O 1
ATOM 5030 N N . GLY A 1 666 ? 3.933 16.586 -2.104 1.00 90.12 666 GLY A N 1
ATOM 5031 C CA . GLY A 1 666 ? 5.247 16.554 -1.485 1.00 90.12 666 GLY A CA 1
ATOM 5032 C C . GLY A 1 666 ? 5.223 15.685 -0.233 1.00 90.12 666 GLY A C 1
ATOM 5033 O O . GLY A 1 666 ? 4.220 15.631 0.479 1.00 90.12 666 GLY A O 1
ATOM 5034 N N . ARG A 1 667 ? 6.336 15.005 0.045 1.00 86.25 667 ARG A N 1
ATOM 5035 C CA . ARG A 1 667 ? 6.554 14.224 1.267 1.00 86.25 667 ARG A CA 1
ATOM 5036 C C . ARG A 1 667 ? 7.683 14.826 2.093 1.00 86.25 667 ARG A C 1
ATOM 5038 O O . ARG A 1 667 ? 8.815 15.016 1.629 1.00 86.25 667 ARG A O 1
ATOM 5045 N N . LEU A 1 668 ? 7.368 15.091 3.351 1.00 79.44 668 LEU A N 1
ATOM 5046 C CA . LEU A 1 668 ? 8.320 15.522 4.362 1.00 79.44 668 LEU A CA 1
ATOM 5047 C C . LEU A 1 668 ? 8.995 14.279 4.953 1.00 79.44 668 LEU A C 1
ATOM 5049 O O . LEU A 1 668 ? 8.306 13.364 5.399 1.00 79.44 668 LEU A O 1
ATOM 5053 N N . ALA A 1 669 ? 10.326 14.243 4.988 1.00 65.12 669 ALA A N 1
ATOM 5054 C CA . ALA A 1 669 ? 11.053 13.224 5.745 1.00 65.12 669 ALA A CA 1
ATOM 5055 C C . ALA A 1 669 ? 11.488 13.777 7.102 1.00 65.12 669 ALA A C 1
ATOM 5057 O O . ALA A 1 669 ? 11.742 14.975 7.266 1.00 65.12 669 ALA A O 1
ATOM 5058 N N . ALA A 1 670 ? 11.602 12.876 8.073 1.00 54.62 670 ALA A N 1
ATOM 5059 C CA . ALA A 1 670 ? 12.337 13.142 9.298 1.00 54.62 670 ALA A CA 1
ATOM 5060 C C . ALA A 1 670 ? 13.836 13.303 8.969 1.00 54.62 670 ALA A C 1
ATOM 5062 O O . ALA A 1 670 ? 14.347 12.667 8.045 1.00 54.62 670 ALA A O 1
ATOM 5063 N N . SER A 1 671 ? 14.550 14.148 9.716 1.00 48.59 671 SER A N 1
ATOM 5064 C CA . SER A 1 671 ? 16.019 14.229 9.636 1.00 48.59 671 SER A CA 1
ATOM 5065 C C . SER A 1 671 ? 16.631 12.844 9.902 1.00 48.59 671 SER A C 1
ATOM 5067 O O . SER A 1 671 ? 16.086 12.092 10.705 1.00 48.59 671 SER A O 1
ATOM 5069 N N . GLU A 1 672 ? 17.781 12.488 9.313 1.00 42.34 672 GLU A N 1
ATOM 5070 C CA . GLU A 1 672 ? 18.476 11.221 9.631 1.00 42.34 672 GLU A CA 1
ATOM 5071 C C . GLU A 1 672 ? 18.734 11.059 11.144 1.00 42.34 672 GLU A C 1
ATOM 5073 O O . GLU A 1 672 ? 18.749 9.941 11.660 1.00 42.34 672 GLU A O 1
ATOM 5078 N N . SER A 1 673 ? 18.843 12.165 11.887 1.00 38.72 673 SER A N 1
ATOM 5079 C CA . SER A 1 673 ? 18.923 12.168 13.354 1.00 38.72 673 SER A CA 1
ATOM 5080 C C . SER A 1 673 ? 17.656 11.666 14.069 1.00 38.72 673 SER A C 1
ATOM 5082 O O . SER A 1 673 ? 17.771 11.195 15.196 1.00 38.72 673 SER A O 1
ATOM 5084 N N . ASP A 1 674 ? 16.481 11.735 13.432 1.00 42.69 674 ASP A N 1
ATOM 5085 C CA . ASP A 1 674 ? 15.184 11.244 13.942 1.00 42.69 674 ASP A CA 1
ATOM 5086 C C . ASP A 1 674 ? 14.959 9.746 13.636 1.00 42.69 674 ASP A C 1
ATOM 5088 O O . ASP A 1 674 ? 14.079 9.111 14.217 1.00 42.69 674 ASP A O 1
ATOM 5092 N N . SER A 1 675 ? 15.753 9.155 12.731 1.00 36.47 675 SER A N 1
ATOM 5093 C CA . SER A 1 675 ? 15.616 7.746 12.313 1.00 36.47 675 SER A CA 1
ATOM 5094 C C . SER A 1 675 ? 16.202 6.736 13.308 1.00 36.47 675 SER A C 1
ATOM 5096 O O . SER A 1 675 ? 15.945 5.536 13.217 1.00 36.47 675 SER A O 1
ATOM 5098 N N . ARG A 1 676 ? 16.957 7.210 14.307 1.00 37.94 676 ARG A N 1
ATOM 5099 C CA . ARG A 1 676 ? 17.232 6.444 15.524 1.00 37.94 676 ARG A CA 1
ATOM 5100 C C . ARG A 1 676 ? 16.141 6.778 16.521 1.00 37.94 676 ARG A C 1
ATOM 5102 O O . ARG A 1 676 ? 16.181 7.849 17.121 1.00 37.94 676 ARG A O 1
ATOM 5109 N N . ALA A 1 677 ? 15.192 5.860 16.698 1.00 39.94 677 ALA A N 1
ATOM 5110 C CA . ALA A 1 677 ? 14.205 5.944 17.761 1.00 39.94 677 ALA A CA 1
ATOM 5111 C C . ALA A 1 677 ? 14.903 6.366 19.062 1.00 39.94 677 ALA A C 1
ATOM 5113 O O . ALA A 1 677 ? 15.776 5.661 19.579 1.00 39.94 677 ALA A O 1
ATOM 5114 N N . SER A 1 678 ? 14.537 7.532 19.591 1.00 41.53 678 SER A N 1
ATOM 5115 C CA . SER A 1 678 ? 14.886 7.883 20.959 1.00 41.53 678 SER A CA 1
ATOM 5116 C C . SER A 1 678 ? 14.019 7.024 21.871 1.00 41.53 678 SER A C 1
ATOM 5118 O O . SER A 1 678 ? 13.025 7.471 22.431 1.00 41.53 678 SER A O 1
ATOM 5120 N N . LEU A 1 679 ? 14.426 5.768 22.044 1.00 41.47 679 LEU A N 1
ATOM 5121 C CA . LEU A 1 679 ? 13.961 4.894 23.116 1.00 41.47 679 LEU A CA 1
ATOM 5122 C C . LEU A 1 679 ? 14.462 5.370 24.490 1.00 41.47 679 LEU A C 1
ATOM 5124 O O . LEU A 1 679 ? 14.202 4.675 25.475 1.00 41.47 679 LEU A O 1
ATOM 5128 N N . ALA A 1 680 ? 15.171 6.510 24.554 1.00 35.50 680 ALA A N 1
ATOM 5129 C CA . ALA A 1 680 ? 15.517 7.200 25.786 1.00 35.50 680 ALA A CA 1
ATOM 5130 C C . ALA A 1 680 ? 14.220 7.610 26.486 1.00 35.50 680 ALA A C 1
ATOM 5132 O O . ALA A 1 680 ? 13.622 8.644 26.190 1.00 35.50 680 ALA A O 1
ATOM 5133 N N . GLY A 1 681 ? 13.769 6.732 27.380 1.00 38.28 681 GLY A N 1
ATOM 5134 C CA . GLY A 1 681 ? 12.677 7.016 28.284 1.00 38.28 681 GLY A CA 1
ATOM 5135 C C . GLY A 1 681 ? 13.015 8.279 29.057 1.00 38.28 681 GLY A C 1
ATOM 5136 O O . GLY A 1 681 ? 14.060 8.375 29.703 1.00 38.28 681 GLY A O 1
ATOM 5137 N N . VAL A 1 682 ? 12.118 9.252 29.006 1.00 36.09 682 VAL A N 1
ATOM 5138 C CA . VAL A 1 682 ? 12.009 10.204 30.102 1.00 36.09 682 VAL A CA 1
ATOM 5139 C C . VAL A 1 682 ? 11.344 9.429 31.245 1.00 36.09 682 VAL A C 1
ATOM 5141 O O . VAL A 1 682 ? 10.128 9.443 31.330 1.00 36.09 682 VAL A O 1
ATOM 5144 N N . GLY A 1 683 ? 12.143 8.694 32.032 1.00 35.28 683 GLY A N 1
ATOM 5145 C CA . GLY A 1 683 ? 11.811 8.087 33.336 1.00 35.28 683 GLY A CA 1
ATOM 5146 C C . GLY A 1 683 ? 10.575 7.173 33.426 1.00 35.28 683 GLY A C 1
ATOM 5147 O O . GLY A 1 683 ? 9.452 7.648 33.341 1.00 35.28 683 GLY A O 1
ATOM 5148 N N . ASP A 1 684 ? 10.810 5.886 33.696 1.00 41.91 684 ASP A N 1
ATOM 5149 C CA . ASP A 1 684 ? 9.938 4.845 34.283 1.00 41.91 684 ASP A CA 1
ATOM 5150 C C . ASP A 1 684 ? 8.503 4.602 33.773 1.00 41.91 684 ASP A C 1
ATOM 5152 O O . ASP A 1 684 ? 7.937 3.562 34.089 1.00 41.91 684 ASP A O 1
ATOM 5156 N N . GLY A 1 685 ? 7.933 5.419 32.892 1.00 48.44 685 GLY A N 1
ATOM 5157 C CA . GLY A 1 685 ? 6.668 5.124 32.221 1.00 48.44 685 GLY A CA 1
ATOM 5158 C C . GLY A 1 685 ? 6.127 6.285 31.391 1.00 48.44 685 GLY A C 1
ATOM 5159 O O . GLY A 1 685 ? 5.541 7.206 31.948 1.00 48.44 685 GLY A O 1
ATOM 5160 N N . ASN A 1 686 ? 6.162 6.291 30.057 1.00 63.78 686 ASN A N 1
ATOM 5161 C CA . ASN A 1 686 ? 7.178 5.884 29.071 1.00 63.78 686 ASN A CA 1
ATOM 5162 C C . ASN A 1 686 ? 6.592 6.306 27.714 1.00 63.78 686 ASN A C 1
ATOM 5164 O O . ASN A 1 686 ? 5.967 5.512 27.016 1.00 63.78 686 ASN A O 1
ATOM 5168 N N . VAL A 1 687 ? 6.697 7.584 27.343 1.00 83.94 687 VAL A N 1
ATOM 5169 C CA . VAL A 1 687 ? 6.255 7.990 26.000 1.00 83.94 687 VAL A CA 1
ATOM 5170 C C . VAL A 1 687 ? 7.182 7.327 24.976 1.00 83.94 687 VAL A C 1
ATOM 5172 O O . VAL A 1 687 ? 8.377 7.625 24.941 1.00 83.94 687 VAL A O 1
ATOM 5175 N N . LEU A 1 688 ? 6.651 6.404 24.172 1.00 88.62 688 LEU A N 1
ATOM 5176 C CA . LEU A 1 688 ? 7.403 5.674 23.153 1.00 88.62 688 LEU A CA 1
ATOM 5177 C C . LEU A 1 688 ? 7.168 6.315 21.786 1.00 88.62 688 LEU A C 1
ATOM 5179 O O . LEU A 1 688 ? 6.047 6.352 21.280 1.00 88.62 688 LEU A O 1
ATOM 5183 N N . HIS A 1 689 ? 8.249 6.799 21.181 1.00 86.94 689 HIS A N 1
ATOM 5184 C CA . HIS A 1 689 ? 8.216 7.399 19.851 1.00 86.94 689 HIS A CA 1
ATOM 5185 C C . HIS A 1 689 ? 8.509 6.348 18.789 1.00 86.94 689 HIS A C 1
ATOM 5187 O O . HIS A 1 689 ? 9.602 5.779 18.760 1.00 86.94 689 HIS A O 1
ATOM 5193 N N . LEU A 1 690 ? 7.535 6.121 17.913 1.00 88.69 690 LEU A N 1
ATOM 5194 C CA . LEU A 1 690 ? 7.731 5.384 16.669 1.00 88.69 690 LEU A CA 1
ATOM 5195 C C . LEU A 1 690 ? 8.276 6.344 15.605 1.00 88.69 690 LEU A C 1
ATOM 5197 O O . LEU A 1 690 ? 7.872 7.507 15.534 1.00 88.69 690 LEU A O 1
ATOM 5201 N N . SER A 1 691 ? 9.208 5.867 14.786 1.00 82.56 691 SER A N 1
ATOM 5202 C CA . SER A 1 691 ? 9.781 6.647 13.692 1.00 82.56 691 SER A CA 1
ATOM 5203 C C . SER A 1 691 ? 8.721 6.994 12.649 1.00 82.56 691 SER A C 1
ATOM 5205 O O . SER A 1 691 ? 7.819 6.201 12.369 1.00 82.56 691 SER A O 1
ATOM 5207 N N . ASP A 1 692 ? 8.857 8.179 12.050 1.00 78.50 692 ASP A N 1
ATOM 5208 C CA . ASP A 1 692 ? 8.048 8.552 10.893 1.00 78.50 692 ASP A CA 1
ATOM 5209 C C . ASP A 1 692 ? 8.307 7.575 9.722 1.00 78.50 692 ASP A C 1
ATOM 5211 O O . ASP A 1 692 ? 9.424 7.065 9.576 1.00 78.50 692 ASP A O 1
ATOM 5215 N N . PRO A 1 693 ? 7.299 7.312 8.874 1.00 76.38 693 PRO A N 1
ATOM 5216 C CA . PRO A 1 693 ? 7.428 6.389 7.749 1.00 76.38 693 PRO A CA 1
ATOM 5217 C C . PRO A 1 693 ? 8.433 6.892 6.704 1.00 76.38 693 PRO A C 1
ATOM 5219 O O . PRO A 1 693 ? 8.500 8.090 6.414 1.00 76.38 693 PRO A O 1
ATOM 5222 N N . SER A 1 694 ? 9.200 5.969 6.112 1.00 76.88 694 SER A N 1
ATOM 5223 C CA . SER A 1 694 ? 10.215 6.308 5.108 1.00 76.88 694 SER A CA 1
ATOM 5224 C C . SER A 1 694 ? 9.601 6.658 3.744 1.00 76.88 694 SER A C 1
ATOM 5226 O O . SER A 1 694 ? 8.450 6.330 3.437 1.00 76.88 694 SER A O 1
ATOM 5228 N N . PHE A 1 695 ? 10.384 7.352 2.914 1.00 78.81 695 PHE A N 1
ATOM 5229 C CA . PHE A 1 695 ? 10.055 7.631 1.509 1.00 78.81 695 PHE A CA 1
ATOM 5230 C C . PHE A 1 695 ? 10.467 6.479 0.569 1.00 78.81 695 PHE A C 1
ATOM 5232 O O . PHE A 1 695 ? 10.342 6.595 -0.647 1.00 78.81 695 PHE A O 1
ATOM 5239 N N . ASP A 1 696 ? 10.966 5.368 1.112 1.00 86.94 696 ASP A N 1
ATOM 5240 C CA . ASP A 1 696 ? 11.483 4.269 0.302 1.00 86.94 696 ASP A CA 1
ATOM 5241 C C . ASP A 1 696 ? 10.350 3.507 -0.395 1.00 86.94 696 ASP A C 1
ATOM 5243 O O . ASP A 1 696 ? 9.263 3.312 0.153 1.00 86.94 696 ASP A O 1
ATOM 5247 N N . LEU A 1 697 ? 10.635 3.030 -1.608 1.00 92.75 697 LEU A N 1
ATOM 5248 C CA . LEU A 1 697 ? 9.702 2.248 -2.430 1.00 92.75 697 LEU A CA 1
ATOM 5249 C C . LEU A 1 697 ? 9.637 0.769 -2.031 1.00 92.75 697 LEU A C 1
ATOM 5251 O O . LEU A 1 697 ? 8.737 0.041 -2.451 1.00 92.75 697 LEU A O 1
ATOM 5255 N N . ALA A 1 698 ? 10.598 0.312 -1.232 1.00 95.06 698 ALA A N 1
ATOM 5256 C CA . ALA A 1 698 ? 10.576 -0.996 -0.599 1.00 95.06 698 ALA A CA 1
ATOM 5257 C C . ALA A 1 698 ? 10.278 -0.835 0.892 1.00 95.06 698 ALA A C 1
ATOM 5259 O O . ALA A 1 698 ? 10.759 0.101 1.526 1.00 95.06 698 ALA A O 1
ATOM 5260 N N . PHE A 1 699 ? 9.517 -1.775 1.445 1.00 94.69 699 PHE A N 1
ATOM 5261 C CA . PHE A 1 699 ? 9.228 -1.822 2.871 1.00 94.69 699 PHE A CA 1
ATOM 5262 C C . PHE A 1 699 ? 10.520 -1.913 3.700 1.00 94.69 699 PHE A C 1
ATOM 5264 O O . PHE A 1 699 ? 11.389 -2.749 3.428 1.00 94.69 699 PHE A O 1
ATOM 5271 N N . ASP A 1 700 ? 10.617 -1.067 4.725 1.00 90.69 700 ASP A N 1
ATOM 5272 C CA . ASP A 1 700 ? 11.749 -1.013 5.645 1.00 90.69 700 ASP A CA 1
ATOM 5273 C C . ASP A 1 700 ? 11.530 -1.947 6.842 1.00 90.69 700 ASP A C 1
ATOM 5275 O O . ASP A 1 700 ? 10.712 -1.689 7.726 1.00 90.69 700 ASP A O 1
ATOM 5279 N N . ASP A 1 701 ? 12.310 -3.027 6.901 1.00 91.81 701 ASP A N 1
ATOM 5280 C CA . ASP A 1 701 ? 12.215 -4.036 7.959 1.00 91.81 701 ASP A CA 1
ATOM 5281 C C . ASP A 1 701 ? 12.464 -3.468 9.370 1.00 91.81 701 ASP A C 1
ATOM 5283 O O . ASP A 1 701 ? 11.964 -4.035 10.348 1.00 91.81 701 ASP A O 1
ATOM 5287 N N . ARG A 1 702 ? 13.145 -2.315 9.493 1.00 90.19 702 ARG A N 1
ATOM 5288 C CA . ARG A 1 702 ? 13.332 -1.608 10.775 1.00 90.19 702 ARG A CA 1
ATOM 5289 C C . ARG A 1 702 ? 12.005 -1.217 11.417 1.00 90.19 702 ARG A C 1
ATOM 5291 O O . ARG A 1 702 ? 11.929 -1.105 12.638 1.00 90.19 702 ARG A O 1
ATOM 5298 N N . VAL A 1 703 ? 10.938 -1.069 10.623 1.00 92.00 703 VAL A N 1
ATOM 5299 C CA . VAL A 1 703 ? 9.580 -0.832 11.126 1.00 92.00 703 VAL A CA 1
ATOM 5300 C C . VAL A 1 703 ? 9.130 -1.962 12.051 1.00 92.00 703 VAL A C 1
ATOM 5302 O O . VAL A 1 703 ? 8.522 -1.704 13.086 1.00 92.00 703 VAL A O 1
ATOM 5305 N N . LEU A 1 704 ? 9.450 -3.215 11.727 1.00 94.25 704 LEU A N 1
ATOM 5306 C CA . LEU A 1 704 ? 9.084 -4.351 12.569 1.00 94.25 704 LEU A CA 1
ATOM 5307 C C . LEU A 1 704 ? 9.957 -4.433 13.830 1.00 94.25 704 LEU A C 1
ATOM 5309 O O . LEU A 1 704 ? 9.471 -4.842 14.885 1.00 94.25 704 LEU A O 1
ATOM 5313 N N . GLU A 1 705 ? 11.226 -4.031 13.731 1.00 92.25 705 GLU A N 1
ATOM 5314 C CA . GLU A 1 705 ? 12.164 -3.980 14.859 1.00 92.25 705 GLU A CA 1
ATOM 5315 C C . GLU A 1 705 ? 11.706 -2.964 15.913 1.00 92.25 705 GLU A C 1
ATOM 5317 O O . GLU A 1 705 ? 11.537 -3.336 17.072 1.00 92.25 705 GLU A O 1
ATOM 5322 N N . GLN A 1 706 ? 11.361 -1.732 15.516 1.00 91.38 706 GLN A N 1
ATOM 5323 C CA . GLN A 1 706 ? 10.842 -0.726 16.459 1.00 91.38 706 GLN A CA 1
ATOM 5324 C C . GLN A 1 706 ? 9.526 -1.155 17.127 1.00 91.38 706 GLN A C 1
ATOM 5326 O O . GLN A 1 706 ? 9.302 -0.877 18.306 1.00 91.38 706 GLN A O 1
ATOM 5331 N N . VAL A 1 707 ? 8.652 -1.857 16.395 1.00 95.19 707 VAL A N 1
ATOM 5332 C CA . VAL A 1 707 ? 7.387 -2.368 16.942 1.00 95.19 707 VAL A CA 1
ATOM 5333 C C . VAL A 1 707 ? 7.655 -3.467 17.966 1.00 95.19 707 VAL A C 1
ATOM 5335 O O . VAL A 1 707 ? 6.995 -3.509 19.006 1.00 95.19 707 VAL A O 1
ATOM 5338 N N . ARG A 1 708 ? 8.644 -4.329 17.712 1.00 95.19 708 ARG A N 1
ATOM 5339 C CA . ARG A 1 708 ? 9.094 -5.333 18.677 1.00 95.19 708 ARG A CA 1
ATOM 5340 C C . ARG A 1 708 ? 9.660 -4.683 19.929 1.00 95.19 708 ARG A C 1
ATOM 5342 O O . ARG A 1 708 ? 9.255 -5.075 21.016 1.00 95.19 708 ARG A O 1
ATOM 5349 N N . ASP A 1 709 ? 10.522 -3.683 19.792 1.00 92.25 709 ASP A N 1
ATOM 5350 C CA . ASP A 1 709 ? 11.111 -2.979 20.935 1.00 92.25 709 ASP A CA 1
ATOM 5351 C C . ASP A 1 709 ? 10.033 -2.310 21.800 1.00 92.25 709 ASP A C 1
ATOM 5353 O O . ASP A 1 709 ? 10.056 -2.420 23.028 1.00 92.25 709 ASP A O 1
ATOM 5357 N N . ALA A 1 710 ? 9.042 -1.664 21.174 1.00 93.06 710 ALA A N 1
ATOM 5358 C CA . ALA A 1 710 ? 7.901 -1.090 21.882 1.00 93.06 710 ALA A CA 1
ATOM 5359 C C . ALA A 1 710 ? 7.068 -2.170 22.595 1.00 93.06 710 ALA A C 1
ATOM 5361 O O . ALA A 1 710 ? 6.731 -2.020 23.769 1.00 93.06 710 ALA A O 1
ATOM 5362 N N . TRP A 1 711 ? 6.785 -3.286 21.919 1.00 95.50 711 TRP A N 1
ATOM 5363 C CA . TRP A 1 711 ? 6.068 -4.419 22.502 1.00 95.50 711 TRP A CA 1
ATOM 5364 C C . TRP A 1 711 ? 6.811 -5.023 23.705 1.00 95.50 711 TRP A C 1
ATOM 5366 O O . TRP A 1 711 ? 6.187 -5.250 24.742 1.00 95.50 711 TRP A O 1
ATOM 5376 N N . GLN A 1 712 ? 8.132 -5.220 23.616 1.00 93.62 712 GLN A N 1
ATOM 5377 C CA . GLN A 1 712 ? 8.951 -5.748 24.716 1.00 93.62 712 GLN A CA 1
ATOM 5378 C C . GLN A 1 712 ? 8.949 -4.808 25.923 1.00 93.62 712 GLN A C 1
ATOM 5380 O O . GLN A 1 712 ? 8.845 -5.267 27.058 1.00 93.62 712 GLN A O 1
ATOM 5385 N N . LYS A 1 713 ? 9.010 -3.490 25.697 1.00 90.62 713 LYS A N 1
ATOM 5386 C CA . LYS A 1 713 ? 8.929 -2.495 26.776 1.00 90.62 713 LYS A CA 1
ATOM 5387 C C . LYS A 1 713 ? 7.584 -2.515 27.507 1.00 90.62 713 LYS A C 1
ATOM 5389 O O . LYS A 1 713 ? 7.565 -2.428 28.727 1.00 90.62 713 LYS A O 1
ATOM 5394 N N . ILE A 1 714 ? 6.483 -2.658 26.771 1.00 91.56 714 ILE A N 1
ATOM 5395 C CA . ILE A 1 714 ? 5.114 -2.648 27.319 1.00 91.56 714 ILE A CA 1
ATOM 5396 C C . ILE A 1 714 ? 4.771 -3.955 28.051 1.00 91.56 714 ILE A C 1
ATOM 5398 O O . ILE A 1 714 ? 4.058 -3.971 29.061 1.00 91.56 714 ILE A O 1
ATOM 5402 N N . THR A 1 715 ? 5.205 -5.088 27.499 1.00 91.88 715 THR A N 1
ATOM 5403 C CA . THR A 1 715 ? 4.852 -6.417 28.021 1.00 91.88 715 THR A CA 1
ATOM 5404 C C . THR A 1 715 ? 5.851 -6.929 29.052 1.00 91.88 715 THR A C 1
ATOM 5406 O O . THR A 1 715 ? 5.454 -7.664 29.953 1.00 91.88 715 THR A O 1
ATOM 5409 N N . GLY A 1 716 ? 7.123 -6.533 28.949 1.00 89.38 716 GLY A N 1
ATOM 5410 C CA . GLY A 1 716 ? 8.237 -7.135 29.684 1.00 89.38 716 GLY A CA 1
ATOM 5411 C C . GLY A 1 716 ? 8.661 -8.505 29.136 1.00 89.38 716 GLY A C 1
ATOM 5412 O O . GLY A 1 716 ? 9.560 -9.139 29.691 1.00 89.38 716 GLY A O 1
ATOM 5413 N N . GLU A 1 717 ? 8.032 -8.975 28.057 1.00 89.06 717 GLU A N 1
ATOM 5414 C CA . GLU A 1 717 ? 8.286 -10.281 27.453 1.00 89.06 717 GLU A CA 1
ATOM 5415 C C . GLU A 1 717 ? 9.446 -10.211 26.452 1.00 89.06 717 GLU A C 1
ATOM 5417 O O . GLU A 1 717 ? 9.689 -9.187 25.815 1.00 89.06 717 GLU A O 1
ATOM 5422 N N . ARG A 1 7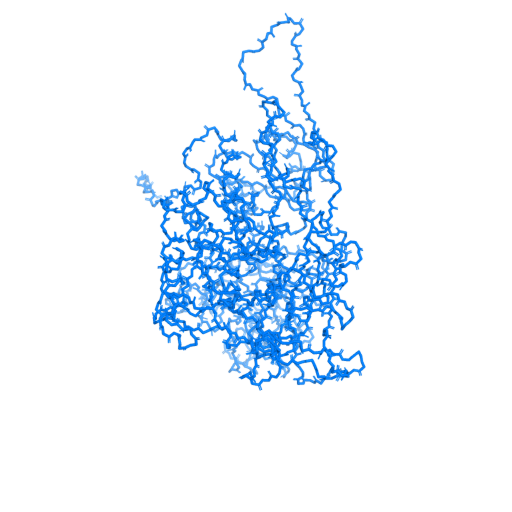18 ? 10.190 -11.315 26.306 1.00 86.12 718 ARG A N 1
ATOM 5423 C CA . ARG A 1 718 ? 11.299 -11.424 25.336 1.00 86.12 718 ARG A CA 1
ATOM 5424 C C . ARG A 1 718 ? 10.941 -12.254 24.106 1.00 86.12 718 ARG A C 1
ATOM 5426 O O . ARG A 1 718 ? 11.426 -11.947 23.019 1.00 86.12 718 ARG A O 1
ATOM 5433 N N . ASP A 1 719 ? 10.069 -13.243 24.281 1.00 87.00 719 ASP A N 1
ATOM 5434 C CA . ASP A 1 719 ? 9.643 -14.209 23.267 1.00 87.00 719 ASP A CA 1
ATOM 5435 C C . ASP A 1 719 ? 8.130 -14.118 23.044 1.00 87.00 719 ASP A C 1
ATOM 5437 O O . ASP A 1 719 ? 7.405 -13.703 23.937 1.00 87.00 719 ASP A O 1
ATOM 5441 N N . GLY A 1 720 ? 7.638 -14.529 21.870 1.00 87.12 720 GLY A N 1
ATOM 5442 C CA . GLY A 1 720 ? 6.197 -14.521 21.561 1.00 87.12 720 GLY A CA 1
ATOM 5443 C C . GLY A 1 720 ? 5.708 -13.321 20.742 1.00 87.12 720 GLY A C 1
ATOM 5444 O O . GLY A 1 720 ? 4.520 -13.233 20.430 1.00 87.12 720 GLY A O 1
ATOM 5445 N N . PHE A 1 721 ? 6.613 -12.434 20.312 1.00 94.25 721 PHE A N 1
ATOM 5446 C CA . PHE A 1 721 ? 6.281 -11.295 19.452 1.00 94.25 721 PHE A CA 1
ATOM 5447 C C . PHE A 1 721 ? 5.529 -11.734 18.184 1.00 94.25 721 PHE A C 1
ATOM 5449 O O . PHE A 1 721 ? 6.095 -12.393 17.310 1.00 94.25 721 PHE A O 1
ATOM 5456 N N . MET A 1 722 ? 4.253 -11.346 18.078 1.00 93.25 722 MET A N 1
ATOM 5457 C CA . MET A 1 722 ? 3.368 -11.685 16.954 1.00 93.25 722 MET A CA 1
ATOM 5458 C C . MET A 1 722 ? 3.257 -13.199 16.672 1.00 93.25 722 MET A C 1
ATOM 5460 O O . MET A 1 722 ? 3.083 -13.612 15.523 1.00 93.25 722 MET A O 1
ATOM 5464 N N . VAL A 1 723 ? 3.331 -14.043 17.706 1.00 91.88 723 VAL A N 1
ATOM 5465 C CA . VAL A 1 723 ? 3.146 -15.499 17.589 1.00 91.88 723 VAL A CA 1
ATOM 5466 C C . VAL A 1 723 ? 1.801 -15.900 18.175 1.00 91.88 723 VAL A C 1
ATOM 5468 O O . VAL A 1 723 ? 1.572 -15.807 19.377 1.00 91.88 723 VAL A O 1
ATOM 5471 N N . PHE A 1 724 ? 0.880 -16.320 17.312 1.00 90.12 724 PHE A N 1
ATOM 5472 C CA . PHE A 1 724 ? -0.507 -16.584 17.669 1.00 90.12 724 PHE A CA 1
ATOM 5473 C C . PHE A 1 724 ? -0.815 -18.077 17.558 1.00 90.12 724 PHE A C 1
ATOM 5475 O O . PHE A 1 724 ? -0.831 -18.636 16.457 1.00 90.12 724 PHE A O 1
ATOM 5482 N N . GLU A 1 725 ? -1.130 -18.705 18.693 1.00 81.25 725 GLU A N 1
ATOM 5483 C CA . GLU A 1 725 ? -1.588 -20.095 18.721 1.00 81.25 725 GLU A CA 1
ATOM 5484 C C . GLU A 1 725 ? -2.873 -20.281 17.904 1.00 81.25 725 GLU A C 1
ATOM 5486 O O . GLU A 1 725 ? -3.696 -19.359 17.755 1.00 81.25 725 GLU A O 1
ATOM 5491 N N . GLU A 1 726 ? -3.028 -21.483 17.345 1.00 67.06 726 GLU A N 1
ATOM 5492 C CA . GLU A 1 726 ? -4.290 -21.901 16.750 1.00 67.06 726 GLU A CA 1
ATOM 5493 C C . GLU A 1 726 ? -5.316 -22.057 17.860 1.00 67.06 726 GLU A C 1
ATOM 5495 O O . GLU A 1 726 ? -5.050 -22.695 18.874 1.00 67.06 726 GLU A O 1
ATOM 5500 N N . ARG A 1 727 ? -6.506 -21.481 17.666 1.00 56.03 727 ARG A N 1
ATOM 5501 C CA . ARG A 1 727 ? -7.662 -21.905 18.450 1.00 56.03 727 ARG A CA 1
ATOM 5502 C C . ARG A 1 727 ? -7.930 -23.348 18.042 1.00 56.03 727 ARG A C 1
ATOM 5504 O O . ARG A 1 727 ? -8.579 -23.576 17.025 1.00 56.03 727 ARG A O 1
ATOM 5511 N N . GLY A 1 728 ? -7.331 -24.291 18.761 1.00 37.66 728 GLY A N 1
ATOM 5512 C CA . GLY A 1 728 ? -7.719 -25.683 18.674 1.00 37.66 728 GLY A CA 1
ATOM 5513 C C . GLY A 1 728 ? -9.200 -25.783 19.003 1.00 37.66 728 GLY A C 1
ATOM 5514 O O . GLY A 1 728 ? -9.724 -24.999 19.797 1.00 37.66 728 GLY A O 1
ATOM 5515 N N . GLU A 1 729 ? -9.861 -26.753 18.388 1.00 35.16 729 GLU A N 1
ATOM 5516 C CA . GLU A 1 729 ? -10.999 -27.436 18.986 1.00 35.16 729 GLU A CA 1
ATOM 5517 C C . GLU A 1 729 ? -10.545 -27.936 20.366 1.00 35.16 729 GLU A C 1
ATOM 5519 O O . GLU A 1 729 ? -10.109 -29.072 20.536 1.00 35.16 729 GLU A O 1
ATOM 5524 N N . SER A 1 730 ? -10.530 -27.053 21.362 1.00 34.69 730 SER A N 1
ATOM 5525 C CA . SER A 1 730 ? -10.460 -27.458 22.749 1.00 34.69 730 SER A CA 1
ATOM 5526 C C . SER A 1 730 ? -11.773 -28.171 22.996 1.00 34.69 730 SER A C 1
ATOM 5528 O O . SER A 1 730 ? -12.818 -27.532 23.112 1.00 34.69 730 SER A O 1
ATOM 5530 N N . GLY A 1 731 ? -11.715 -29.500 22.961 1.00 36.16 731 GLY A N 1
ATOM 5531 C CA . GLY A 1 731 ? -12.798 -30.354 23.392 1.00 36.16 731 GLY A CA 1
ATOM 5532 C C . GLY A 1 731 ? -13.205 -29.963 24.803 1.00 36.16 731 GLY A C 1
ATOM 5533 O O . GLY A 1 731 ? -12.568 -30.370 25.769 1.00 36.16 731 GLY A O 1
ATOM 5534 N N . GLU A 1 732 ? -14.291 -29.208 24.907 1.00 31.50 732 GLU A N 1
ATOM 5535 C CA . GLU A 1 732 ? -15.203 -29.308 26.034 1.00 31.50 732 GLU A CA 1
ATOM 5536 C C . GLU A 1 732 ? -15.926 -30.643 25.867 1.00 31.50 732 GLU A C 1
ATOM 5538 O O . GLU A 1 732 ? -17.018 -30.753 25.319 1.00 31.50 732 GLU A O 1
ATOM 5543 N N . ASN A 1 733 ? -15.235 -31.696 26.292 1.00 33.41 733 ASN A N 1
ATOM 5544 C CA . ASN A 1 733 ? -15.878 -32.906 26.762 1.00 33.41 733 ASN A CA 1
ATOM 5545 C C . ASN A 1 733 ? -16.167 -32.711 28.257 1.00 33.41 733 ASN A C 1
ATOM 5547 O O . ASN A 1 733 ? -15.732 -33.510 29.080 1.00 33.41 733 ASN A O 1
ATOM 5551 N N . ASP A 1 734 ? -16.856 -31.621 28.592 1.00 31.03 734 ASP A N 1
ATOM 5552 C CA . ASP A 1 734 ? -17.520 -31.479 29.878 1.00 31.03 734 ASP A CA 1
ATOM 5553 C C . ASP A 1 734 ? -18.935 -31.989 29.655 1.00 31.03 734 ASP A C 1
ATOM 5555 O O . ASP A 1 734 ? -19.829 -31.301 29.161 1.00 31.03 734 ASP A O 1
ATOM 5559 N N . GLY A 1 735 ? -19.088 -33.283 29.921 1.00 38.16 735 GLY A N 1
ATOM 5560 C CA . GLY A 1 735 ? -20.398 -33.876 30.045 1.00 38.16 735 GLY A CA 1
ATOM 5561 C C . GLY A 1 735 ? -21.128 -33.217 31.203 1.00 38.16 735 GLY A C 1
ATOM 5562 O O . GLY A 1 735 ? -20.677 -33.306 32.338 1.00 38.16 735 GLY A O 1
ATOM 5563 N N . GLU A 1 736 ? -22.284 -32.640 30.916 1.00 30.34 736 GLU A N 1
ATOM 5564 C CA . GLU A 1 736 ? -23.410 -32.658 31.834 1.00 30.34 736 GLU A CA 1
ATOM 5565 C C . GLU A 1 736 ? -24.700 -32.786 31.021 1.00 30.34 736 GLU A C 1
ATOM 5567 O O . GLU A 1 736 ? -24.896 -32.158 29.981 1.00 30.34 736 GLU A O 1
ATOM 5572 N N . GLU A 1 737 ? -25.512 -33.735 31.469 1.00 33.00 737 GLU A N 1
ATOM 5573 C CA . GLU A 1 737 ? -26.740 -34.210 30.856 1.00 33.00 737 GLU A CA 1
ATOM 5574 C C . GLU A 1 737 ? -27.862 -33.156 30.912 1.00 33.00 737 GLU A C 1
ATOM 5576 O O . GLU A 1 737 ? -28.089 -32.547 31.958 1.00 33.00 737 GLU A O 1
ATOM 5581 N N . ILE A 1 738 ? -28.625 -33.082 29.809 1.00 33.03 738 ILE A N 1
ATOM 5582 C CA . ILE A 1 738 ? -30.103 -33.006 29.644 1.00 33.03 738 ILE A CA 1
ATOM 5583 C C . ILE A 1 738 ? -30.506 -31.995 28.568 1.00 33.03 738 ILE A C 1
ATOM 5585 O O . ILE A 1 738 ? -30.313 -30.774 28.759 1.00 33.03 738 ILE A O 1
#

Radius of gyration: 29.19 Å; Cα contacts (8 Å, |Δi|>4): 1518; chains: 1; bounding box: 89×61×88 Å

InterPro domains:
  IPR002130 Cyclophilin-type peptidyl-prolyl cis-trans isomerase domain [PF00160] (6-155)
  IPR002130 Cyclophilin-type peptidyl-prolyl cis-trans isomerase domain [PR00153] (18-33)
  IPR002130 Cyclophilin-type peptidyl-prolyl cis-trans isomerase domain [PR00153] (44-56)
  IPR002130 Cyclophilin-type peptidyl-prolyl cis-trans isomerase domain [PR00153] (87-102)
  IPR002130 Cyclophilin-type peptidyl-prolyl cis-trans isomerase domain [PR00153] (102-114)
  IPR002130 Cyclophilin-type peptidyl-prolyl cis-trans isomerase domain [PR00153] (115-130)
  IPR002130 Cyclophilin-type peptidyl-prolyl cis-trans isomerase domain [PS50072] (8-155)
  IPR018203 GDP dissociation inhibitor [PF00996] (197-380)
  IPR020892 Cyclophilin-type peptidyl-prolyl cis-trans isomerase, conserved site [PS00170] (39-56)
  IPR029000 Cyclophilin-like domain superfamily [G3DSA:2.40.100.10] (1-164)
  IPR029000 Cyclophilin-like domain superfamily [SSF50891] (5-159)
  IPR036188 FAD/NAD(P)-binding domain superfamily [G3DSA:3.50.50.60] (196-719)
  IPR036188 FAD/NAD(P)-binding domain superfamily [SSF51905] (196-623)
  IPR044666 Cyclophilin-type peptidyl-prolyl cis-trans isomerase, cyclophilin A-like [PTHR45625] (3-155)

Secondary structure (DSSP, 8-state):
---EEEEEETTEEEEEEE-TTT-HHHHHHHHHHHHTTTTTT-B--EEETTTEEEE--TTSSSS---BTTBS-B-----TT----STTEEEE--SSTT-B-S-EEEESS--GGGTTTS-EEEEEEE-HHHHHHHTTS-B-GGG-BSS--BEEEEEEE-TT-----STTHHHHHHTTTTS-S--TT-HHHHHHHHHT-EEEEEEE--SHHHHHHHHHHTTS---EEEE-SSSSSSGGG-EE-HHHHHHHHHS---TTEEEEEEEESTTS-TT----TTS-----GGG--EESS--BEETT-THHHHHHHTTGGGG--EEEEEEEEEEE-TTGGG-SS-------SS-----EEEEPP-SHHHHHH-TTS-HHHHHHHHHHHHHHH-HHHHHHHHHHHTTSBHHHIIIIIT---GGGHHHHHHTTT-SS-TTTSBHHHHHHHHHHHHHHTBTTBTT-SEEEETTTTHHHHHHHHHHHHHHTT-EEESS--EEEEEE-PPPPPTT-PPPSS--PPPEEEEETTS-EEEEEEEEEETTTS-GGG-SS-PPPP-EEEEEEEEEESS--GGG----STTPPPPSEEEEEE-TTS--SSTTSPPPSS-EEEEEEEGGGSSS-TT-EEEEEEEE---TT-HHHHHHHHHHHHHHHHHT-TT-SS---EEEEEEEEEEPPPGGGSS-----SSSS-EEEEPPPP--SB--THHHHHHHHHHHHHH--SS-TT----------------

Nearest PDB structures (foldseek):
  8xi2-assembly1_S  TM=9.915E-01  e=3.086E-24  Chlamydomonas reinhardtii
  8ro1-assembly1_S  TM=9.894E-01  e=1.409E-23  Caenorhabditis elegans
  6lkb-assembly1_B  TM=9.866E-01  e=3.120E-21  Arabidopsis thaliana
  2fu0-assembly1_A  TM=9.833E-01  e=4.893E-21  Plasmodium falciparum 3D7
  1zkc-assembly2_B  TM=8.582E-01  e=2.355E-21  Homo sapiens